Protein AF-A0A359IHB1-F1 (afdb_monomer)

Mean predicted aligned error: 8.37 Å

Secondary structure (DSSP, 8-state):
-EEEEEEEEEES---HHHHHHHHHHHHHHHHHHHHHTT---SEEEEEEETTEEEEEEEEEESBPPPEEEEEEEEEHHHHB-TTSSBPHHHHHHHHHHT--GGGEEEEEETTEEEEEEEEEEPPPBHHHHHHHHHHHHHHH---SS-B--TT----BSS-EEEEEEEETTEEP--EETTEE-BSEE---TTTS-S-EE-SSGGGHHHHHHHTT----HHHHHHHHHHHHHHHHHTTT-B----HHHHHHHHHH-SSEEEEEEE--GGGGGS-HHHHHHIIIIIT--EEEEETTEEEEEEEEEEES-STTHHHHHHHHHHHHHHHHHHHHHHHHHHTTS-HHHHHGGGGGSEEETTTEEHHHHHHHHHHHHHHHHHHTT--HHHHHHHHHHHHHTTGGGGSHHHHH-GGGTTHHHHHHHHHTT--HHHHHHHHHTT--SSTTPPPP-SHHHHH-

Nearest PDB structures (foldseek):
  7lu4-assembly1_B  TM=9.071E-01  e=1.033E-48  Thermanaerothrix daxensis
  7lu4-assembly1_A  TM=9.105E-01  e=2.020E-48  Thermanaerothrix daxensis
  8ie2-assembly1_E  TM=8.700E-01  e=5.583E-49  Lactiplantibacillus plantarum WCFS1
  8h1c-assembly1_B  TM=9.311E-01  e=2.173E-44  Oryza sativa Japonica Group
  8ie2-assembly1_F  TM=9.631E-01  e=5.512E-42  Lactiplantibacillus plantarum WCFS1

Foldseek 3Di:
DFWKKKKKFFFAFFQLVFFVVLQVLLQVLLVVLCVVLQWDFDDWGWFAARTMIMIMTGGTDQWHDKDFDKDWAAFPCQQADPVRHGHPRVVVVCVVLVHDPVQWDWDDDDPTIIIIGTDTGGTDGVLVSCLVSNVVSQQPRDDPAWDDDDPFPRTDSGDTDEIAIDGFQDGRFHDDPHHTHDQWDQEQPPQADGIDGDRGSVCVQVRNVVRQFRRHLVVLLVVQQVQQQVVLVVVVWGFDDDPVLSSSLSRHARHKDKDKAFEDCVLLVDDPCLLVLCQCVVQSWTFTAHPNRTDRMIMHIDRDDCPPSVVVRVVSRVVSHVSSVQLVVLLVVQLVDALLNQLVVQQVAAPDPVQHGVSSVLVVLLVQLLVVCVVVPHDPVVNVLLSLLSSRLQSCVSGPNCVVPVVCFLVVSLVRCVSVPHDNLSSNLSNQLCPPVDPPRDHDPRPSSNSD

Solvent-accessible surface area (backbone atoms only — not comparable to full-atom values): 24316 Å² total; per-residue (Å²): 115,60,38,29,35,27,41,35,47,28,35,48,78,47,62,34,88,50,50,68,59,48,42,56,50,50,51,52,49,48,50,52,54,35,55,76,61,52,45,56,63,73,48,80,48,60,32,44,34,24,40,35,41,34,40,41,33,39,46,28,40,57,49,27,65,66,42,81,43,78,45,82,55,58,41,52,76,56,32,35,42,101,86,73,44,76,17,75,62,35,52,52,50,32,62,74,69,73,50,60,82,86,52,53,49,77,48,71,64,80,97,44,54,25,32,33,34,69,45,76,44,78,40,51,53,34,70,68,51,45,51,60,48,55,62,52,47,62,73,66,61,83,61,101,58,65,40,70,57,91,94,45,85,65,62,36,74,46,63,75,72,45,26,31,26,24,54,29,64,42,69,44,82,39,70,56,92,89,41,58,33,34,51,51,48,65,38,24,91,83,84,30,59,81,64,41,79,52,64,37,35,86,50,44,66,64,53,34,43,78,25,50,25,48,44,44,50,69,62,44,39,53,51,50,52,50,47,49,48,56,57,24,48,75,70,74,28,38,61,85,83,51,67,68,59,50,51,37,55,39,23,66,24,41,28,76,30,66,46,78,35,56,58,67,66,78,61,68,78,48,62,66,62,72,56,47,48,57,32,41,80,74,64,60,28,46,60,26,26,44,99,85,42,80,47,54,35,34,36,40,69,41,68,43,78,74,80,65,50,68,59,53,35,54,51,54,32,53,56,49,50,54,52,50,50,52,43,50,51,27,46,61,61,41,70,77,54,53,52,71,75,31,33,73,60,32,59,77,41,76,65,40,93,92,65,40,19,43,33,53,46,32,55,51,48,23,54,50,38,50,51,53,40,58,78,71,66,55,53,71,69,56,46,52,41,38,39,50,22,36,57,45,49,64,17,40,68,72,29,55,42,26,65,77,37,64,88,42,57,22,56,48,32,20,55,45,30,51,72,71,65,49,55,69,69,30,18,48,24,16,33,28,46,55,40,51,79,51,96,88,48,64,70,41,85,48,73,53,15,60,62,94

pLDDT: mean 92.34, std 6.66, range [67.31, 98.5]

Sequence (452 aa):
MSRTLLFEIGTEELPANYIGQMLVDIKNIAKNKLNGNRLGFKKISTYGTPRRIALIIEGIEEKQADLDEVVKGPSKQMFYNEEGELSKAAIGFLRKNEVDKSCVYIDKVGDVDYIFVKKHANGQNTKEILKKILPNIITSIKTPKTMKWKEYDLRFARPIRWLVALFGEEAIEISIEGVTASKETRGHRTLSDKKIFINNAEEYIETMRKNYVLVDPDERKSIILNQIYELALSKGGNVVIDEELLTEVTFLVEYPTALIGNFEEEFLSLPKEAIITPMKEHQRYFPVENEGELLPYFIAVRNGGTEHLDIVKIGNQKVLRARLKDAQFFYLEDLKETLEGRVCKLTSIVYQEKLGTIYDKTIRVKELASYIAKNINLSEEMILKLKRAAYLCKADMMTNLVNEFNELQGVMGKYYALHDGEDKEVAEALRTYYLPRFSGDSLPTDIIGQIL

Radius of gyration: 32.55 Å; Cα contacts (8 Å, |Δi|>4): 817; chains: 1; bounding box: 63×56×104 Å

Structure (mmCIF, N/CA/C/O backbone):
data_AF-A0A359IHB1-F1
#
_entry.id   AF-A0A359IHB1-F1
#
loop_
_atom_site.group_PDB
_atom_site.id
_atom_site.type_symbol
_atom_site.label_atom_id
_atom_site.label_alt_id
_atom_site.label_comp_id
_atom_site.label_asym_id
_atom_site.label_entity_id
_atom_site.label_seq_id
_atom_site.pdbx_PDB_ins_code
_atom_site.Cartn_x
_atom_site.Cartn_y
_atom_site.Cartn_z
_atom_site.occupancy
_atom_site.B_iso_or_equiv
_atom_site.auth_seq_id
_atom_site.auth_comp_id
_atom_site.auth_asym_id
_atom_site.auth_atom_id
_atom_site.pdbx_PDB_model_num
ATOM 1 N N . MET A 1 1 ? -22.679 -13.212 30.546 1.00 77.06 1 MET A N 1
ATOM 2 C CA . MET A 1 1 ? -23.107 -12.425 29.369 1.00 77.06 1 MET A CA 1
ATOM 3 C C . MET A 1 1 ? -21.864 -12.023 28.590 1.00 77.06 1 MET A C 1
ATOM 5 O O . MET A 1 1 ? -20.787 -11.985 29.184 1.00 77.06 1 MET A O 1
ATOM 9 N N . SER A 1 2 ? -21.985 -11.814 27.279 1.00 88.56 2 SER A N 1
ATOM 10 C CA . SER A 1 2 ? -20.862 -11.429 26.420 1.00 88.56 2 SER A CA 1
ATOM 11 C C . SER A 1 2 ? -21.243 -10.234 25.556 1.00 88.56 2 SER A C 1
ATOM 13 O O . SER A 1 2 ? -22.357 -10.219 25.037 1.00 88.56 2 SER A O 1
ATOM 15 N N . ARG A 1 3 ? -20.328 -9.283 25.364 1.00 94.81 3 ARG A N 1
ATOM 16 C CA . ARG A 1 3 ? -20.565 -8.038 24.612 1.00 94.81 3 ARG A CA 1
ATOM 17 C C . ARG A 1 3 ? -19.471 -7.813 23.571 1.00 94.81 3 ARG A C 1
ATOM 19 O O . ARG A 1 3 ? -18.405 -8.428 23.642 1.00 94.81 3 ARG A O 1
ATOM 26 N N . THR A 1 4 ? -19.727 -6.930 22.614 1.00 97.50 4 THR A N 1
ATOM 27 C CA . THR A 1 4 ? -18.737 -6.538 21.605 1.00 97.50 4 THR A CA 1
ATOM 28 C C . THR A 1 4 ? -17.919 -5.348 22.083 1.00 97.50 4 THR A C 1
ATOM 30 O O . THR A 1 4 ? -18.456 -4.391 22.632 1.00 97.50 4 THR A O 1
ATOM 33 N N . LEU A 1 5 ? -16.610 -5.386 21.867 1.00 97.94 5 LEU A N 1
ATOM 34 C CA . LEU A 1 5 ? -15.731 -4.234 22.029 1.00 97.94 5 LEU A CA 1
ATOM 35 C C . LEU A 1 5 ? -15.507 -3.576 20.672 1.00 97.94 5 LEU A C 1
ATOM 37 O O . LEU A 1 5 ? -15.088 -4.254 19.738 1.00 97.94 5 LEU A O 1
ATOM 41 N N . LEU A 1 6 ? -15.702 -2.264 20.597 1.00 98.50 6 LEU A N 1
ATOM 42 C CA . LEU A 1 6 ? -15.195 -1.419 19.521 1.00 98.50 6 LEU A CA 1
ATOM 43 C C . LEU A 1 6 ? -14.066 -0.558 20.074 1.00 98.50 6 LEU A C 1
ATOM 45 O O . LEU A 1 6 ? -14.252 0.156 21.060 1.00 98.50 6 LEU A O 1
ATOM 49 N N . PHE A 1 7 ? -12.924 -0.583 19.399 1.00 98.38 7 PHE A N 1
ATOM 50 C CA . PHE A 1 7 ? -11.829 0.335 19.652 1.00 98.38 7 PHE A CA 1
ATOM 51 C C . PHE A 1 7 ? -11.328 0.949 18.345 1.00 98.38 7 PHE A C 1
ATOM 53 O O . PHE A 1 7 ? -10.711 0.265 17.534 1.00 98.38 7 PHE A O 1
ATOM 60 N N . GLU A 1 8 ? -11.602 2.234 18.134 1.00 98.19 8 GLU A N 1
ATOM 61 C CA . GLU A 1 8 ? -11.150 3.002 16.973 1.00 98.19 8 GLU A CA 1
ATOM 62 C C . GLU A 1 8 ? -10.044 3.978 17.375 1.00 98.19 8 GLU A C 1
ATOM 64 O O . GLU A 1 8 ? -10.180 4.750 18.327 1.00 98.19 8 GLU A O 1
ATOM 69 N N . ILE A 1 9 ? -8.975 3.977 16.587 1.00 97.31 9 ILE A N 1
ATOM 70 C CA . ILE A 1 9 ? -7.854 4.899 16.673 1.00 97.31 9 ILE A CA 1
ATOM 71 C C . ILE A 1 9 ? -7.914 5.804 15.451 1.00 97.31 9 ILE A C 1
ATOM 73 O O . ILE A 1 9 ? -7.544 5.396 14.351 1.00 97.31 9 ILE A O 1
ATOM 77 N N . GLY A 1 10 ? -8.388 7.030 15.643 1.00 96.25 10 GLY A N 1
ATOM 78 C CA . GLY A 1 10 ? -8.452 8.036 14.596 1.00 96.25 10 GLY A CA 1
ATOM 79 C C . GLY A 1 10 ? -7.182 8.864 14.514 1.00 96.25 10 GLY A C 1
ATOM 80 O O . GLY A 1 10 ? -6.727 9.411 15.521 1.00 96.25 10 GLY A O 1
ATOM 81 N N . THR A 1 11 ? -6.622 9.011 13.320 1.00 94.94 11 THR A N 1
ATOM 82 C CA . THR A 1 11 ? -5.345 9.689 13.081 1.00 94.94 11 THR A CA 1
ATOM 83 C C . THR A 1 11 ? -5.437 10.703 11.941 1.00 94.94 11 THR A C 1
ATOM 85 O O . THR A 1 11 ? -6.441 10.825 11.231 1.00 94.94 11 THR A O 1
ATOM 88 N N . GLU A 1 12 ? -4.356 11.456 11.753 1.00 93.44 12 GLU A N 1
ATOM 89 C CA . GLU A 1 12 ? -4.048 12.007 10.427 1.00 93.44 12 GLU A CA 1
ATOM 90 C C . GLU A 1 12 ? -3.726 10.890 9.418 1.00 93.44 12 GLU A C 1
ATOM 92 O O . GLU A 1 12 ? -3.615 9.723 9.796 1.00 93.44 12 GLU A O 1
ATOM 97 N N . GLU A 1 13 ? -3.563 11.245 8.142 1.00 93.75 13 GLU A N 1
ATOM 98 C CA . GLU A 1 13 ? -3.349 10.281 7.054 1.00 93.75 13 GLU A CA 1
ATOM 99 C C . GLU A 1 13 ? -2.102 9.404 7.259 1.00 93.75 13 GLU A C 1
ATOM 101 O O . GLU A 1 13 ? -0.949 9.856 7.209 1.00 93.75 13 GLU A O 1
ATOM 106 N N . LEU A 1 14 ? -2.359 8.125 7.518 1.00 95.12 14 LEU A N 1
ATOM 107 C CA . LEU A 1 14 ? -1.404 7.040 7.615 1.00 95.12 14 LEU A CA 1
ATOM 108 C C . LEU A 1 14 ? -0.851 6.714 6.224 1.00 95.12 14 LEU A C 1
ATOM 110 O O . LEU A 1 14 ? -1.600 6.716 5.248 1.00 95.12 14 LEU A O 1
ATOM 114 N N . PRO A 1 15 ? 0.449 6.399 6.118 1.00 94.81 15 PRO A N 1
ATOM 115 C CA . PRO A 1 15 ? 1.003 5.842 4.890 1.00 94.81 15 PRO A CA 1
ATOM 116 C C . PRO A 1 15 ? 0.303 4.528 4.520 1.00 94.81 15 PRO A C 1
ATOM 118 O O . PRO A 1 15 ? 0.202 3.632 5.360 1.00 94.81 15 PRO A O 1
ATOM 121 N N . ALA A 1 16 ? -0.152 4.406 3.270 1.00 94.38 16 ALA A N 1
ATOM 122 C CA . ALA A 1 16 ? -0.909 3.250 2.782 1.00 94.38 16 ALA A CA 1
ATOM 123 C C . ALA A 1 16 ? -0.175 1.918 3.020 1.00 94.38 16 ALA A C 1
ATOM 125 O O . ALA A 1 16 ? -0.761 0.955 3.515 1.00 94.38 16 ALA A O 1
ATOM 126 N N . ASN A 1 17 ? 1.139 1.904 2.787 1.00 92.31 17 ASN A N 1
ATOM 127 C CA . ASN A 1 17 ? 2.005 0.741 2.985 1.00 92.31 17 ASN A CA 1
ATOM 128 C C . ASN A 1 17 ? 2.164 0.297 4.453 1.00 92.31 17 ASN A C 1
ATOM 130 O O . ASN A 1 17 ? 2.724 -0.767 4.705 1.00 92.31 17 ASN A O 1
ATOM 134 N N . TYR A 1 18 ? 1.707 1.079 5.439 1.00 93.94 18 TYR A N 1
ATOM 135 C CA . TYR A 1 18 ? 1.767 0.685 6.854 1.00 93.94 18 TYR A CA 1
ATOM 136 C C . TYR A 1 18 ? 0.478 0.001 7.315 1.00 93.94 18 TYR A C 1
ATOM 138 O O . TYR A 1 18 ? 0.519 -0.844 8.208 1.00 93.94 18 TYR A O 1
ATOM 146 N N . ILE A 1 19 ? -0.664 0.362 6.724 1.00 95.88 19 ILE A N 1
ATOM 147 C CA . ILE A 1 19 ? -1.988 0.032 7.263 1.00 95.88 19 ILE A CA 1
ATOM 148 C C . ILE A 1 19 ? -2.212 -1.480 7.281 1.00 95.88 19 ILE A C 1
ATOM 150 O O . ILE A 1 19 ? -2.576 -2.012 8.326 1.00 95.88 19 ILE A O 1
ATOM 154 N N . GLY A 1 20 ? -1.919 -2.183 6.182 1.00 95.19 20 GLY A N 1
ATOM 155 C CA . GLY A 1 20 ? -2.089 -3.639 6.100 1.00 95.19 20 GLY A CA 1
ATOM 156 C C . GLY A 1 20 ? -1.375 -4.388 7.232 1.00 95.19 20 GLY A C 1
ATOM 157 O O . GLY A 1 20 ? -2.006 -5.151 7.966 1.00 95.19 20 GLY A O 1
ATOM 158 N N . GLN A 1 21 ? -0.088 -4.099 7.451 1.00 94.69 21 GLN A N 1
ATOM 159 C CA . GLN A 1 21 ? 0.677 -4.719 8.537 1.00 94.69 21 GLN A CA 1
ATOM 160 C C . GLN A 1 21 ? 0.167 -4.288 9.921 1.00 94.69 21 GLN A C 1
ATOM 162 O O . GLN A 1 21 ? 0.045 -5.123 10.815 1.00 94.69 21 GLN A O 1
ATOM 167 N N . MET A 1 22 ? -0.210 -3.016 10.100 1.00 95.31 22 MET A N 1
ATOM 168 C CA . MET A 1 22 ? -0.782 -2.532 11.363 1.00 95.31 22 MET A CA 1
ATOM 169 C C . MET A 1 22 ? -2.065 -3.284 11.748 1.00 95.31 22 MET A C 1
ATOM 171 O O . MET A 1 22 ? -2.260 -3.580 12.927 1.00 95.31 22 MET A O 1
ATOM 175 N N . LEU A 1 23 ? -2.927 -3.629 10.784 1.00 97.12 23 LEU A N 1
ATOM 176 C CA . LEU A 1 23 ? -4.147 -4.405 11.043 1.00 97.12 23 LEU A CA 1
ATOM 177 C C . LEU A 1 23 ? -3.843 -5.819 11.546 1.00 97.12 23 LEU A C 1
ATOM 179 O O . LEU A 1 23 ? -4.530 -6.308 12.450 1.00 97.12 23 LEU A O 1
ATOM 183 N N . VAL A 1 24 ? -2.815 -6.463 10.990 1.00 96.88 24 VAL A N 1
ATOM 184 C CA . VAL A 1 24 ? -2.343 -7.783 11.433 1.00 96.88 24 VAL A CA 1
ATOM 185 C C . VAL A 1 24 ? -1.739 -7.690 12.834 1.00 96.88 24 VAL A C 1
ATOM 187 O O . VAL A 1 24 ? -2.091 -8.471 13.725 1.00 96.88 24 VAL A O 1
ATOM 190 N N . ASP A 1 25 ? -0.879 -6.700 13.060 1.00 95.69 25 ASP A N 1
ATOM 191 C CA . ASP A 1 25 ? -0.190 -6.507 14.332 1.00 95.69 25 ASP A CA 1
ATOM 192 C C . ASP A 1 25 ? -1.176 -6.213 15.463 1.00 95.69 25 ASP A C 1
ATOM 194 O O . ASP A 1 25 ? -1.119 -6.858 16.510 1.00 95.69 25 ASP A O 1
ATOM 198 N N . ILE A 1 26 ? -2.135 -5.308 15.253 1.00 96.56 26 ILE A N 1
ATOM 199 C CA . ILE A 1 26 ? -3.152 -4.963 16.258 1.00 96.56 26 ILE A CA 1
ATOM 200 C C . ILE A 1 26 ? -4.003 -6.175 16.618 1.00 96.56 26 ILE A C 1
ATOM 202 O O . ILE A 1 26 ? -4.257 -6.406 17.802 1.00 96.56 26 ILE A O 1
ATOM 206 N N . LYS A 1 27 ? -4.400 -6.984 15.630 1.00 97.62 27 LYS A N 1
ATOM 207 C CA . LYS A 1 27 ? -5.143 -8.226 15.869 1.00 97.62 27 LYS A CA 1
ATOM 208 C C . LYS A 1 27 ? -4.354 -9.178 16.771 1.00 97.62 27 LYS A C 1
ATOM 210 O O . LYS A 1 27 ? -4.900 -9.698 17.746 1.00 97.62 27 LYS A O 1
ATOM 215 N N . ASN A 1 28 ? -3.066 -9.369 16.487 1.00 97.62 28 ASN A N 1
ATOM 216 C CA . ASN A 1 28 ? -2.189 -10.248 17.262 1.00 97.62 28 ASN A CA 1
ATOM 217 C C . ASN A 1 28 ? -1.912 -9.705 18.672 1.00 97.62 28 ASN A C 1
ATOM 219 O O . ASN A 1 28 ? -1.991 -10.448 19.652 1.00 97.62 28 ASN A O 1
ATOM 223 N N . ILE A 1 29 ? -1.640 -8.404 18.798 1.00 97.06 29 ILE A N 1
ATOM 224 C CA . ILE A 1 29 ? -1.423 -7.732 20.084 1.00 97.06 29 ILE A CA 1
ATOM 225 C C . ILE A 1 29 ? -2.682 -7.842 20.948 1.00 97.06 29 ILE A C 1
ATOM 227 O O . ILE A 1 29 ? -2.590 -8.265 22.101 1.00 97.06 29 ILE A O 1
ATOM 231 N N . ALA A 1 30 ? -3.857 -7.520 20.399 1.00 97.06 30 ALA A N 1
ATOM 232 C CA . ALA A 1 30 ? -5.130 -7.612 21.109 1.00 97.06 30 ALA A CA 1
ATOM 233 C C . ALA A 1 30 ? -5.400 -9.041 21.594 1.00 97.06 30 ALA A C 1
ATOM 235 O O . ALA A 1 30 ? -5.682 -9.245 22.776 1.00 97.06 30 ALA A O 1
ATOM 236 N N . LYS A 1 31 ? -5.218 -10.035 20.715 1.00 97.31 31 LYS A N 1
ATOM 237 C CA . LYS A 1 31 ? -5.350 -11.459 21.049 1.00 97.31 31 LYS A CA 1
ATOM 238 C C . LYS A 1 31 ? -4.452 -11.854 22.222 1.00 97.31 31 LYS A C 1
ATOM 240 O O . LYS A 1 31 ? -4.922 -12.450 23.189 1.00 97.31 31 LYS A O 1
ATOM 245 N N . ASN A 1 32 ? -3.174 -11.484 22.168 1.00 96.56 32 ASN A N 1
ATOM 246 C CA . ASN A 1 32 ? -2.208 -11.807 23.217 1.00 96.56 32 ASN A CA 1
ATOM 247 C C . ASN A 1 32 ? -2.550 -11.123 24.547 1.00 96.56 32 ASN A C 1
ATOM 249 O O . ASN A 1 32 ? -2.450 -11.747 25.602 1.00 96.56 32 ASN A O 1
ATOM 253 N N . LYS A 1 33 ? -2.988 -9.858 24.515 1.00 94.88 33 LYS A N 1
ATOM 254 C CA . LYS A 1 33 ? -3.375 -9.117 25.723 1.00 94.88 33 LYS A CA 1
ATOM 255 C C . LYS A 1 33 ? -4.646 -9.681 26.359 1.00 94.88 33 LYS A C 1
ATOM 257 O O . LYS A 1 33 ? -4.674 -9.811 27.580 1.00 94.88 33 LYS A O 1
ATOM 262 N N . LEU A 1 34 ? -5.659 -10.046 25.572 1.00 93.56 34 LEU A N 1
ATOM 263 C CA . LEU A 1 34 ? -6.883 -10.671 26.089 1.00 93.56 34 LEU A CA 1
ATOM 264 C C . LEU A 1 34 ? -6.594 -12.036 26.718 1.00 93.56 34 LEU A C 1
ATOM 266 O O . LEU A 1 34 ? -6.963 -12.262 27.869 1.00 93.56 34 LEU A O 1
ATOM 270 N N . ASN A 1 35 ? -5.845 -12.895 26.019 1.00 93.19 35 ASN A N 1
ATOM 271 C CA . ASN A 1 35 ? -5.444 -14.205 26.537 1.00 93.19 35 ASN A CA 1
ATOM 272 C C . ASN A 1 35 ? -4.604 -14.086 27.816 1.00 93.19 35 ASN A C 1
ATOM 274 O O . ASN A 1 35 ? -4.866 -14.780 28.795 1.00 93.19 35 ASN A O 1
ATOM 278 N N . GLY A 1 36 ? -3.633 -13.166 27.847 1.00 89.88 36 GLY A N 1
ATOM 279 C CA . GLY A 1 36 ? -2.809 -12.911 29.033 1.00 89.88 36 GLY A CA 1
ATOM 280 C C . GLY A 1 36 ? -3.609 -12.402 30.237 1.00 89.88 36 GLY A C 1
ATOM 281 O O . GLY A 1 36 ? -3.207 -12.616 31.377 1.00 89.88 36 GLY A O 1
ATOM 282 N N . ASN A 1 37 ? -4.767 -11.780 29.995 1.00 89.31 37 ASN A N 1
ATOM 283 C CA . ASN A 1 37 ? -5.715 -11.372 31.030 1.00 89.31 37 ASN A CA 1
ATOM 284 C C . ASN A 1 37 ? -6.872 -12.369 31.205 1.00 89.31 37 ASN A C 1
ATOM 286 O O . ASN A 1 37 ? -7.834 -12.045 31.893 1.00 89.31 37 ASN A O 1
ATOM 290 N N . ARG A 1 38 ? -6.797 -13.581 30.636 1.00 88.88 38 ARG A N 1
ATOM 291 C CA . ARG A 1 38 ? -7.822 -14.637 30.757 1.00 88.88 38 ARG A CA 1
ATOM 292 C C . ARG A 1 38 ? -9.242 -14.157 30.422 1.00 88.88 38 ARG A C 1
ATOM 294 O O . ARG A 1 38 ? -10.196 -14.532 31.097 1.00 88.88 38 ARG A O 1
ATOM 301 N N . LEU A 1 39 ? -9.368 -13.291 29.420 1.00 90.31 39 LEU A N 1
ATOM 302 C CA . LEU A 1 39 ? -10.663 -12.840 28.919 1.00 90.31 39 LEU A CA 1
ATOM 303 C C . LEU A 1 39 ? -11.071 -13.705 27.730 1.00 90.31 39 LEU A C 1
ATOM 305 O O . LEU A 1 39 ? -10.391 -13.684 26.702 1.00 90.31 39 LEU A O 1
ATOM 309 N N . GLY A 1 40 ? -12.172 -14.450 27.864 1.00 90.75 40 GLY A N 1
ATOM 310 C CA . GLY A 1 40 ? -12.765 -15.181 26.749 1.00 90.75 40 GLY A CA 1
ATOM 311 C C . GLY A 1 40 ? -13.339 -14.225 25.701 1.00 90.75 40 GLY A C 1
ATOM 312 O O . GLY A 1 40 ? -13.934 -13.203 26.043 1.00 90.75 40 GLY A O 1
ATOM 313 N N . PHE A 1 41 ? -13.149 -14.549 24.421 1.00 95.81 41 PHE A N 1
ATOM 314 C CA . PHE A 1 41 ? -13.720 -13.833 23.275 1.00 95.81 41 PHE A CA 1
ATOM 315 C C . PHE A 1 41 ? -13.992 -14.808 22.121 1.00 95.81 41 PHE A C 1
ATOM 317 O O . PHE A 1 41 ? -13.385 -15.877 22.051 1.00 95.81 41 PHE A O 1
ATOM 324 N N . LYS A 1 42 ? -14.884 -14.441 21.193 1.00 96.88 42 LYS A N 1
ATOM 325 C CA . LYS A 1 42 ? -15.244 -15.298 20.048 1.00 96.88 42 LYS A CA 1
ATOM 326 C C . LYS A 1 42 ? -14.435 -14.981 18.797 1.00 96.88 42 LYS A C 1
ATOM 328 O O . LYS A 1 42 ? -13.916 -15.887 18.150 1.00 96.88 42 LYS A O 1
ATOM 333 N N . LYS A 1 43 ? -14.335 -13.701 18.438 1.00 97.31 43 LYS A N 1
ATOM 334 C CA . LYS A 1 43 ? -13.742 -13.271 17.166 1.00 97.31 43 LYS A CA 1
ATOM 335 C C . LYS A 1 43 ? -13.082 -11.908 17.309 1.00 97.31 43 LYS A C 1
ATOM 337 O O . LYS A 1 43 ? -13.606 -11.043 17.998 1.00 97.31 43 LYS A O 1
ATOM 342 N N . ILE A 1 44 ? -11.942 -11.734 16.642 1.00 98.19 44 ILE A N 1
ATOM 343 C CA . ILE A 1 44 ? -11.247 -10.450 16.517 1.00 98.19 44 ILE A CA 1
ATOM 344 C C . ILE A 1 44 ? -11.180 -10.089 15.035 1.00 98.19 44 ILE A C 1
ATOM 346 O O . ILE A 1 44 ? -10.573 -10.824 14.245 1.00 98.19 44 ILE A O 1
ATOM 350 N N . SER A 1 45 ? -11.752 -8.942 14.694 1.00 98.31 45 SER A N 1
ATOM 351 C CA . SER A 1 45 ? -11.681 -8.320 13.376 1.00 98.31 45 SER A CA 1
ATOM 352 C C . SER A 1 45 ? -10.965 -6.979 13.466 1.00 98.31 45 SER A C 1
ATOM 354 O O . SER A 1 45 ? -11.101 -6.252 14.452 1.00 98.31 45 SER A O 1
ATOM 356 N N . THR A 1 46 ? -10.208 -6.647 12.428 1.00 98.31 46 THR A N 1
ATOM 357 C CA . THR A 1 46 ? -9.529 -5.361 12.295 1.00 98.31 46 THR A CA 1
ATOM 358 C C . THR A 1 46 ? -9.909 -4.719 10.971 1.00 98.31 46 THR A C 1
ATOM 360 O O . THR A 1 46 ? -10.051 -5.398 9.961 1.00 98.31 46 THR A O 1
ATOM 363 N N . TYR A 1 47 ? -10.093 -3.406 11.003 1.00 98.31 47 TYR A N 1
ATOM 364 C CA . TYR A 1 47 ? -10.533 -2.588 9.880 1.00 98.31 47 TYR A CA 1
ATOM 365 C C . TYR A 1 47 ? -9.643 -1.352 9.806 1.00 98.31 47 TYR A C 1
ATOM 367 O O . TYR A 1 47 ? -9.152 -0.884 10.836 1.00 98.31 47 TYR A O 1
ATOM 375 N N . GLY A 1 48 ? -9.409 -0.809 8.617 1.00 97.12 48 GLY A N 1
ATOM 376 C CA . GLY A 1 48 ? -8.433 0.265 8.468 1.00 97.12 48 GLY A CA 1
ATOM 377 C C . GLY A 1 48 ? -8.641 1.090 7.223 1.00 97.12 48 GLY A C 1
ATOM 378 O O . GLY A 1 48 ? -8.847 0.553 6.144 1.00 97.12 48 GLY A O 1
ATOM 379 N N . THR A 1 49 ? -8.524 2.401 7.369 1.00 97.38 49 THR A N 1
ATOM 380 C CA . THR A 1 49 ? -8.563 3.375 6.274 1.00 97.38 49 THR A CA 1
ATOM 381 C C . THR A 1 49 ? -7.368 4.326 6.419 1.00 97.38 49 THR A C 1
ATOM 383 O O . THR A 1 49 ? -6.690 4.263 7.450 1.00 97.38 49 THR A O 1
ATOM 386 N N . PRO A 1 50 ? -7.110 5.255 5.474 1.00 96.62 50 PRO A N 1
ATOM 387 C CA . PRO A 1 50 ? -6.020 6.219 5.616 1.00 96.62 50 PRO A CA 1
ATOM 388 C C . PRO A 1 50 ? -6.026 6.970 6.951 1.00 96.62 50 PRO A C 1
ATOM 390 O O . PRO A 1 50 ? -4.994 7.460 7.379 1.00 96.62 50 PRO A O 1
ATOM 393 N N . ARG A 1 51 ? -7.174 7.114 7.621 1.00 96.00 51 ARG A N 1
ATOM 394 C CA . ARG A 1 51 ? -7.311 7.975 8.805 1.00 96.00 51 ARG A CA 1
ATOM 395 C C . ARG A 1 51 ? -7.728 7.247 10.070 1.00 96.00 51 ARG A C 1
ATOM 397 O O . ARG A 1 51 ? -7.965 7.905 11.083 1.00 96.00 51 ARG A O 1
ATOM 404 N N . ARG A 1 52 ? -7.876 5.925 10.029 1.00 96.12 52 ARG A N 1
ATOM 405 C CA . ARG A 1 52 ? -8.307 5.172 11.203 1.00 96.12 52 ARG A CA 1
ATOM 406 C C . ARG A 1 52 ? -7.849 3.733 11.159 1.00 96.12 52 ARG A C 1
ATOM 408 O O . ARG A 1 52 ? -7.758 3.130 10.094 1.00 96.12 52 ARG A O 1
ATOM 415 N N . ILE A 1 53 ? -7.682 3.178 12.346 1.00 97.88 53 ILE A N 1
ATOM 416 C CA . ILE A 1 53 ? -7.637 1.740 12.557 1.00 97.88 53 ILE A CA 1
ATOM 417 C C . ILE A 1 53 ? -8.708 1.391 13.580 1.00 97.88 53 ILE A C 1
ATOM 419 O O . ILE A 1 53 ? -8.768 2.014 14.636 1.00 97.88 53 ILE A O 1
ATOM 423 N N . ALA A 1 54 ? -9.542 0.403 13.284 1.00 98.12 54 ALA A N 1
ATOM 424 C CA . ALA A 1 54 ? -10.562 -0.088 14.191 1.00 98.12 54 ALA A CA 1
ATOM 425 C C . ALA A 1 54 ? -10.345 -1.566 14.511 1.00 98.12 54 ALA A C 1
ATOM 427 O O . ALA A 1 54 ? -9.974 -2.374 13.661 1.00 98.12 54 ALA A O 1
ATOM 428 N N . LEU A 1 55 ? -10.597 -1.905 15.765 1.00 98.31 55 LEU A N 1
ATOM 429 C CA . LEU A 1 55 ? -10.547 -3.240 16.326 1.00 98.31 55 LEU A CA 1
ATOM 430 C C . LEU A 1 55 ? -11.940 -3.555 16.863 1.00 98.31 55 LEU A C 1
ATOM 432 O O . LEU A 1 55 ? -12.429 -2.859 17.753 1.00 98.31 55 LEU A O 1
ATOM 436 N N . ILE A 1 56 ? -12.566 -4.597 16.322 1.00 98.50 56 ILE A N 1
ATOM 437 C CA . ILE A 1 56 ? -13.843 -5.115 16.813 1.00 98.50 56 ILE A CA 1
ATOM 438 C C . ILE A 1 56 ? -13.609 -6.505 17.375 1.00 98.50 56 ILE A C 1
ATOM 440 O O . ILE A 1 56 ? -13.050 -7.373 16.701 1.00 98.50 56 ILE A O 1
ATOM 444 N N . ILE A 1 57 ? -14.027 -6.713 18.619 1.00 98.12 57 ILE A N 1
ATOM 445 C CA . ILE A 1 57 ? -13.889 -7.999 19.293 1.00 98.12 57 ILE A CA 1
ATOM 446 C C . ILE A 1 57 ? -15.257 -8.450 19.769 1.00 98.12 57 ILE A C 1
ATOM 448 O O . ILE A 1 57 ? -15.840 -7.859 20.674 1.00 98.12 57 ILE A O 1
ATOM 452 N N . GLU A 1 58 ? -15.761 -9.502 19.144 1.00 97.62 58 GLU A N 1
ATOM 453 C CA . GLU A 1 58 ? -17.094 -10.031 19.390 1.00 97.62 58 GLU A CA 1
ATOM 454 C C . GLU A 1 58 ? -17.067 -11.044 20.541 1.00 97.62 58 GLU A C 1
ATOM 456 O O . GLU A 1 58 ? -16.166 -11.888 20.646 1.00 97.62 58 GLU A O 1
ATOM 461 N N . GLY A 1 59 ? -18.105 -10.999 21.377 1.00 95.88 59 GLY A N 1
ATOM 462 C CA . GLY A 1 59 ? -18.355 -12.010 22.399 1.00 95.88 59 GLY A CA 1
ATOM 463 C C . GLY A 1 59 ? -17.342 -12.024 23.541 1.00 95.88 59 GLY A C 1
ATOM 464 O O . GLY A 1 59 ? -17.015 -13.107 24.019 1.00 95.88 59 GLY A O 1
ATOM 465 N N . ILE A 1 60 ? -16.858 -10.859 23.978 1.00 95.00 60 ILE A N 1
ATOM 466 C CA . ILE A 1 60 ? -16.020 -10.758 25.175 1.00 95.00 60 ILE A CA 1
ATOM 467 C C . ILE A 1 60 ? -16.879 -10.963 26.425 1.00 95.00 60 ILE A C 1
ATOM 469 O O . ILE A 1 60 ? -17.918 -10.321 26.583 1.00 95.00 60 ILE A O 1
ATOM 473 N N . GLU A 1 61 ? -16.428 -11.825 27.331 1.00 92.38 61 GLU A N 1
ATOM 474 C CA . GLU A 1 61 ? -17.061 -12.055 28.634 1.00 92.38 61 GLU A CA 1
ATOM 475 C C . GLU A 1 61 ? -17.034 -10.793 29.509 1.00 92.38 61 GLU A C 1
ATOM 477 O O . GLU A 1 61 ? -16.035 -10.083 29.560 1.00 92.38 61 GLU A O 1
ATOM 482 N N . GLU A 1 62 ? -18.116 -10.491 30.229 1.00 89.81 62 GLU A N 1
ATOM 483 C CA . GLU A 1 62 ? -18.206 -9.273 31.065 1.00 89.81 62 GLU A CA 1
ATOM 484 C C . GLU A 1 62 ? -17.379 -9.314 32.357 1.00 89.81 62 GLU A C 1
ATOM 486 O O . GLU A 1 62 ? -17.084 -8.275 32.957 1.00 89.81 62 GLU A O 1
ATOM 491 N N . LYS A 1 63 ? -16.995 -10.515 32.782 1.00 87.25 63 LYS A N 1
ATOM 492 C CA . LYS A 1 63 ? -16.156 -10.749 33.949 1.00 87.25 63 LYS A CA 1
ATOM 493 C C . LYS A 1 63 ? -15.109 -11.786 33.574 1.00 87.25 63 LYS A C 1
ATOM 495 O O . LYS A 1 63 ? -15.434 -12.785 32.938 1.00 87.25 63 LYS A O 1
ATOM 500 N N . GLN A 1 64 ? -13.875 -11.551 33.999 1.00 82.69 64 GLN A N 1
ATOM 501 C CA . GLN A 1 64 ? -12.823 -12.558 33.946 1.00 82.69 64 GLN A CA 1
ATOM 502 C C . GLN A 1 64 ? -13.250 -13.799 34.744 1.00 82.69 64 GLN A C 1
ATOM 504 O O . GLN A 1 64 ? -13.915 -13.671 35.773 1.00 82.69 64 GLN A O 1
ATOM 509 N N . ALA A 1 65 ? -12.842 -14.989 34.306 1.00 75.38 65 ALA A N 1
ATOM 510 C CA . ALA A 1 65 ? -13.025 -16.192 35.109 1.00 75.38 65 ALA A CA 1
ATOM 511 C C . ALA A 1 65 ? -12.298 -16.061 36.461 1.00 75.38 65 ALA A C 1
ATOM 513 O O . ALA A 1 65 ? -11.174 -15.544 36.525 1.00 75.38 65 ALA A O 1
ATOM 514 N N . ASP A 1 66 ? -12.940 -16.534 37.530 1.00 79.31 66 ASP A N 1
ATOM 515 C CA . ASP A 1 66 ? -12.304 -16.631 38.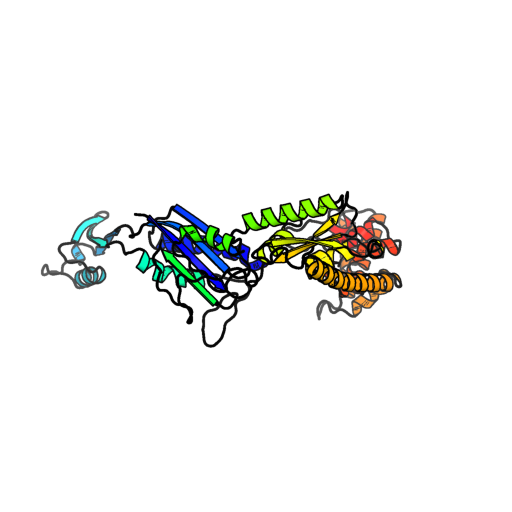841 1.00 79.31 66 ASP A CA 1
ATOM 516 C C . ASP A 1 66 ? -11.123 -17.617 38.754 1.00 79.31 66 ASP A C 1
ATOM 518 O O . ASP A 1 66 ? -11.180 -18.619 38.034 1.00 79.31 66 ASP A O 1
ATOM 522 N N . LEU A 1 67 ? -10.023 -17.312 39.445 1.00 74.00 67 LEU A N 1
ATOM 523 C CA . LEU A 1 67 ? -8.814 -18.135 39.425 1.00 74.00 67 LEU A CA 1
ATOM 524 C C . LEU A 1 67 ? -8.598 -18.770 40.796 1.00 74.00 67 LEU A C 1
ATOM 526 O O . LEU A 1 67 ? -8.357 -18.070 41.775 1.00 74.00 67 LEU A O 1
ATOM 530 N N . ASP A 1 68 ? -8.610 -20.098 40.827 1.00 73.31 68 ASP A N 1
ATOM 531 C CA . ASP A 1 68 ? -8.095 -20.882 41.942 1.00 73.31 68 ASP A CA 1
ATOM 532 C C . ASP A 1 68 ? -6.610 -21.175 41.696 1.00 73.31 68 ASP A C 1
ATOM 534 O O . ASP A 1 68 ? -6.258 -22.055 40.911 1.00 73.31 68 ASP A O 1
ATOM 538 N N . GLU A 1 69 ? -5.724 -20.432 42.354 1.00 75.00 69 GLU A N 1
ATOM 539 C CA . GLU A 1 69 ? -4.278 -20.642 42.268 1.00 75.00 69 GLU A CA 1
ATOM 540 C C . GLU A 1 69 ? -3.782 -21.427 43.485 1.00 75.00 69 GLU A C 1
ATOM 542 O O . GLU A 1 69 ? -4.042 -21.060 44.632 1.00 75.00 69 GLU A O 1
ATOM 547 N N . VAL A 1 70 ? -3.053 -22.518 43.248 1.00 79.62 70 VAL A N 1
ATOM 548 C CA . VAL A 1 70 ? -2.400 -23.291 44.308 1.00 79.62 70 VAL A CA 1
ATOM 549 C C . VAL A 1 70 ? -0.938 -22.872 44.388 1.00 79.62 70 VAL A C 1
ATOM 551 O O . VAL A 1 70 ? -0.145 -23.169 43.496 1.00 79.62 70 VAL A O 1
ATOM 554 N N . VAL A 1 71 ? -0.571 -22.189 45.472 1.00 83.94 71 VAL A N 1
ATOM 555 C CA . VAL A 1 71 ? 0.794 -21.697 45.688 1.00 83.94 71 VAL A CA 1
ATOM 556 C C . VAL A 1 71 ? 1.516 -22.610 46.669 1.00 83.94 71 VAL A C 1
ATOM 558 O O . VAL A 1 71 ? 1.084 -22.776 47.813 1.00 83.94 71 VAL A O 1
ATOM 561 N N . LYS A 1 72 ? 2.647 -23.175 46.232 1.00 84.44 72 LYS A N 1
ATOM 562 C CA . LYS A 1 72 ? 3.547 -23.956 47.086 1.00 84.44 72 LYS A CA 1
ATOM 563 C C . LYS A 1 72 ? 4.343 -23.027 48.004 1.00 84.44 72 LYS A C 1
ATOM 565 O O . LYS A 1 72 ? 5.065 -22.142 47.547 1.00 84.44 72 LYS A O 1
ATOM 570 N N . GLY A 1 73 ? 4.208 -23.252 49.298 1.00 82.19 73 GLY A N 1
ATOM 571 C CA . GLY A 1 73 ? 4.948 -22.604 50.367 1.00 82.19 73 GLY A CA 1
ATOM 572 C C . GLY A 1 73 ? 6.157 -23.415 50.838 1.00 82.19 73 GLY A C 1
ATOM 573 O O . GLY A 1 73 ? 6.564 -24.385 50.191 1.00 82.19 73 GLY A O 1
ATOM 574 N N . PRO A 1 74 ? 6.777 -23.006 51.957 1.00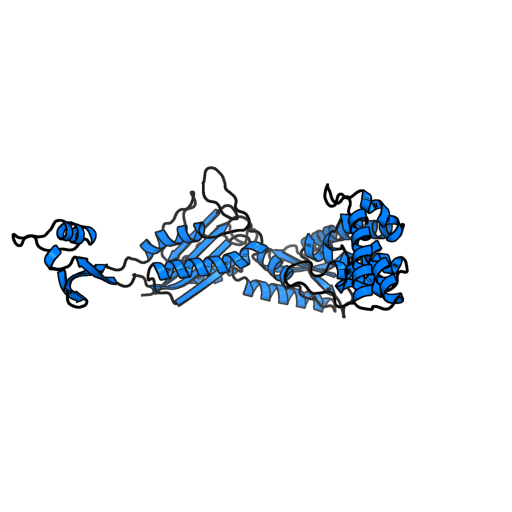 81.56 74 PRO A N 1
ATOM 575 C CA . PRO A 1 74 ? 7.912 -23.719 52.535 1.00 81.56 74 PRO A CA 1
ATOM 576 C C . PRO A 1 74 ? 7.501 -25.106 53.065 1.00 81.56 74 PRO A C 1
ATOM 578 O O . PRO A 1 74 ? 6.315 -25.426 53.182 1.00 81.56 74 PRO A O 1
ATOM 581 N N . SER A 1 75 ? 8.485 -25.960 53.362 1.00 84.69 75 SER A N 1
ATOM 582 C CA . SER A 1 75 ? 8.211 -27.277 53.949 1.00 84.69 75 SER A CA 1
ATOM 583 C C . SER A 1 75 ? 7.537 -27.130 55.314 1.00 84.69 75 SER A C 1
ATOM 585 O O . SER A 1 75 ? 7.736 -26.138 56.018 1.00 84.69 75 SER A O 1
ATOM 587 N N . LYS A 1 76 ? 6.765 -28.138 55.725 1.00 80.50 76 LYS A N 1
ATOM 588 C CA . LYS A 1 76 ? 6.072 -28.165 57.022 1.00 80.50 76 LYS A CA 1
ATOM 589 C C . LYS A 1 76 ? 7.020 -27.912 58.200 1.00 80.50 76 LYS A C 1
ATOM 591 O O . LYS A 1 76 ? 6.656 -27.196 59.126 1.00 80.50 76 LYS A O 1
ATOM 596 N N . GLN A 1 77 ? 8.243 -28.443 58.127 1.00 78.44 77 GLN A N 1
ATOM 597 C CA . GLN A 1 77 ? 9.294 -28.247 59.135 1.00 78.44 77 GLN A CA 1
ATOM 598 C C . GLN A 1 77 ? 9.793 -26.798 59.211 1.00 78.44 77 GLN A C 1
ATOM 600 O O . GLN A 1 77 ? 10.166 -26.342 60.280 1.00 78.44 77 GLN A O 1
ATOM 605 N N . MET A 1 78 ? 9.786 -26.064 58.095 1.00 77.56 78 MET A N 1
ATOM 606 C CA . MET A 1 78 ? 10.190 -24.653 58.048 1.00 77.56 78 MET A CA 1
ATOM 607 C C . MET A 1 78 ? 9.021 -23.689 58.281 1.00 77.56 78 MET A C 1
ATOM 609 O O . MET A 1 78 ? 9.232 -22.478 58.379 1.00 77.56 78 MET A O 1
ATOM 613 N N . PHE A 1 79 ? 7.785 -24.189 58.333 1.00 79.62 79 PHE A N 1
ATOM 614 C CA . PHE A 1 79 ? 6.592 -23.366 58.525 1.00 79.62 79 PHE A CA 1
ATOM 615 C C . PHE A 1 79 ? 6.336 -23.036 60.002 1.00 79.62 79 PHE A C 1
ATOM 617 O O . PHE A 1 79 ? 5.841 -21.952 60.312 1.00 79.62 79 PHE A O 1
ATOM 624 N N . TYR A 1 80 ? 6.726 -23.935 60.906 1.00 79.12 80 TYR A N 1
ATOM 625 C CA . TYR A 1 80 ? 6.632 -23.750 62.354 1.00 79.12 80 TYR A CA 1
ATOM 626 C C . TYR A 1 80 ? 8.029 -23.609 62.970 1.00 79.12 80 TYR A C 1
ATOM 628 O O . TYR A 1 80 ? 8.979 -24.210 62.474 1.00 79.12 80 TYR A O 1
ATOM 636 N N . ASN A 1 81 ? 8.175 -22.788 64.011 1.00 77.94 81 ASN A N 1
ATOM 637 C CA . ASN A 1 81 ? 9.397 -22.733 64.820 1.00 77.94 81 ASN A CA 1
ATOM 638 C C . ASN A 1 81 ? 9.398 -23.849 65.893 1.00 77.94 81 ASN A C 1
ATOM 640 O O . ASN A 1 81 ? 8.426 -24.594 66.026 1.00 77.94 81 ASN A O 1
ATOM 644 N N . GLU A 1 82 ? 10.485 -23.962 66.664 1.00 73.25 82 GLU A N 1
ATOM 645 C CA . GLU A 1 82 ? 10.644 -24.974 67.730 1.00 73.25 82 GLU A CA 1
ATOM 646 C C . GLU A 1 82 ? 9.598 -24.852 68.860 1.00 73.25 82 GLU A C 1
ATOM 648 O O . GLU A 1 82 ? 9.361 -25.812 69.587 1.00 73.25 82 GLU A O 1
ATOM 653 N N . GLU A 1 83 ? 8.916 -23.707 68.959 1.00 70.06 83 GLU A N 1
ATOM 654 C CA . GLU A 1 83 ? 7.872 -23.403 69.949 1.00 70.06 83 GLU A CA 1
ATOM 655 C C . GLU A 1 83 ? 6.446 -23.663 69.414 1.00 70.06 83 GLU A C 1
ATOM 657 O O . GLU A 1 83 ? 5.464 -23.487 70.134 1.00 70.06 83 GLU A O 1
ATOM 662 N N . GLY A 1 84 ? 6.304 -24.113 68.158 1.00 67.31 84 GLY A N 1
ATOM 663 C CA . GLY A 1 84 ? 5.010 -24.398 67.522 1.00 67.31 84 GLY A CA 1
ATOM 664 C C . GLY A 1 84 ? 4.290 -23.173 66.935 1.00 67.31 84 GLY A C 1
ATOM 665 O O . GLY A 1 84 ? 3.161 -23.289 66.445 1.00 67.31 84 GLY A O 1
ATOM 666 N N . GLU A 1 85 ? 4.936 -22.008 66.929 1.00 77.62 85 GLU A N 1
ATOM 667 C CA . GLU A 1 85 ? 4.448 -20.764 66.333 1.00 77.62 85 GLU A CA 1
ATOM 668 C C . GLU A 1 85 ? 4.869 -20.617 64.859 1.00 77.62 85 GLU A C 1
ATOM 670 O O . GLU A 1 85 ? 5.715 -21.349 64.343 1.00 77.62 85 GLU A O 1
ATOM 675 N N . LEU A 1 86 ? 4.252 -19.675 64.136 1.00 81.50 86 LEU A N 1
ATOM 676 C CA . LEU A 1 86 ? 4.568 -19.431 62.724 1.00 81.50 86 LEU A CA 1
ATOM 677 C C . LEU A 1 86 ? 5.994 -18.885 62.571 1.00 81.50 86 LEU A C 1
ATOM 679 O O . LEU A 1 86 ? 6.350 -17.864 63.157 1.00 81.50 86 LEU A O 1
ATOM 683 N N . SER A 1 87 ? 6.797 -19.517 61.714 1.00 83.69 87 SER A N 1
ATOM 684 C CA . SER A 1 87 ? 8.145 -19.031 61.414 1.00 83.69 87 SER A CA 1
ATOM 685 C C . SER A 1 87 ? 8.114 -17.693 60.657 1.00 83.69 87 SER A C 1
ATOM 687 O O . SER A 1 87 ? 7.132 -17.340 59.998 1.00 83.69 87 SER A O 1
ATOM 689 N N . LYS A 1 88 ? 9.231 -16.950 60.653 1.00 82.62 88 LYS A N 1
ATOM 690 C CA . LYS A 1 88 ? 9.357 -15.719 59.842 1.00 82.62 88 LYS A CA 1
ATOM 691 C C . LYS A 1 88 ? 9.091 -15.969 58.350 1.00 82.62 88 LYS A C 1
ATOM 693 O O . LYS A 1 88 ? 8.512 -15.115 57.680 1.00 82.62 88 LYS A O 1
ATOM 698 N N . ALA A 1 89 ? 9.475 -17.143 57.842 1.00 79.12 89 ALA A N 1
ATOM 699 C CA . ALA A 1 89 ? 9.212 -17.550 56.465 1.00 79.12 89 ALA A CA 1
ATOM 700 C C . ALA A 1 89 ? 7.717 -17.816 56.222 1.00 79.12 89 ALA A C 1
ATOM 702 O O . ALA A 1 89 ? 7.191 -17.409 55.188 1.00 79.12 89 ALA A O 1
ATOM 703 N N . ALA A 1 90 ? 7.017 -18.424 57.186 1.00 80.88 90 ALA A N 1
ATOM 704 C CA . ALA A 1 90 ? 5.573 -18.640 57.128 1.00 80.88 90 ALA A CA 1
ATOM 705 C C . ALA A 1 90 ? 4.785 -17.323 57.171 1.00 80.88 90 ALA A C 1
ATOM 707 O O . ALA A 1 90 ? 3.889 -17.121 56.355 1.00 80.88 90 ALA A O 1
ATOM 708 N N . ILE A 1 91 ? 5.162 -16.389 58.050 1.00 82.12 91 ILE A N 1
ATOM 709 C CA . ILE A 1 91 ? 4.529 -15.062 58.140 1.00 82.12 91 ILE A CA 1
ATOM 710 C C . ILE A 1 91 ? 4.743 -14.274 56.841 1.00 82.12 91 ILE A C 1
ATOM 712 O O . ILE A 1 91 ? 3.800 -13.696 56.301 1.00 82.12 91 ILE A O 1
ATOM 716 N N . GLY A 1 92 ? 5.966 -14.282 56.299 1.00 82.38 92 GLY A N 1
ATOM 717 C CA . GLY A 1 92 ? 6.269 -13.652 55.012 1.00 82.38 92 GLY A CA 1
ATOM 718 C C . GLY A 1 92 ? 5.492 -14.275 53.850 1.00 82.38 92 GLY A C 1
ATOM 719 O O . GLY A 1 92 ? 5.000 -13.554 52.983 1.00 82.38 92 GLY A O 1
ATOM 720 N N . PHE A 1 93 ? 5.330 -15.600 53.853 1.00 84.00 93 PHE A N 1
ATOM 721 C CA . PHE A 1 93 ? 4.567 -16.327 52.840 1.00 84.00 93 PHE A CA 1
ATOM 722 C C . PHE A 1 93 ? 3.063 -16.025 52.905 1.00 84.00 93 PHE A C 1
ATOM 724 O O . PHE A 1 93 ? 2.467 -15.720 51.873 1.00 84.00 93 PHE A O 1
ATOM 731 N N . LEU A 1 94 ? 2.455 -16.045 54.095 1.00 82.94 94 LEU A N 1
ATOM 732 C CA . LEU A 1 94 ? 1.039 -15.703 54.283 1.00 82.94 94 LEU A CA 1
ATOM 733 C C . LEU A 1 94 ? 0.762 -14.245 53.896 1.00 82.94 94 LEU A C 1
ATOM 735 O O . LEU A 1 94 ? -0.156 -13.971 53.124 1.00 82.94 94 LEU A O 1
ATOM 739 N N . ARG A 1 95 ? 1.627 -13.316 54.327 1.00 82.25 95 ARG A N 1
ATOM 740 C CA . ARG A 1 95 ? 1.514 -11.890 53.991 1.00 82.25 95 ARG A CA 1
ATOM 741 C C . ARG A 1 95 ? 1.662 -11.624 52.492 1.00 82.25 95 ARG A C 1
ATOM 743 O O . ARG A 1 95 ? 0.910 -10.825 51.952 1.00 82.25 95 ARG A O 1
ATOM 750 N N . LYS A 1 96 ? 2.604 -12.291 51.814 1.00 81.12 96 LYS A N 1
ATOM 751 C CA . LYS A 1 96 ? 2.808 -12.153 50.360 1.00 81.12 96 LYS A CA 1
ATOM 752 C C . LYS A 1 96 ? 1.598 -12.634 49.556 1.00 81.12 96 LYS A C 1
ATOM 754 O O . LYS A 1 96 ? 1.323 -12.089 48.492 1.00 81.12 96 LYS A O 1
ATOM 759 N N . ASN A 1 97 ? 0.914 -13.668 50.038 1.00 77.06 97 ASN A N 1
ATOM 760 C CA . ASN A 1 97 ? -0.221 -14.258 49.336 1.00 77.06 97 ASN A CA 1
ATOM 761 C C . ASN A 1 97 ? -1.574 -13.666 49.758 1.00 77.06 97 ASN A C 1
ATOM 763 O O . ASN A 1 97 ? -2.559 -13.938 49.072 1.00 77.06 97 ASN A O 1
ATOM 767 N N . GLU A 1 98 ? -1.598 -12.814 50.793 1.00 76.56 98 GLU A N 1
ATOM 768 C CA . GLU A 1 98 ? -2.793 -12.158 51.352 1.00 76.56 98 GLU A CA 1
ATOM 769 C C . GLU A 1 98 ? -3.838 -13.164 51.856 1.00 76.56 98 GLU A C 1
ATOM 771 O O . GLU A 1 98 ? -5.034 -13.016 51.623 1.00 76.56 98 GLU A O 1
ATOM 776 N N . VAL A 1 99 ? -3.375 -14.223 52.522 1.00 75.88 99 VAL A N 1
ATOM 777 C CA . VAL A 1 99 ? -4.235 -15.288 53.053 1.00 75.88 99 VAL A CA 1
ATOM 778 C C . VAL A 1 99 ? -3.979 -15.531 54.535 1.00 75.88 99 VAL A C 1
ATOM 780 O O . VAL A 1 99 ? -2.851 -15.401 55.017 1.00 75.88 99 VAL A O 1
ATOM 783 N N . ASP A 1 100 ? -5.023 -15.938 55.250 1.00 76.38 100 ASP A N 1
ATOM 784 C CA . ASP A 1 100 ? -4.924 -16.354 56.645 1.00 76.38 100 ASP A CA 1
ATOM 785 C C . ASP A 1 100 ? -4.414 -17.793 56.789 1.00 76.38 100 ASP A C 1
ATOM 787 O O . ASP A 1 100 ? -4.526 -18.624 55.883 1.00 76.38 100 ASP A O 1
ATOM 791 N N . LYS A 1 101 ? -3.896 -18.117 57.983 1.00 71.50 101 LYS A N 1
ATOM 792 C CA . LYS A 1 101 ? -3.434 -19.473 58.343 1.00 71.50 101 LYS A CA 1
ATOM 793 C C . LYS A 1 101 ? -4.518 -20.542 58.121 1.00 71.50 101 LYS A C 1
ATOM 795 O O . LYS A 1 101 ? -4.186 -21.692 57.860 1.00 71.50 101 LYS A O 1
ATOM 800 N N . SER A 1 102 ? -5.797 -20.178 58.212 1.00 73.56 102 SER A N 1
ATOM 801 C CA . SER A 1 102 ? -6.940 -21.076 57.999 1.00 73.56 102 SER A CA 1
ATOM 802 C C . SER A 1 102 ? -7.091 -21.566 56.553 1.00 73.56 102 SER A C 1
ATOM 804 O O . SER A 1 102 ? -7.722 -22.595 56.336 1.00 73.56 102 SER A O 1
ATOM 806 N N . CYS A 1 103 ? -6.495 -20.879 55.574 1.00 69.00 103 CYS A N 1
ATOM 807 C CA . CYS A 1 103 ? -6.559 -21.237 54.149 1.00 69.00 103 CYS A CA 1
ATOM 808 C C . CYS A 1 103 ? -5.397 -22.142 53.698 1.00 69.00 103 CYS A C 1
ATOM 810 O O . CYS A 1 103 ? -5.195 -22.366 52.500 1.00 69.00 103 CYS A O 1
ATOM 812 N N . VAL A 1 104 ? -4.604 -22.626 54.656 1.00 81.00 104 VAL A N 1
ATOM 813 C CA . VAL A 1 104 ? -3.422 -23.451 54.429 1.00 81.00 104 VAL A CA 1
ATOM 814 C C . VAL A 1 104 ? -3.775 -24.932 54.534 1.00 81.00 104 VAL A C 1
ATOM 816 O O . VAL A 1 104 ? -4.396 -25.357 55.505 1.00 81.00 104 VAL A O 1
ATOM 819 N N . TYR A 1 105 ? -3.303 -25.737 53.584 1.00 83.06 105 TYR A N 1
ATOM 820 C CA . TYR A 1 105 ? -3.335 -27.196 53.668 1.00 83.06 105 TYR A CA 1
ATOM 821 C C . TYR A 1 105 ? -1.941 -27.783 53.431 1.00 83.06 105 TYR A C 1
ATOM 823 O O . TYR A 1 105 ? -1.049 -27.121 52.900 1.00 83.06 105 TYR A O 1
ATOM 831 N N . ILE A 1 106 ? -1.726 -29.015 53.888 1.00 82.75 106 ILE A N 1
ATOM 832 C CA . ILE A 1 106 ? -0.461 -29.732 53.711 1.00 82.75 106 ILE A CA 1
ATOM 833 C C . ILE A 1 106 ? -0.659 -30.748 52.597 1.00 82.75 106 ILE A C 1
ATOM 835 O O . ILE A 1 106 ? -1.632 -31.499 52.630 1.00 82.75 106 ILE A O 1
ATOM 839 N N . ASP A 1 107 ? 0.276 -30.787 51.655 1.00 82.44 107 ASP A N 1
ATOM 840 C CA . ASP A 1 107 ? 0.323 -31.818 50.624 1.00 82.44 107 ASP A CA 1
ATOM 841 C C . ASP A 1 107 ? 1.765 -32.301 50.418 1.00 82.44 107 ASP A C 1
ATOM 843 O O . ASP A 1 107 ? 2.735 -31.581 50.697 1.00 82.44 107 ASP A O 1
ATOM 847 N N . LYS A 1 108 ? 1.921 -33.547 49.975 1.00 83.12 108 LYS A N 1
ATOM 848 C CA . LYS A 1 108 ? 3.232 -34.179 49.800 1.00 83.12 108 LYS A CA 1
ATOM 849 C C . LYS A 1 108 ? 3.790 -33.902 48.415 1.00 83.12 108 LYS A C 1
ATOM 851 O O . LYS A 1 108 ? 3.134 -34.121 47.404 1.00 83.12 108 LYS A O 1
ATOM 856 N N . VAL A 1 109 ? 5.059 -33.500 48.364 1.00 79.56 109 VAL A N 1
ATOM 857 C CA . VAL A 1 109 ? 5.830 -33.452 47.115 1.00 79.56 109 VAL A CA 1
ATOM 858 C C . VAL A 1 109 ? 7.059 -34.336 47.294 1.00 79.56 109 VAL A C 1
ATOM 860 O O . VAL A 1 109 ? 8.044 -33.916 47.901 1.00 79.56 109 VAL A O 1
ATOM 863 N N . GLY A 1 110 ? 6.979 -35.573 46.797 1.00 82.25 110 GLY A N 1
ATOM 864 C CA . GLY A 1 110 ? 7.935 -36.632 47.136 1.00 82.25 110 GLY A CA 1
ATOM 865 C C . GLY A 1 110 ? 7.753 -37.095 48.586 1.00 82.25 110 GLY A C 1
ATOM 866 O O . GLY A 1 110 ? 6.622 -37.266 49.038 1.00 82.25 110 GLY A O 1
ATOM 867 N N . ASP A 1 111 ? 8.854 -37.238 49.329 1.00 81.69 111 ASP A N 1
ATOM 868 C CA . ASP A 1 111 ? 8.844 -37.662 50.741 1.00 81.69 111 ASP A CA 1
ATOM 869 C C . ASP A 1 111 ? 8.705 -36.504 51.747 1.00 81.69 111 ASP A C 1
ATOM 871 O O . ASP A 1 111 ? 8.747 -36.717 52.960 1.00 81.69 111 ASP A O 1
ATOM 875 N N . VAL A 1 112 ? 8.538 -35.265 51.268 1.00 79.75 112 VAL A N 1
ATOM 876 C CA . VAL A 1 112 ? 8.511 -34.064 52.114 1.00 79.75 112 VAL A CA 1
ATOM 877 C C . VAL A 1 112 ? 7.125 -33.417 52.100 1.00 79.75 112 VAL A C 1
ATOM 879 O O . VAL A 1 112 ? 6.579 -33.098 51.041 1.00 79.75 112 VAL A O 1
ATOM 882 N N . ASP A 1 113 ? 6.584 -33.178 53.297 1.00 85.19 113 ASP A N 1
ATOM 883 C CA . ASP A 1 113 ? 5.355 -32.409 53.506 1.00 85.19 113 ASP A CA 1
ATOM 884 C C . ASP A 1 113 ? 5.614 -30.921 53.210 1.00 85.19 113 ASP A C 1
ATOM 886 O O . ASP A 1 113 ? 6.435 -30.273 53.873 1.00 85.19 113 ASP A O 1
ATOM 890 N N . TYR A 1 114 ? 4.883 -30.358 52.249 1.00 85.31 114 TYR A N 1
ATOM 891 C CA . TYR A 1 114 ? 4.900 -28.931 51.940 1.00 85.31 114 TYR A CA 1
ATOM 892 C C . TYR A 1 114 ? 3.578 -28.268 52.296 1.00 85.31 114 TYR A C 1
ATOM 894 O O . TYR A 1 114 ? 2.515 -28.885 52.305 1.00 85.31 114 TYR A O 1
ATOM 902 N N . ILE A 1 115 ? 3.666 -26.977 52.594 1.00 84.75 115 ILE A N 1
ATOM 903 C CA . ILE A 1 115 ? 2.507 -26.134 52.838 1.00 84.75 115 ILE A CA 1
ATOM 904 C C . ILE A 1 115 ? 2.008 -25.584 51.508 1.00 84.75 115 ILE A C 1
ATOM 906 O O . ILE A 1 115 ? 2.796 -25.059 50.728 1.00 84.75 115 ILE A O 1
ATOM 910 N N . PHE A 1 116 ? 0.707 -25.664 51.265 1.00 82.50 116 PHE A N 1
ATOM 911 C CA . PHE A 1 116 ? 0.047 -25.086 50.106 1.00 82.50 116 PHE A CA 1
ATOM 912 C C . PHE A 1 116 ? -1.057 -24.133 50.542 1.00 82.50 116 PHE A C 1
ATOM 914 O O . PHE A 1 116 ? -1.723 -24.326 51.558 1.00 82.50 116 PHE A O 1
ATOM 921 N N . VAL A 1 117 ? -1.254 -23.090 49.746 1.00 81.56 117 VAL A N 1
ATOM 922 C CA . VAL A 1 117 ? -2.375 -22.163 49.887 1.00 81.56 117 VAL A CA 1
ATOM 923 C C . VAL A 1 117 ? -3.187 -22.228 48.612 1.00 81.56 117 VAL A C 1
ATOM 925 O O . VAL A 1 117 ? -2.626 -22.126 47.520 1.00 81.56 117 VAL A O 1
ATOM 928 N N . LYS A 1 118 ? -4.507 -22.360 48.752 1.00 70.50 118 LYS A N 1
ATOM 929 C CA . LYS A 1 118 ? -5.436 -22.158 47.642 1.00 70.50 118 LYS A CA 1
ATOM 930 C C . LYS A 1 118 ? -5.900 -20.702 47.670 1.00 70.50 118 LYS A C 1
ATOM 932 O O . LYS A 1 118 ? -6.678 -20.314 48.538 1.00 70.50 118 LYS A O 1
ATOM 937 N N . LYS A 1 119 ? -5.378 -19.881 46.760 1.00 71.44 119 LYS A N 1
ATOM 938 C CA . LYS A 1 119 ? -5.775 -18.484 46.593 1.00 71.44 119 LYS A CA 1
ATOM 939 C C . LYS A 1 119 ? -6.928 -18.426 45.600 1.00 71.44 119 LYS A C 1
ATOM 941 O O . LYS A 1 119 ? -6.741 -18.732 44.427 1.00 71.44 119 LYS A O 1
ATOM 946 N N . HIS A 1 120 ? -8.100 -18.021 46.074 1.00 68.56 120 HIS A N 1
ATOM 947 C CA . HIS A 1 120 ? -9.213 -17.674 45.201 1.00 68.56 120 HIS A CA 1
ATOM 948 C C . HIS A 1 120 ? -9.097 -16.195 44.827 1.00 68.56 120 HIS A C 1
ATOM 950 O O . HIS A 1 120 ? -9.256 -15.315 45.674 1.00 68.56 120 HIS A O 1
ATOM 956 N N . ALA A 1 121 ? -8.768 -15.910 43.572 1.00 67.31 121 ALA A N 1
ATOM 957 C CA . ALA A 1 121 ? -8.784 -14.560 43.036 1.00 67.31 121 ALA A CA 1
ATOM 958 C C . ALA A 1 121 ? -10.090 -14.347 42.267 1.00 67.31 121 ALA A C 1
ATOM 960 O O . ALA A 1 121 ? -10.289 -14.924 41.196 1.00 67.31 121 ALA A O 1
ATOM 961 N N . ASN A 1 122 ? -10.959 -13.488 42.809 1.00 70.50 122 ASN A N 1
ATOM 962 C CA . ASN A 1 122 ? -12.168 -13.052 42.118 1.00 70.50 122 ASN A CA 1
ATOM 963 C C . ASN A 1 122 ? -11.794 -12.432 40.766 1.00 70.50 122 ASN A C 1
ATOM 965 O O . ASN A 1 122 ? -10.927 -11.556 40.685 1.00 70.50 122 ASN A O 1
ATOM 969 N N . GLY A 1 123 ? -12.477 -12.862 39.712 1.00 73.88 123 GLY A N 1
ATOM 970 C CA . GLY A 1 123 ? -12.346 -12.294 38.386 1.00 73.88 123 GLY A CA 1
ATOM 971 C C . GLY A 1 123 ? -12.680 -10.805 38.387 1.00 73.88 123 GLY A C 1
ATOM 972 O O . GLY A 1 123 ? -13.647 -10.36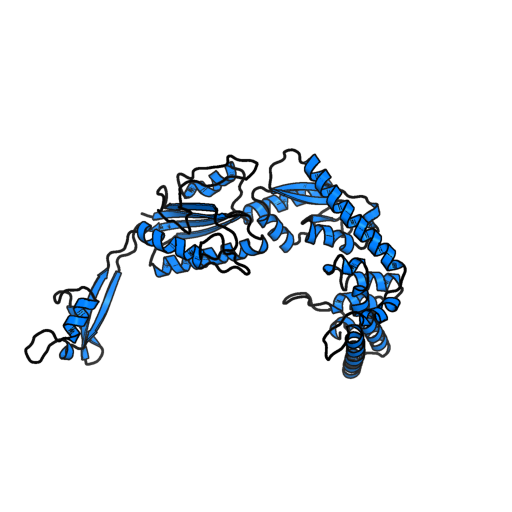2 39.015 1.00 73.88 123 GLY A O 1
ATOM 973 N N . GLN A 1 124 ? -11.872 -10.015 37.688 1.00 82.88 124 GLN A N 1
ATOM 974 C CA . GLN A 1 124 ? -12.108 -8.579 37.566 1.00 82.88 124 GLN A CA 1
ATOM 975 C C . GLN A 1 124 ? -13.192 -8.291 36.521 1.00 82.88 124 GLN A C 1
ATOM 977 O O . GLN A 1 124 ? -13.404 -9.065 35.583 1.00 82.88 124 GLN A O 1
ATOM 982 N N . ASN A 1 125 ? -13.872 -7.152 36.673 1.00 90.75 125 ASN A N 1
ATOM 983 C CA . ASN A 1 125 ? -14.778 -6.652 35.647 1.00 90.75 125 ASN A CA 1
ATOM 984 C C . ASN A 1 125 ? -13.982 -6.349 34.370 1.00 90.75 125 ASN A C 1
ATOM 986 O O . ASN A 1 125 ? -12.958 -5.659 34.410 1.00 90.75 125 ASN A O 1
ATOM 990 N N . THR A 1 126 ? -14.470 -6.838 33.234 1.00 92.19 126 THR A N 1
ATOM 991 C CA . THR A 1 126 ? -13.791 -6.694 31.946 1.00 92.19 126 THR A CA 1
ATOM 992 C C . THR A 1 126 ? -13.548 -5.236 31.578 1.00 92.19 126 THR A C 1
ATOM 994 O O . THR A 1 126 ? -12.486 -4.922 31.049 1.00 92.19 126 THR A O 1
ATOM 997 N N . LYS A 1 127 ? -14.456 -4.315 31.917 1.00 92.12 127 LYS A N 1
ATOM 998 C CA . LYS A 1 127 ? -14.290 -2.879 31.645 1.00 92.12 127 LYS A CA 1
ATOM 999 C C . LYS A 1 127 ? -13.024 -2.315 32.295 1.00 92.12 127 LYS A C 1
ATOM 1001 O O . LYS A 1 127 ? -12.284 -1.576 31.651 1.00 92.12 127 LYS A O 1
ATOM 1006 N N . GLU A 1 128 ? -12.732 -2.714 33.532 1.00 91.81 128 GLU A N 1
ATOM 1007 C CA . GLU A 1 128 ? -11.536 -2.273 34.263 1.00 91.81 128 GLU A CA 1
ATOM 1008 C C . GLU A 1 128 ? -10.247 -2.876 33.693 1.00 91.81 128 GLU A C 1
ATOM 1010 O O . GLU A 1 128 ? -9.203 -2.221 33.659 1.00 91.81 128 GLU A O 1
ATOM 1015 N N . ILE A 1 129 ? -10.319 -4.104 33.175 1.00 92.25 129 ILE A N 1
ATOM 1016 C CA . ILE A 1 129 ? -9.208 -4.718 32.444 1.00 92.25 129 ILE A CA 1
ATOM 1017 C C . ILE A 1 129 ? -8.982 -3.981 31.113 1.00 92.25 129 ILE A C 1
ATOM 1019 O O . ILE A 1 129 ? -7.850 -3.623 30.780 1.00 92.25 129 ILE A O 1
ATOM 1023 N N . LEU A 1 130 ? -10.049 -3.698 30.360 1.00 94.19 130 LEU A N 1
ATOM 1024 C CA . LEU A 1 130 ? -9.981 -3.020 29.065 1.00 94.19 130 LEU A CA 1
ATOM 1025 C C . LEU A 1 130 ? -9.408 -1.603 29.180 1.00 94.19 130 LEU A C 1
ATOM 1027 O O . LEU A 1 130 ? -8.578 -1.233 28.350 1.00 94.19 130 LEU A O 1
ATOM 1031 N N . LYS A 1 131 ? -9.737 -0.852 30.244 1.00 94.81 131 LYS A N 1
ATOM 1032 C CA . LYS A 1 131 ? -9.114 0.455 30.540 1.00 94.81 131 LYS A CA 1
ATOM 1033 C C . LYS A 1 131 ? -7.581 0.392 30.559 1.00 94.81 131 LYS A C 1
ATOM 1035 O O . LYS A 1 131 ? -6.922 1.345 30.154 1.00 94.81 131 LYS A O 1
ATOM 1040 N N . LYS A 1 132 ? -7.007 -0.737 30.990 1.00 92.31 132 LYS A N 1
ATOM 1041 C CA . LYS A 1 132 ? -5.554 -0.974 31.021 1.00 92.31 132 LYS A CA 1
ATOM 1042 C C . LYS A 1 132 ? -5.027 -1.567 29.713 1.00 92.31 132 LYS A C 1
ATOM 1044 O O . LYS A 1 132 ? -3.906 -1.265 29.311 1.00 92.31 132 LYS A O 1
ATOM 1049 N N . ILE A 1 133 ? -5.792 -2.437 29.052 1.00 94.19 133 ILE A N 1
ATOM 1050 C CA . ILE A 1 133 ? -5.356 -3.109 27.818 1.00 94.19 133 ILE A CA 1
ATOM 1051 C C . ILE A 1 133 ? -5.319 -2.139 26.634 1.00 94.19 133 ILE A C 1
ATOM 1053 O O . ILE A 1 133 ? -4.338 -2.147 25.894 1.00 94.19 133 ILE A O 1
ATOM 1057 N N . LEU A 1 134 ? -6.350 -1.312 26.447 1.00 95.50 134 LEU A N 1
ATOM 1058 C CA . LEU A 1 134 ? -6.507 -0.504 25.232 1.00 95.50 134 LEU A CA 1
ATOM 1059 C C . LEU A 1 134 ? -5.354 0.493 24.999 1.00 95.50 134 LEU A C 1
ATOM 1061 O O . LEU A 1 134 ? -4.799 0.488 23.897 1.00 95.50 134 LEU A O 1
ATOM 1065 N N . PRO A 1 135 ? -4.890 1.271 26.002 1.00 93.56 135 PRO A N 1
ATOM 1066 C CA . PRO A 1 135 ? -3.712 2.122 25.822 1.00 93.56 135 PRO A CA 1
ATOM 1067 C C . PRO A 1 135 ? -2.448 1.324 25.499 1.00 93.56 135 PRO A C 1
ATOM 1069 O O . PRO A 1 135 ? -1.645 1.731 24.661 1.00 93.56 135 PRO A O 1
ATOM 1072 N N . ASN A 1 136 ? -2.305 0.144 26.107 1.00 92.38 136 ASN A N 1
ATOM 1073 C CA . ASN A 1 136 ? -1.172 -0.740 25.862 1.00 92.38 136 ASN A CA 1
ATOM 1074 C C . ASN A 1 136 ? -1.178 -1.354 24.459 1.00 92.38 136 ASN A C 1
ATOM 1076 O O . ASN A 1 136 ? -0.111 -1.701 23.957 1.00 92.38 136 ASN A O 1
ATOM 1080 N N . ILE A 1 137 ? -2.343 -1.514 23.822 1.00 94.12 137 ILE A N 1
ATOM 1081 C CA . ILE A 1 137 ? -2.410 -1.926 22.416 1.00 94.12 137 ILE A CA 1
ATOM 1082 C C . ILE A 1 137 ? -1.754 -0.848 21.553 1.00 94.12 137 ILE A C 1
ATOM 1084 O O . ILE A 1 137 ? -0.873 -1.180 20.767 1.00 94.12 137 ILE A O 1
ATOM 1088 N N . ILE A 1 138 ? -2.104 0.429 21.756 1.00 92.56 138 ILE A N 1
ATOM 1089 C CA . ILE A 1 138 ? -1.544 1.546 20.979 1.00 92.56 138 ILE A CA 1
ATOM 1090 C C . ILE A 1 138 ? -0.026 1.624 21.123 1.00 92.56 138 ILE A C 1
ATOM 1092 O O . ILE A 1 138 ? 0.685 1.682 20.122 1.00 92.56 138 ILE A O 1
ATOM 1096 N N . THR A 1 139 ? 0.481 1.585 22.356 1.00 90.94 139 THR A N 1
ATOM 1097 C CA . THR A 1 139 ? 1.923 1.715 22.623 1.00 90.94 139 THR A CA 1
ATOM 1098 C C . THR A 1 139 ? 2.741 0.501 22.174 1.00 90.94 139 THR A C 1
ATOM 1100 O O . THR A 1 139 ? 3.959 0.601 22.055 1.00 90.94 139 THR A O 1
ATOM 1103 N N . SER A 1 140 ? 2.094 -0.640 21.907 1.00 92.38 140 SER A N 1
ATOM 1104 C CA . SER A 1 140 ? 2.761 -1.860 21.430 1.00 92.38 140 SER A CA 1
ATOM 1105 C C . SER A 1 140 ? 2.876 -1.940 19.903 1.00 92.38 140 SER A C 1
ATOM 1107 O O . SER A 1 140 ? 3.575 -2.824 19.405 1.00 92.38 140 SER A O 1
ATOM 1109 N N . ILE A 1 141 ? 2.200 -1.062 19.155 1.00 90.25 141 ILE A N 1
ATOM 1110 C CA . ILE A 1 141 ? 2.261 -1.051 17.689 1.00 90.25 141 ILE A CA 1
ATOM 1111 C C . ILE A 1 141 ? 3.631 -0.535 17.249 1.00 90.25 141 ILE A C 1
ATOM 1113 O O . ILE A 1 141 ? 4.062 0.550 17.638 1.00 90.25 141 ILE A O 1
ATOM 1117 N N . LYS A 1 142 ? 4.305 -1.306 16.397 1.00 87.81 142 LYS A N 1
ATOM 1118 C CA . LYS A 1 142 ? 5.590 -0.927 15.810 1.00 87.81 142 LYS A CA 1
ATOM 1119 C C . LYS A 1 142 ? 5.367 -0.485 14.374 1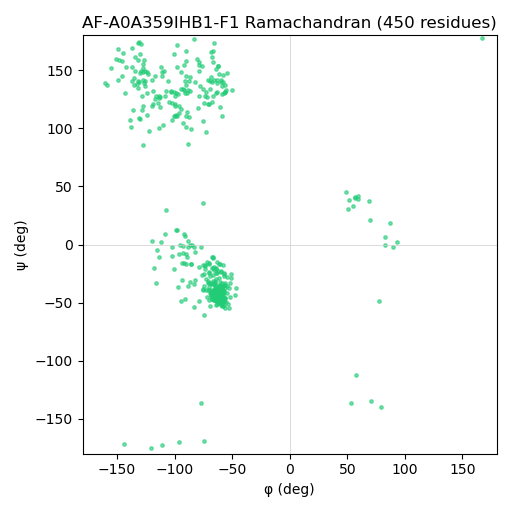.00 87.81 142 LYS A C 1
ATOM 1121 O O . LYS A 1 142 ? 4.724 -1.192 13.610 1.00 87.81 142 LYS A O 1
ATOM 1126 N N . THR A 1 143 ? 5.922 0.661 13.997 1.00 86.56 143 THR A N 1
ATOM 1127 C CA . THR A 1 143 ? 5.877 1.148 12.613 1.00 86.56 143 THR A CA 1
ATOM 1128 C C . THR A 1 143 ? 7.282 1.485 12.118 1.00 86.56 143 THR A C 1
ATOM 1130 O O . THR A 1 143 ? 8.128 1.861 12.934 1.00 86.56 143 THR A O 1
ATOM 1133 N N . PRO A 1 144 ? 7.560 1.385 10.800 1.00 85.19 144 PRO A N 1
ATOM 1134 C CA . PRO A 1 144 ? 8.904 1.617 10.255 1.00 85.19 144 PRO A CA 1
ATOM 1135 C C . PRO A 1 144 ? 9.453 3.006 10.589 1.00 85.19 144 PRO A C 1
ATOM 1137 O O . PRO A 1 144 ? 10.646 3.189 10.820 1.00 85.19 144 PRO A O 1
ATOM 1140 N N . LYS A 1 145 ? 8.556 3.997 10.631 1.00 88.38 145 LYS A N 1
ATOM 1141 C CA . LYS A 1 145 ? 8.838 5.355 11.092 1.00 88.38 145 LYS A CA 1
ATOM 1142 C C . LYS A 1 145 ? 7.762 5.785 12.080 1.00 88.38 145 LYS A C 1
ATOM 1144 O O . LYS A 1 145 ? 6.578 5.510 11.878 1.00 88.38 145 LYS A O 1
ATOM 1149 N N . THR A 1 146 ? 8.184 6.481 13.129 1.00 89.06 146 THR A N 1
ATOM 1150 C CA . THR A 1 146 ? 7.309 7.045 14.164 1.00 89.06 146 THR A CA 1
ATOM 1151 C C . THR A 1 146 ? 7.567 8.536 14.313 1.00 89.06 146 THR A C 1
ATOM 1153 O O . THR A 1 146 ? 8.707 8.978 14.168 1.00 89.06 146 THR A O 1
ATOM 1156 N N . MET A 1 147 ? 6.540 9.287 14.688 1.00 87.25 147 MET A N 1
ATOM 1157 C CA . MET A 1 147 ? 6.621 10.706 15.019 1.00 87.25 147 MET A CA 1
ATOM 1158 C C . MET A 1 147 ? 6.382 10.910 16.518 1.00 87.25 147 MET A C 1
ATOM 1160 O O . MET A 1 147 ? 5.611 10.170 17.125 1.00 87.25 147 MET A O 1
ATOM 1164 N N . LYS A 1 148 ? 7.019 11.937 17.084 1.00 86.94 148 LYS A N 1
ATOM 1165 C CA . LYS A 1 148 ? 6.666 12.550 18.373 1.00 86.94 148 LYS A CA 1
ATOM 1166 C C . LYS A 1 148 ? 6.005 13.894 18.059 1.00 86.94 148 LYS A C 1
ATOM 1168 O O . LYS A 1 148 ? 6.437 14.560 17.116 1.00 86.94 148 LYS A O 1
ATOM 1173 N N . TRP A 1 149 ? 4.963 14.292 18.784 1.00 84.44 149 TRP A N 1
ATOM 1174 C CA . TRP A 1 149 ? 4.273 15.559 18.521 1.00 84.44 149 TRP A CA 1
ATOM 1175 C C . TRP A 1 149 ? 3.988 16.337 19.803 1.00 84.44 149 TRP A C 1
ATOM 1177 O O . TRP A 1 149 ? 3.624 15.764 20.825 1.00 84.44 149 TRP A O 1
ATOM 1187 N N . LYS A 1 150 ? 4.099 17.669 19.707 1.00 81.81 150 LYS A N 1
ATOM 1188 C CA . LYS A 1 150 ? 3.994 18.593 20.846 1.00 81.81 150 LYS A CA 1
ATOM 1189 C C . LYS A 1 150 ? 4.967 18.199 21.973 1.00 81.81 150 LYS A C 1
ATOM 1191 O O . LYS A 1 150 ? 6.122 17.881 21.704 1.00 81.81 150 LYS A O 1
ATOM 1196 N N . GLU A 1 151 ? 4.489 18.243 23.210 1.00 79.38 151 GLU A N 1
ATOM 1197 C CA . GLU A 1 151 ? 5.216 17.936 24.442 1.00 79.38 151 GLU A CA 1
ATOM 1198 C C . GLU A 1 151 ? 5.056 16.461 24.861 1.00 79.38 151 GLU A C 1
ATOM 1200 O O . GLU A 1 151 ? 5.643 16.038 25.849 1.00 79.38 151 GLU A O 1
ATOM 1205 N N . TYR A 1 152 ? 4.287 15.669 24.103 1.00 80.75 152 TYR A N 1
ATOM 1206 C CA . TYR A 1 152 ? 3.930 14.285 24.430 1.00 80.75 152 TYR A CA 1
ATOM 1207 C C . TYR A 1 152 ? 5.019 13.295 24.037 1.00 80.75 152 TYR A C 1
ATOM 1209 O O . TYR A 1 152 ? 5.581 13.419 22.951 1.00 80.75 152 TYR A O 1
ATOM 1217 N N . ASP A 1 153 ? 5.282 12.287 24.870 1.00 81.62 153 ASP A N 1
ATOM 1218 C CA . ASP A 1 153 ? 6.356 11.306 24.659 1.00 81.62 153 ASP A CA 1
ATOM 1219 C C . ASP A 1 153 ? 5.960 10.122 23.770 1.00 81.62 153 ASP A C 1
ATOM 1221 O O . ASP A 1 153 ? 6.841 9.439 23.232 1.00 81.62 153 ASP A O 1
ATOM 1225 N N . LEU A 1 154 ? 4.658 9.894 23.565 1.00 84.94 154 LEU A N 1
ATOM 1226 C CA . LEU A 1 154 ? 4.166 8.839 22.687 1.00 84.94 154 LEU A CA 1
ATOM 1227 C C . LEU A 1 154 ? 4.730 8.957 21.266 1.00 84.94 154 LEU A C 1
ATOM 1229 O O . LEU A 1 154 ? 4.653 9.992 20.601 1.00 84.94 154 LEU A O 1
ATOM 1233 N N . ARG A 1 155 ? 5.232 7.824 20.774 1.00 87.00 155 ARG A N 1
ATOM 1234 C CA . ARG A 1 155 ? 5.652 7.637 19.389 1.00 87.00 155 ARG A CA 1
ATOM 1235 C C . ARG A 1 155 ? 4.612 6.809 18.653 1.00 87.00 155 ARG A C 1
ATOM 1237 O O . ARG A 1 155 ? 4.324 5.685 19.049 1.00 87.00 155 ARG A O 1
ATOM 1244 N N . PHE A 1 156 ? 4.077 7.353 17.566 1.00 90.56 156 PHE A N 1
ATOM 1245 C CA . PHE A 1 156 ? 3.116 6.661 16.704 1.00 90.56 156 PHE A CA 1
ATOM 1246 C C . PHE A 1 156 ? 3.328 7.059 15.240 1.00 90.56 156 PHE A C 1
ATOM 1248 O O . PHE A 1 156 ? 4.017 8.042 14.965 1.00 90.56 156 PHE A O 1
ATOM 1255 N N . ALA A 1 157 ? 2.766 6.312 14.285 1.00 91.44 157 ALA A N 1
ATOM 1256 C CA . ALA A 1 157 ? 2.954 6.601 12.858 1.00 91.44 157 ALA A CA 1
ATOM 1257 C C . ALA A 1 157 ? 2.496 8.015 12.470 1.00 91.44 157 ALA A C 1
ATOM 1259 O O . ALA A 1 157 ? 3.159 8.690 11.684 1.00 91.44 157 ALA A O 1
ATOM 1260 N N . ARG A 1 158 ? 1.376 8.467 13.043 1.00 93.00 158 ARG A N 1
ATOM 1261 C CA . ARG A 1 158 ? 0.782 9.793 12.840 1.00 93.00 158 ARG A CA 1
ATOM 1262 C C . ARG A 1 158 ? 0.111 10.287 14.125 1.00 93.00 158 ARG A C 1
ATOM 1264 O O . ARG A 1 158 ? -0.260 9.460 14.952 1.00 93.00 158 ARG A O 1
ATOM 1271 N N . PRO A 1 159 ? -0.093 11.604 14.300 1.00 92.38 159 PRO A N 1
ATOM 1272 C CA . PRO A 1 159 ? -0.810 12.123 15.460 1.00 92.38 159 PRO A CA 1
ATOM 1273 C C . PRO A 1 159 ? -2.216 11.522 15.587 1.00 92.38 159 PRO A C 1
ATOM 1275 O O . PRO A 1 159 ? -2.991 11.533 14.626 1.00 92.38 159 PRO A O 1
ATOM 1278 N N . ILE A 1 160 ? -2.545 11.039 16.786 1.00 94.00 160 ILE A N 1
ATOM 1279 C CA . ILE A 1 160 ? -3.893 10.578 17.141 1.00 94.00 160 ILE A CA 1
ATOM 1280 C C . ILE A 1 160 ? -4.787 11.807 17.348 1.00 94.00 160 ILE A C 1
ATOM 1282 O O . ILE A 1 160 ? -4.388 12.786 17.983 1.00 94.00 160 ILE A O 1
ATOM 1286 N N . ARG A 1 161 ? -5.989 11.781 16.771 1.00 93.38 161 ARG A N 1
ATOM 1287 C CA . ARG A 1 161 ? -6.940 12.903 16.746 1.00 93.38 161 ARG A CA 1
ATOM 1288 C C . ARG A 1 161 ? -8.238 12.617 17.484 1.00 93.38 161 ARG A C 1
ATOM 1290 O O . ARG A 1 161 ? -8.813 13.545 18.046 1.00 93.38 161 ARG A O 1
ATOM 1297 N N . TRP A 1 162 ? -8.701 11.373 17.475 1.00 95.81 162 TRP A N 1
ATOM 1298 C CA . TRP A 1 162 ? -9.849 10.934 18.262 1.00 95.81 162 TRP A CA 1
ATOM 1299 C C . TRP A 1 162 ? -9.709 9.453 18.608 1.00 95.81 162 TRP A C 1
ATOM 1301 O O . TRP A 1 162 ? -8.954 8.723 17.964 1.00 95.81 162 TRP A O 1
ATOM 1311 N N . LEU A 1 163 ? -10.437 9.031 19.637 1.00 97.50 163 LEU A N 1
ATOM 1312 C CA . LEU A 1 163 ? -10.534 7.643 20.060 1.00 97.50 163 LEU A CA 1
ATOM 1313 C C . LEU A 1 163 ? -12.009 7.300 20.278 1.00 97.50 163 LEU A C 1
ATOM 1315 O O . LEU A 1 163 ? -12.743 8.083 20.891 1.00 97.50 163 LEU A O 1
ATOM 1319 N N . VAL A 1 164 ? -12.418 6.118 19.829 1.00 97.81 164 VAL A N 1
ATOM 1320 C CA . VAL A 1 164 ? -13.700 5.516 20.218 1.00 97.81 164 VAL A CA 1
ATOM 1321 C C . VAL A 1 164 ? -13.406 4.238 20.969 1.00 97.81 164 VAL A C 1
ATOM 1323 O O . VAL A 1 164 ? -12.649 3.405 20.485 1.00 97.81 164 VAL A O 1
ATOM 1326 N N . ALA A 1 165 ? -13.983 4.086 22.156 1.00 97.88 165 ALA A N 1
ATOM 1327 C CA . ALA A 1 165 ? -13.849 2.876 22.955 1.00 97.88 165 ALA A CA 1
ATOM 1328 C C . ALA A 1 165 ? -15.205 2.535 23.574 1.00 97.88 165 ALA A C 1
ATOM 1330 O O . ALA A 1 165 ? -15.655 3.219 24.495 1.00 97.88 165 ALA A O 1
ATOM 1331 N N . LEU A 1 166 ? -15.854 1.495 23.053 1.00 97.69 166 LEU A N 1
ATOM 1332 C CA . LEU A 1 166 ? -17.174 1.040 23.485 1.00 97.69 166 LEU A CA 1
ATOM 1333 C C . LEU A 1 166 ? -17.140 -0.435 23.866 1.00 97.69 166 LEU A C 1
ATOM 1335 O O . LEU A 1 166 ? -16.591 -1.246 23.128 1.00 97.69 166 LEU A O 1
ATOM 1339 N N . PHE A 1 167 ? -17.784 -0.789 24.971 1.00 96.38 167 PHE A N 1
ATOM 1340 C CA . PHE A 1 167 ? -18.104 -2.163 25.337 1.00 96.38 167 PHE A CA 1
ATOM 1341 C C . PHE A 1 167 ? -19.625 -2.331 25.304 1.00 96.38 167 PHE A C 1
ATOM 1343 O O . PHE A 1 167 ? -20.326 -1.872 26.205 1.00 96.38 167 PHE A O 1
ATOM 1350 N N . GLY A 1 168 ? -20.142 -2.910 24.220 1.00 95.19 168 GLY A N 1
ATOM 1351 C CA . GLY A 1 168 ? -21.539 -2.800 23.811 1.00 95.19 168 GLY A CA 1
ATOM 1352 C C . GLY A 1 168 ? -21.911 -1.332 23.617 1.00 95.19 168 GLY A C 1
ATOM 1353 O O . GLY A 1 168 ? -21.371 -0.650 22.750 1.00 95.19 168 GLY A O 1
ATOM 1354 N N . GLU A 1 169 ? -22.784 -0.829 24.484 1.00 94.94 169 GLU A N 1
ATOM 1355 C CA . GLU A 1 169 ? -23.242 0.563 24.491 1.00 94.94 169 GLU A CA 1
ATOM 1356 C C . GLU A 1 169 ? -22.468 1.456 25.471 1.00 94.94 169 GLU A C 1
ATOM 1358 O O . GLU A 1 169 ? -22.665 2.671 25.511 1.00 94.94 169 GLU A O 1
ATOM 1363 N N . GLU A 1 170 ? -21.603 0.893 26.311 1.00 93.75 170 GLU A N 1
ATOM 1364 C CA . GLU A 1 170 ? -20.912 1.664 27.340 1.00 93.75 170 GLU A CA 1
ATOM 1365 C C . GLU A 1 170 ? -19.582 2.210 26.843 1.00 93.75 170 GLU A C 1
ATOM 1367 O O . GLU A 1 170 ? -18.733 1.460 26.370 1.00 93.75 170 GLU A O 1
ATOM 1372 N N . ALA A 1 171 ? -19.350 3.508 27.041 1.00 94.94 171 ALA A N 1
ATOM 1373 C CA . ALA A 1 171 ? -18.036 4.085 26.805 1.00 94.94 171 ALA A CA 1
ATOM 1374 C C . ALA A 1 171 ? -17.020 3.588 27.847 1.00 94.94 171 ALA A C 1
ATOM 1376 O O . ALA A 1 171 ? -17.325 3.458 29.040 1.00 94.94 171 ALA A O 1
ATOM 1377 N N . ILE A 1 172 ? -15.799 3.324 27.385 1.00 95.25 172 ILE A N 1
ATOM 1378 C CA . ILE A 1 172 ? -14.656 2.992 28.232 1.00 95.25 172 ILE A CA 1
ATOM 1379 C C . ILE A 1 172 ? -13.817 4.255 28.400 1.00 95.25 172 ILE A C 1
ATOM 1381 O O . ILE A 1 172 ? -13.290 4.805 27.435 1.00 95.25 172 ILE A O 1
ATOM 1385 N N . GLU A 1 173 ? -13.680 4.703 29.643 1.00 93.44 173 GLU A N 1
ATOM 1386 C CA . GLU A 1 173 ? -12.899 5.889 29.989 1.00 93.44 173 GLU A CA 1
ATOM 1387 C C . GLU A 1 173 ? -11.403 5.597 29.862 1.00 93.44 173 GLU A C 1
ATOM 1389 O O . GLU A 1 173 ? -10.776 5.037 30.762 1.00 93.44 173 GLU A O 1
ATOM 1394 N N . ILE A 1 174 ? -10.836 5.972 28.720 1.00 94.31 174 ILE A N 1
ATOM 1395 C CA . ILE A 1 174 ? -9.397 5.952 28.463 1.00 94.31 174 ILE A CA 1
ATOM 1396 C C . ILE A 1 174 ? -8.970 7.306 27.906 1.00 94.31 174 ILE A C 1
ATOM 1398 O O . ILE A 1 174 ? -9.720 7.959 27.179 1.00 94.31 174 ILE A O 1
ATOM 1402 N N . SER A 1 175 ? -7.751 7.719 28.227 1.00 92.19 175 SER A N 1
ATOM 1403 C CA . SER A 1 175 ? -7.128 8.900 27.642 1.00 92.19 175 SER A CA 1
ATOM 1404 C C . SER A 1 175 ? -5.679 8.594 27.311 1.00 92.19 175 SER A C 1
ATOM 1406 O O . SER A 1 175 ? -5.007 7.875 28.051 1.00 92.19 175 SER A O 1
ATOM 1408 N N . ILE A 1 176 ? -5.214 9.106 26.178 1.00 89.06 176 ILE A N 1
ATOM 1409 C CA . ILE A 1 176 ? -3.842 8.940 25.706 1.00 89.06 176 ILE A CA 1
ATOM 1410 C C . ILE A 1 176 ? -3.378 10.293 25.200 1.00 89.06 176 ILE A C 1
ATOM 1412 O O . ILE A 1 176 ? -3.942 10.816 24.241 1.00 89.06 176 ILE A O 1
ATOM 1416 N N . GLU A 1 177 ? -2.363 10.854 25.860 1.00 80.88 177 GLU A N 1
ATOM 1417 C CA . GLU A 1 177 ? -1.701 12.100 25.447 1.00 80.88 177 GLU A CA 1
ATOM 1418 C C . GLU A 1 177 ? -2.700 13.233 25.137 1.00 80.88 177 GLU A C 1
ATOM 1420 O O . GLU A 1 177 ? -2.637 13.905 24.107 1.00 80.88 177 GLU A O 1
ATOM 1425 N N . GLY A 1 178 ? -3.691 13.404 26.022 1.00 84.75 178 GLY A N 1
ATOM 1426 C CA . GLY A 1 178 ? -4.724 14.439 25.916 1.00 84.75 178 GLY A CA 1
ATOM 1427 C C . GLY A 1 178 ? -5.909 14.107 25.000 1.00 84.75 178 GLY A C 1
ATOM 1428 O O . GLY A 1 178 ? -6.822 14.924 24.889 1.00 84.75 178 GLY A O 1
ATOM 1429 N N . VAL A 1 179 ? -5.938 12.931 24.364 1.00 92.31 179 VAL A N 1
ATOM 1430 C CA . VAL A 1 179 ? -7.091 12.450 23.586 1.00 92.31 179 VAL A CA 1
ATOM 1431 C C . VAL A 1 179 ? -7.892 11.461 24.424 1.00 92.31 179 VAL A C 1
ATOM 1433 O O . VAL A 1 179 ? -7.443 10.347 24.681 1.00 92.31 179 VAL A O 1
ATOM 1436 N N . THR A 1 180 ? -9.093 11.862 24.834 1.00 95.44 180 THR A N 1
ATOM 1437 C CA . THR A 1 180 ? -10.015 11.017 25.606 1.00 95.44 180 THR A CA 1
ATOM 1438 C C . THR A 1 180 ? -10.956 10.263 24.674 1.00 95.44 180 THR A C 1
ATOM 1440 O O . THR A 1 180 ? -11.526 10.852 23.753 1.00 95.44 180 THR A O 1
ATOM 1443 N N . ALA A 1 181 ? -11.120 8.960 24.906 1.00 96.12 181 ALA A N 1
ATOM 1444 C CA . ALA A 1 181 ? -12.064 8.156 24.148 1.00 96.12 181 ALA A CA 1
ATOM 1445 C C . ALA A 1 181 ? -13.508 8.547 24.450 1.00 96.12 181 ALA A C 1
ATOM 1447 O O . ALA A 1 181 ? -13.868 8.895 25.574 1.00 96.12 181 ALA A O 1
ATOM 1448 N N . SER A 1 182 ? -14.342 8.480 23.420 1.00 94.69 182 SER A N 1
ATOM 1449 C CA . SER A 1 182 ? -15.756 8.824 23.509 1.00 94.69 182 SER A CA 1
ATOM 1450 C C . SER A 1 182 ? -16.591 7.908 22.614 1.00 94.69 182 SER A C 1
ATOM 1452 O O . SER A 1 182 ? -16.083 6.935 22.062 1.00 94.69 182 SER A O 1
ATOM 1454 N N . LYS A 1 183 ? -17.878 8.226 22.460 1.00 96.31 183 LYS A N 1
ATOM 1455 C CA . LYS A 1 183 ? -18.756 7.616 21.452 1.00 96.31 183 LYS A CA 1
ATOM 1456 C C . LYS A 1 183 ? -18.635 8.279 20.071 1.00 96.31 183 LYS A C 1
ATOM 1458 O O . LYS A 1 183 ? -19.335 7.896 19.141 1.00 96.31 183 LYS A O 1
ATOM 1463 N N . GLU A 1 184 ? -17.817 9.323 19.952 1.00 95.94 184 GLU A N 1
ATOM 1464 C CA . GLU A 1 184 ? -17.780 10.215 18.796 1.00 95.94 184 GLU A CA 1
ATOM 1465 C C . GLU A 1 184 ? -16.674 9.805 17.807 1.00 95.94 184 GLU A C 1
ATOM 1467 O O . GLU A 1 184 ? -15.487 9.849 18.128 1.00 95.94 184 GLU A O 1
ATOM 1472 N N . THR A 1 185 ? -17.064 9.471 16.578 1.00 96.44 185 THR A N 1
ATOM 1473 C CA . THR A 1 185 ? -16.181 9.221 15.430 1.00 96.44 185 THR A CA 1
ATOM 1474 C C . THR A 1 185 ? -16.320 10.321 14.364 1.00 96.44 185 THR A C 1
ATOM 1476 O O . THR A 1 185 ? -16.930 11.375 14.586 1.00 96.44 185 THR A O 1
ATOM 1479 N N . ARG A 1 186 ? -15.682 10.131 13.208 1.00 95.94 186 ARG A N 1
ATOM 1480 C CA . ARG A 1 186 ? -15.600 11.066 12.080 1.00 95.94 186 ARG A CA 1
ATOM 1481 C C . ARG A 1 186 ? -15.997 10.361 10.791 1.00 95.94 186 ARG A C 1
ATOM 1483 O O . ARG A 1 186 ? -15.388 9.344 10.473 1.00 95.94 186 ARG A O 1
ATOM 1490 N N . GLY A 1 187 ? -16.937 10.920 10.034 1.00 95.38 187 GLY A N 1
ATOM 1491 C CA . GLY A 1 187 ? -17.272 10.425 8.697 1.00 95.38 187 GLY A CA 1
ATOM 1492 C C . GLY A 1 187 ? -16.223 10.796 7.658 1.00 95.38 187 GLY A C 1
ATOM 1493 O O . GLY A 1 187 ? -15.140 11.297 7.993 1.00 95.38 187 GLY A O 1
ATOM 1494 N N . HIS A 1 188 ? -16.564 10.586 6.388 1.00 95.31 188 HIS A N 1
ATOM 1495 C CA . HIS A 1 188 ? -15.730 11.036 5.281 1.00 95.31 188 HIS A CA 1
ATOM 1496 C C . HIS A 1 188 ? -15.475 12.541 5.370 1.00 95.31 188 HIS A C 1
ATOM 1498 O O . HIS A 1 188 ? -16.393 13.321 5.618 1.00 95.31 188 HIS A O 1
ATOM 1504 N N . ARG A 1 189 ? -14.232 12.971 5.122 1.00 90.81 189 ARG A N 1
ATOM 1505 C CA . ARG A 1 189 ? -13.798 14.361 5.364 1.00 90.81 189 ARG A CA 1
ATOM 1506 C C . ARG A 1 189 ? -14.642 15.413 4.630 1.00 90.81 189 ARG A C 1
ATOM 1508 O O . ARG A 1 189 ? -14.781 16.522 5.137 1.00 90.81 189 ARG A O 1
ATOM 1515 N N . THR A 1 190 ? -15.146 15.077 3.445 1.00 89.75 190 THR A N 1
ATOM 1516 C CA . THR A 1 190 ? -15.861 16.001 2.547 1.00 89.75 190 THR A CA 1
ATOM 1517 C C . THR A 1 190 ? -17.310 15.616 2.257 1.00 89.75 190 THR A C 1
ATOM 1519 O O . THR A 1 190 ? -18.067 16.484 1.844 1.00 89.75 190 THR A O 1
ATOM 1522 N N . LEU A 1 191 ? -17.697 14.350 2.451 1.00 91.56 191 LEU A N 1
ATOM 1523 C CA . LEU A 1 191 ? -19.025 13.843 2.062 1.00 91.56 191 LEU A CA 1
ATOM 1524 C C . LEU A 1 191 ? -19.987 13.709 3.244 1.00 91.56 191 LEU A C 1
ATOM 1526 O O . LEU A 1 191 ? -21.164 13.426 3.058 1.00 91.56 191 LEU A O 1
ATOM 1530 N N . SER A 1 192 ? -19.481 13.850 4.465 1.00 90.56 192 SER A N 1
ATOM 1531 C CA . SER A 1 192 ? -20.223 13.561 5.683 1.00 90.56 192 SER A CA 1
ATOM 1532 C C . SER A 1 192 ? -20.034 14.665 6.710 1.00 90.56 192 SER A C 1
ATOM 1534 O O . SER A 1 192 ? -19.051 15.413 6.686 1.00 90.56 192 SER A O 1
ATOM 1536 N N . ASP A 1 193 ? -20.952 14.698 7.674 1.00 73.81 193 ASP A N 1
ATOM 1537 C CA . ASP A 1 193 ? -20.814 15.506 8.873 1.00 73.81 193 ASP A CA 1
ATOM 1538 C C . ASP A 1 193 ? -19.507 15.220 9.611 1.00 73.81 193 ASP A C 1
ATOM 1540 O O . ASP A 1 193 ? -18.987 14.099 9.665 1.00 73.81 193 ASP A O 1
ATOM 1544 N N . LYS A 1 194 ? -18.987 16.275 10.244 1.00 77.31 194 LYS A N 1
ATOM 1545 C CA . LYS A 1 194 ? -17.702 16.226 10.941 1.00 77.31 194 LYS A CA 1
ATOM 1546 C C . LYS A 1 194 ? -17.710 15.306 12.153 1.00 77.31 194 LYS A C 1
ATOM 1548 O O . LYS A 1 194 ? -16.626 14.981 12.611 1.00 77.31 194 LYS A O 1
ATOM 1553 N N . LYS A 1 195 ? -18.860 14.939 12.721 1.00 91.00 195 LYS A N 1
ATOM 1554 C CA . LYS A 1 195 ? -18.954 14.162 13.964 1.00 91.00 195 LYS A CA 1
ATOM 1555 C C . LYS A 1 195 ? -20.120 13.189 13.880 1.00 91.00 195 LYS A C 1
ATOM 1557 O O . LYS A 1 195 ? -21.223 13.599 13.548 1.00 91.00 195 LYS A O 1
ATOM 1562 N N . ILE A 1 196 ? -19.865 11.930 14.213 1.00 94.94 196 ILE A N 1
ATOM 1563 C CA . ILE A 1 196 ? -20.862 10.856 14.209 1.00 94.94 196 ILE A CA 1
ATOM 1564 C C . ILE A 1 196 ? -20.820 10.179 15.569 1.00 94.94 196 ILE A C 1
ATOM 1566 O O . ILE A 1 196 ? -19.738 9.990 16.118 1.00 94.94 196 ILE A O 1
ATOM 1570 N N . PHE A 1 197 ? -21.973 9.800 16.105 1.00 95.19 197 PHE A N 1
ATOM 1571 C CA . PHE A 1 197 ? -22.055 9.044 17.348 1.00 95.19 197 PHE A CA 1
ATOM 1572 C C . PHE A 1 197 ? -22.294 7.567 17.058 1.00 95.19 197 PHE A C 1
ATOM 1574 O O . PHE A 1 197 ? -23.185 7.224 16.288 1.00 95.19 197 PHE A O 1
ATOM 1581 N N . ILE A 1 198 ? -21.497 6.717 17.700 1.00 96.75 198 ILE A N 1
ATOM 1582 C CA . ILE A 1 198 ? -21.689 5.272 17.743 1.00 96.75 198 ILE A CA 1
ATOM 1583 C C . ILE A 1 198 ? -22.293 4.949 19.109 1.00 96.75 198 ILE A C 1
ATOM 1585 O O . ILE A 1 198 ? -21.634 5.062 20.144 1.00 96.75 198 ILE A O 1
ATOM 1589 N N . ASN A 1 199 ? -23.573 4.613 19.127 1.00 94.06 199 ASN A N 1
ATOM 1590 C CA . ASN A 1 199 ? -24.306 4.244 20.328 1.00 94.06 199 ASN A CA 1
ATOM 1591 C C . ASN A 1 199 ? -23.947 2.836 20.787 1.00 94.06 199 ASN A C 1
ATOM 1593 O O . ASN A 1 199 ? -23.813 2.638 21.995 1.00 94.06 199 ASN A O 1
ATOM 1597 N N . ASN A 1 200 ? -23.747 1.914 19.841 1.00 95.50 200 ASN A N 1
ATOM 1598 C CA . ASN A 1 200 ? -23.389 0.524 20.097 1.00 95.50 200 ASN A CA 1
ATOM 1599 C C . ASN A 1 200 ? -22.207 0.068 19.213 1.00 95.50 200 ASN A C 1
ATOM 1601 O O . ASN A 1 200 ? -22.193 0.293 18.010 1.00 95.50 200 ASN A O 1
ATOM 1605 N N . ALA A 1 201 ? -21.224 -0.625 19.792 1.00 95.94 201 ALA A N 1
ATOM 1606 C CA . ALA A 1 201 ? -20.120 -1.260 19.072 1.00 95.94 201 ALA A CA 1
ATOM 1607 C C . ALA A 1 201 ? -20.532 -2.075 17.822 1.00 95.94 201 ALA A C 1
ATOM 1609 O O . ALA A 1 201 ? -19.810 -2.042 16.824 1.00 95.94 201 ALA A O 1
ATOM 1610 N N . GLU A 1 202 ? -21.669 -2.780 17.844 1.00 95.88 202 GLU A N 1
ATOM 1611 C CA . GLU A 1 202 ? -22.120 -3.620 16.721 1.00 95.88 202 GLU A CA 1
ATOM 1612 C C . GLU A 1 202 ? -22.566 -2.823 15.481 1.00 95.88 202 GLU A C 1
ATOM 1614 O O . GLU A 1 202 ? -22.515 -3.339 14.366 1.00 95.88 202 GLU A O 1
ATOM 1619 N N . GLU A 1 203 ? -22.964 -1.557 15.635 1.00 96.31 203 GLU A N 1
ATOM 1620 C CA . GLU A 1 203 ? -23.478 -0.741 14.524 1.00 96.31 203 GLU A CA 1
ATOM 1621 C C . GLU A 1 203 ? -22.377 0.015 13.763 1.00 96.31 203 GLU A C 1
ATOM 1623 O O . GLU A 1 203 ? -22.668 0.724 12.795 1.00 96.31 203 GLU A O 1
ATOM 1628 N N . TYR A 1 204 ? -21.118 -0.112 14.203 1.00 97.75 204 TYR A N 1
ATOM 1629 C CA . TYR A 1 204 ? -19.991 0.676 13.705 1.00 97.75 204 TYR A CA 1
ATOM 1630 C C . TYR A 1 204 ? -19.869 0.619 12.183 1.00 97.75 204 TYR A C 1
ATOM 1632 O O . TYR A 1 204 ? -19.888 1.660 11.535 1.00 97.75 204 TYR A O 1
ATOM 1640 N N . ILE A 1 205 ? -19.794 -0.582 11.604 1.00 97.44 205 ILE A N 1
ATOM 1641 C CA . ILE A 1 205 ? -19.546 -0.762 10.165 1.00 97.44 205 ILE A CA 1
ATOM 1642 C C . ILE A 1 205 ? -20.659 -0.112 9.336 1.00 97.44 205 ILE A C 1
ATOM 1644 O O . ILE A 1 205 ? -20.376 0.696 8.453 1.00 97.44 205 ILE A O 1
ATOM 1648 N N . GLU A 1 206 ? -21.923 -0.396 9.662 1.00 97.00 206 GLU A N 1
ATOM 1649 C CA . GLU A 1 206 ? -23.075 0.185 8.960 1.00 97.00 206 GLU A CA 1
ATOM 1650 C C . GLU A 1 206 ? -23.146 1.704 9.122 1.00 97.00 206 GLU A C 1
ATOM 1652 O O . GLU A 1 206 ? -23.464 2.429 8.177 1.00 97.00 206 GLU A O 1
ATOM 1657 N N . THR A 1 207 ? -22.828 2.212 10.312 1.00 96.81 207 THR A N 1
ATOM 1658 C CA . THR A 1 207 ? -22.842 3.652 10.583 1.00 96.81 207 THR A CA 1
ATOM 1659 C C . THR A 1 207 ? -21.737 4.367 9.823 1.00 96.81 207 THR A C 1
ATOM 1661 O O . THR A 1 207 ? -21.985 5.419 9.233 1.00 96.81 207 THR A O 1
ATOM 1664 N N . MET A 1 208 ? -20.540 3.786 9.761 1.00 97.38 208 MET A N 1
ATOM 1665 C CA . MET A 1 208 ? -19.450 4.318 8.950 1.00 97.38 208 MET A CA 1
ATOM 1666 C C . MET A 1 208 ? -19.799 4.284 7.459 1.00 97.38 208 MET A C 1
ATOM 1668 O O . MET A 1 208 ? -19.620 5.296 6.778 1.00 97.38 208 MET A O 1
ATOM 1672 N N . ARG A 1 209 ? -20.400 3.190 6.967 1.00 96.69 209 ARG A N 1
ATOM 1673 C CA . ARG A 1 209 ? -20.844 3.068 5.570 1.00 96.69 209 ARG A CA 1
ATOM 1674 C C . ARG A 1 209 ? -21.858 4.152 5.192 1.00 96.69 209 ARG A C 1
ATOM 1676 O O . ARG A 1 209 ? -21.680 4.809 4.170 1.00 96.69 209 ARG A O 1
ATOM 1683 N N . LYS A 1 210 ? -22.868 4.404 6.036 1.00 95.81 210 LYS A N 1
ATOM 1684 C CA . LYS A 1 210 ? -23.863 5.487 5.843 1.00 95.81 210 LYS A CA 1
ATOM 1685 C C . LYS A 1 210 ? -23.242 6.884 5.784 1.00 95.81 210 LYS A C 1
ATOM 1687 O O . LYS A 1 210 ? -23.838 7.793 5.222 1.00 95.81 210 LYS A O 1
ATOM 1692 N N . ASN A 1 211 ? -22.055 7.043 6.357 1.00 96.62 211 ASN A N 1
ATOM 1693 C CA . ASN A 1 211 ? -21.302 8.291 6.395 1.00 96.62 211 ASN A CA 1
ATOM 1694 C C . ASN A 1 211 ? -20.085 8.267 5.452 1.00 96.62 211 ASN A C 1
ATOM 1696 O O . ASN A 1 211 ? -19.074 8.936 5.700 1.00 96.62 211 ASN A O 1
ATOM 1700 N N . TYR A 1 212 ? -20.197 7.499 4.363 1.00 96.88 212 TYR A N 1
ATOM 1701 C CA . TYR A 1 212 ? -19.222 7.411 3.278 1.00 96.88 212 TYR A CA 1
ATOM 1702 C C . TYR A 1 212 ? -17.830 6.958 3.736 1.00 96.88 212 TYR A C 1
ATOM 1704 O O . TYR A 1 212 ? -16.813 7.461 3.271 1.00 96.88 212 TYR A O 1
ATOM 1712 N N . VAL A 1 213 ? -17.752 6.013 4.672 1.00 97.25 213 VAL A N 1
ATOM 1713 C CA . VAL A 1 213 ? -16.485 5.387 5.069 1.00 97.25 213 VAL A CA 1
ATOM 1714 C C . VAL A 1 213 ? -16.650 3.878 5.041 1.00 97.25 213 VAL A C 1
ATOM 1716 O O . VAL A 1 213 ? -17.281 3.286 5.915 1.00 97.25 213 VAL A O 1
ATOM 1719 N N . LEU A 1 214 ? -16.036 3.246 4.049 1.00 98.06 214 LEU A N 1
ATOM 1720 C CA . LEU A 1 214 ? -15.930 1.797 3.979 1.00 98.06 214 LEU A CA 1
ATOM 1721 C C . LEU A 1 214 ? -14.701 1.374 4.785 1.00 98.06 214 LEU A C 1
ATOM 1723 O O . LEU A 1 214 ? -13.563 1.513 4.344 1.00 98.06 214 LEU A O 1
ATOM 1727 N N . VAL A 1 215 ? -14.920 0.929 6.019 1.00 97.75 215 VAL A N 1
ATOM 1728 C CA . VAL A 1 215 ? -13.823 0.594 6.945 1.00 97.75 215 VAL A CA 1
ATOM 1729 C C . VAL A 1 215 ? -13.134 -0.724 6.595 1.00 97.75 215 VAL A C 1
ATOM 1731 O O . VAL A 1 215 ? -11.960 -0.911 6.925 1.00 97.75 215 VAL A O 1
ATOM 1734 N N . ASP A 1 216 ? -13.850 -1.619 5.918 1.00 98.19 216 ASP A N 1
ATOM 1735 C CA . ASP A 1 216 ? -13.345 -2.919 5.502 1.00 98.19 216 ASP A CA 1
ATOM 1736 C C . ASP A 1 216 ? -12.471 -2.787 4.236 1.00 98.19 216 ASP A C 1
ATOM 1738 O O . ASP A 1 216 ? -12.942 -2.302 3.199 1.00 98.19 216 ASP A O 1
ATOM 1742 N N . PRO A 1 217 ? -11.169 -3.135 4.307 1.00 97.62 217 PRO A N 1
ATOM 1743 C CA . PRO A 1 217 ? -10.297 -3.113 3.139 1.00 97.62 217 PRO A CA 1
ATOM 1744 C C . PRO A 1 217 ? -10.707 -4.120 2.062 1.00 97.62 217 PRO A C 1
ATOM 1746 O O . PRO A 1 217 ? -10.569 -3.790 0.888 1.00 97.62 217 PRO A O 1
ATOM 1749 N N . ASP A 1 218 ? -11.250 -5.284 2.418 1.00 97.56 218 ASP A N 1
ATOM 1750 C CA . ASP A 1 218 ? -11.622 -6.315 1.443 1.00 97.56 218 ASP A CA 1
ATOM 1751 C C . ASP A 1 218 ? -12.879 -5.896 0.661 1.00 97.56 218 ASP A C 1
ATOM 1753 O O . ASP A 1 218 ? -12.945 -6.048 -0.565 1.00 97.56 218 ASP A O 1
ATOM 1757 N N . GLU A 1 219 ? -13.844 -5.271 1.349 1.00 97.94 219 GLU A N 1
ATOM 1758 C CA . GLU A 1 219 ? -15.021 -4.650 0.721 1.00 97.94 219 GLU A CA 1
ATOM 1759 C C . GLU A 1 219 ? -14.593 -3.540 -0.252 1.00 97.94 219 GLU A C 1
ATOM 1761 O O . GLU A 1 219 ? -14.991 -3.544 -1.420 1.00 97.94 219 GLU A O 1
ATOM 1766 N N . ARG A 1 220 ? -13.728 -2.614 0.194 1.00 97.94 220 ARG A N 1
ATOM 1767 C CA . ARG A 1 220 ? -13.219 -1.530 -0.667 1.00 97.94 220 ARG A CA 1
ATOM 1768 C C . ARG A 1 220 ? -12.455 -2.055 -1.869 1.00 97.94 220 ARG A C 1
ATOM 1770 O O . ARG A 1 220 ? -12.699 -1.575 -2.972 1.00 97.94 220 ARG A O 1
ATOM 1777 N N . LYS A 1 221 ? -11.556 -3.022 -1.669 1.00 98.19 221 LYS A N 1
ATOM 1778 C CA . LYS A 1 221 ? -10.765 -3.626 -2.745 1.00 98.19 221 LYS A CA 1
ATOM 1779 C C . LYS A 1 221 ? -11.679 -4.207 -3.820 1.00 98.19 221 LYS A C 1
ATOM 1781 O O . LYS A 1 221 ? -11.483 -3.927 -4.998 1.00 98.19 221 LYS A O 1
ATOM 1786 N N . SER A 1 222 ? -12.711 -4.943 -3.410 1.00 98.19 222 SER A N 1
ATOM 1787 C CA . SER A 1 222 ? -13.692 -5.545 -4.322 1.00 98.19 222 SER A CA 1
ATOM 1788 C C . SER A 1 222 ? -14.469 -4.489 -5.115 1.00 98.19 222 SER A C 1
ATOM 1790 O O . SER A 1 222 ? -14.642 -4.623 -6.324 1.00 98.19 222 SER A O 1
ATOM 1792 N N . ILE A 1 223 ? -14.897 -3.405 -4.460 1.00 98.31 223 ILE A N 1
ATOM 1793 C CA . ILE A 1 223 ? -15.597 -2.293 -5.122 1.00 98.31 223 ILE A CA 1
ATOM 1794 C C . ILE A 1 223 ? -14.687 -1.593 -6.137 1.00 98.31 223 ILE A C 1
ATOM 1796 O O . ILE A 1 223 ? -15.110 -1.358 -7.266 1.00 98.31 223 ILE A O 1
ATOM 1800 N N . ILE A 1 224 ? -13.443 -1.287 -5.756 1.00 98.44 224 ILE A N 1
ATOM 1801 C CA . ILE A 1 224 ? -12.456 -0.658 -6.645 1.00 98.44 224 ILE A CA 1
ATOM 1802 C C . ILE A 1 224 ? -12.224 -1.533 -7.876 1.00 98.44 224 ILE A C 1
ATOM 1804 O O . ILE A 1 224 ? -12.302 -1.043 -8.999 1.00 98.44 224 ILE A O 1
ATOM 1808 N N . LEU A 1 225 ? -11.987 -2.828 -7.663 1.00 98.12 225 LEU A N 1
ATOM 1809 C CA . LEU A 1 225 ? -11.734 -3.798 -8.721 1.00 98.12 225 LEU A CA 1
ATOM 1810 C C . LEU A 1 225 ? -12.890 -3.846 -9.733 1.00 98.12 225 LEU A C 1
ATOM 1812 O O . LEU A 1 225 ? -12.663 -3.734 -10.936 1.00 98.12 225 LEU A O 1
ATOM 1816 N N . ASN A 1 226 ? -14.129 -3.947 -9.245 1.00 98.12 226 ASN A N 1
ATOM 1817 C CA . ASN A 1 226 ? -15.312 -3.986 -10.103 1.00 98.12 226 ASN A CA 1
ATOM 1818 C C . ASN A 1 226 ? -15.452 -2.702 -10.931 1.00 98.12 226 ASN A C 1
ATOM 1820 O O . ASN A 1 226 ? -15.625 -2.777 -12.144 1.00 98.12 226 ASN A O 1
ATOM 1824 N N . GLN A 1 227 ? -15.303 -1.530 -10.304 1.00 98.25 227 GLN A N 1
ATOM 1825 C CA . GLN A 1 227 ? -15.386 -0.251 -11.015 1.00 98.25 227 GLN A CA 1
ATOM 1826 C C . GLN A 1 227 ? -14.278 -0.103 -12.072 1.00 98.25 227 GLN A C 1
ATOM 1828 O O . GLN A 1 227 ? -14.529 0.420 -13.157 1.00 98.25 227 GLN A O 1
ATOM 1833 N N . ILE A 1 228 ? -13.055 -0.566 -11.780 1.00 98.00 228 ILE A N 1
ATOM 1834 C CA . ILE A 1 228 ? -11.941 -0.559 -12.738 1.00 98.00 228 ILE A CA 1
ATOM 1835 C C . ILE A 1 228 ? -12.282 -1.422 -13.956 1.00 98.00 228 ILE A C 1
ATOM 1837 O O . ILE A 1 228 ? -12.160 -0.952 -15.088 1.00 98.00 228 ILE A O 1
ATOM 1841 N N . TYR A 1 229 ? -12.741 -2.658 -13.744 1.00 97.62 229 TYR A N 1
ATOM 1842 C CA . TYR A 1 229 ? -13.078 -3.550 -14.852 1.00 97.62 229 TYR A CA 1
ATOM 1843 C C . TYR A 1 229 ? -14.238 -3.024 -15.695 1.00 97.62 229 TYR A C 1
ATOM 1845 O O . TYR A 1 229 ? -14.141 -3.017 -16.920 1.00 97.62 229 TYR A O 1
ATOM 1853 N N . GLU A 1 230 ? -15.303 -2.522 -15.068 1.00 97.88 230 GLU A N 1
ATOM 1854 C CA . GLU A 1 230 ? -16.438 -1.931 -15.785 1.00 97.88 230 GLU A CA 1
ATOM 1855 C C . GLU A 1 230 ? -16.002 -0.752 -16.670 1.00 97.88 230 GLU A C 1
ATOM 1857 O O . GLU A 1 230 ? -16.375 -0.671 -17.845 1.00 97.88 230 GLU A O 1
ATOM 1862 N N . LEU A 1 231 ? -15.164 0.145 -16.139 1.00 97.75 231 LEU A N 1
ATOM 1863 C CA . LEU A 1 231 ? -14.654 1.294 -16.887 1.00 97.75 231 LEU A CA 1
ATOM 1864 C C . LEU A 1 231 ? -13.728 0.879 -18.035 1.00 97.75 231 LEU A C 1
ATOM 1866 O O . LEU A 1 231 ? -13.833 1.448 -19.123 1.00 97.75 231 LEU A O 1
ATOM 1870 N N . ALA A 1 232 ? -12.856 -0.106 -17.825 1.00 97.00 232 ALA A N 1
ATOM 1871 C CA . ALA A 1 232 ? -11.952 -0.605 -18.859 1.00 97.00 232 ALA A CA 1
ATOM 1872 C C . ALA A 1 232 ? -12.723 -1.264 -20.013 1.00 97.00 232 ALA A C 1
ATOM 1874 O O . ALA A 1 232 ? -12.530 -0.904 -21.179 1.00 97.00 232 ALA A O 1
ATOM 1875 N N . LEU A 1 233 ? -13.683 -2.134 -19.678 1.00 96.75 233 LEU A N 1
ATOM 1876 C CA . LEU A 1 233 ? -14.550 -2.805 -20.648 1.00 96.75 233 LEU A CA 1
ATOM 1877 C C . LEU A 1 233 ? -15.366 -1.802 -21.469 1.00 96.75 233 LEU A C 1
ATOM 1879 O O . LEU A 1 233 ? -15.536 -1.988 -22.673 1.00 96.75 233 LEU A O 1
ATOM 1883 N N . SER A 1 234 ? -15.802 -0.689 -20.865 1.00 96.56 234 SER A N 1
ATOM 1884 C CA . SER A 1 234 ? -16.511 0.384 -21.582 1.00 96.56 234 SER A CA 1
ATOM 1885 C C . SER A 1 234 ? -15.693 1.037 -22.710 1.00 96.56 234 SER A C 1
ATOM 1887 O O . SER A 1 234 ? -16.258 1.721 -23.568 1.00 96.56 234 SER A O 1
ATOM 1889 N N . LYS A 1 235 ? -14.366 0.840 -22.721 1.00 95.75 235 LYS A N 1
ATOM 1890 C CA . LYS A 1 235 ? -13.437 1.299 -23.766 1.00 95.75 235 LYS A CA 1
ATOM 1891 C C . LYS A 1 235 ? -12.890 0.175 -24.641 1.00 95.75 235 LYS A C 1
ATOM 1893 O O . LYS A 1 235 ? -12.009 0.437 -25.450 1.00 95.75 235 LYS A O 1
ATOM 1898 N N . GLY A 1 236 ? -13.422 -1.040 -24.508 1.00 94.12 236 GLY A N 1
ATOM 1899 C CA . GLY A 1 236 ? -12.945 -2.206 -25.251 1.00 94.12 236 GLY A CA 1
ATOM 1900 C C . GLY A 1 236 ? -11.559 -2.680 -24.811 1.00 94.12 236 GLY A C 1
ATOM 1901 O O . GLY A 1 236 ? -10.883 -3.345 -25.585 1.00 94.12 236 GLY A O 1
ATOM 1902 N N . GLY A 1 237 ? -11.129 -2.315 -23.601 1.00 94.69 237 GLY A N 1
ATOM 1903 C CA . GLY A 1 237 ? -9.871 -2.762 -23.016 1.00 94.69 237 GLY A CA 1
ATOM 1904 C C . GLY A 1 237 ? -10.080 -3.507 -21.702 1.00 94.69 237 GLY A C 1
ATOM 1905 O O . GLY A 1 237 ? -11.201 -3.736 -21.245 1.00 94.69 237 GLY A O 1
ATOM 1906 N N . ASN A 1 238 ? -8.969 -3.856 -21.074 1.00 95.94 238 ASN A N 1
ATOM 1907 C CA . ASN A 1 238 ? -8.884 -4.472 -19.763 1.00 95.94 238 ASN A CA 1
ATOM 1908 C C . ASN A 1 238 ? -7.757 -3.807 -18.952 1.00 95.94 238 ASN A C 1
ATOM 1910 O O . ASN A 1 238 ? -6.959 -3.042 -19.487 1.00 95.94 238 ASN A O 1
ATOM 1914 N N . VAL A 1 239 ? -7.683 -4.094 -17.657 1.00 94.00 239 VAL A N 1
ATOM 1915 C CA . VAL A 1 239 ? -6.574 -3.676 -16.795 1.00 94.00 239 VAL A CA 1
ATOM 1916 C C . VAL A 1 239 ? -5.868 -4.916 -16.281 1.00 94.00 239 VAL A C 1
ATOM 1918 O O . VAL A 1 239 ? -6.485 -5.776 -15.652 1.00 94.00 239 VAL A O 1
ATOM 1921 N N . VAL A 1 240 ? -4.556 -4.985 -16.498 1.00 90.31 240 VAL A N 1
ATOM 1922 C CA . VAL A 1 240 ? -3.711 -5.956 -15.803 1.00 90.31 240 VAL A CA 1
ATOM 1923 C C . VAL A 1 240 ? -3.520 -5.463 -14.373 1.00 90.31 240 VAL A C 1
ATOM 1925 O O . VAL A 1 240 ? -2.827 -4.472 -14.130 1.00 90.31 240 VAL A O 1
ATOM 1928 N N . ILE A 1 241 ? -4.187 -6.127 -13.430 1.00 92.38 241 ILE A N 1
ATOM 1929 C CA . ILE A 1 241 ? -4.168 -5.721 -12.027 1.00 92.38 241 ILE A CA 1
ATOM 1930 C C . ILE A 1 241 ? -2.796 -5.986 -11.424 1.00 92.38 241 ILE A C 1
ATOM 1932 O O . ILE A 1 241 ? -2.310 -7.113 -11.353 1.00 92.38 241 ILE A O 1
ATOM 1936 N N . ASP A 1 242 ? -2.208 -4.898 -10.957 1.00 93.25 242 ASP A N 1
ATOM 1937 C CA . ASP A 1 242 ? -1.052 -4.891 -10.088 1.00 93.25 242 ASP A CA 1
ATOM 1938 C C . ASP A 1 242 ? -1.549 -4.917 -8.638 1.00 93.25 242 ASP A C 1
ATOM 1940 O O . ASP A 1 242 ? -2.195 -3.974 -8.171 1.00 93.25 242 ASP A O 1
ATOM 1944 N N . GLU A 1 243 ? -1.326 -6.037 -7.949 1.00 93.88 243 GLU A N 1
ATOM 1945 C CA . GLU A 1 243 ? -1.852 -6.264 -6.599 1.00 93.88 243 GLU A CA 1
ATOM 1946 C C . GLU A 1 243 ? -1.266 -5.295 -5.565 1.00 93.88 243 GLU A C 1
ATOM 1948 O O . GLU A 1 243 ? -1.964 -4.925 -4.614 1.00 93.88 243 GLU A O 1
ATOM 1953 N N . GLU A 1 244 ? -0.020 -4.851 -5.748 1.00 93.00 244 GLU A N 1
ATOM 1954 C CA . GLU A 1 244 ? 0.613 -3.881 -4.853 1.00 93.00 244 GLU A CA 1
ATOM 1955 C C . GLU A 1 244 ? -0.034 -2.509 -5.024 1.00 93.00 244 GLU A C 1
ATOM 1957 O O . GLU A 1 244 ? -0.486 -1.919 -4.037 1.00 93.00 244 GLU A O 1
ATOM 1962 N N . LEU A 1 245 ? -0.200 -2.058 -6.271 1.00 95.81 245 LEU A N 1
ATOM 1963 C CA . LEU A 1 245 ? -0.890 -0.806 -6.577 1.00 95.81 245 LEU A CA 1
ATOM 1964 C C . LEU A 1 245 ? -2.351 -0.826 -6.106 1.00 95.81 245 LEU A C 1
ATOM 1966 O O . LEU A 1 245 ? -2.825 0.133 -5.494 1.00 95.81 245 LEU A O 1
ATOM 1970 N N . LEU A 1 246 ? -3.083 -1.917 -6.354 1.00 97.25 246 LEU A N 1
ATOM 1971 C CA . LEU A 1 246 ? -4.470 -2.056 -5.904 1.00 97.25 246 LEU A CA 1
ATOM 1972 C C . LEU A 1 246 ? -4.570 -1.987 -4.377 1.00 97.25 246 LEU A C 1
ATOM 1974 O O . LEU A 1 246 ? -5.476 -1.346 -3.834 1.00 97.25 246 LEU A O 1
ATOM 1978 N N . THR A 1 247 ? -3.627 -2.618 -3.679 1.00 96.44 247 THR A N 1
ATOM 1979 C CA . THR A 1 247 ? -3.546 -2.567 -2.218 1.00 96.44 247 THR A CA 1
ATOM 1980 C C . THR A 1 247 ? -3.224 -1.153 -1.731 1.00 96.44 247 THR A C 1
ATOM 1982 O O . THR A 1 247 ? -3.896 -0.662 -0.821 1.00 96.44 247 THR A O 1
ATOM 1985 N N . GLU A 1 248 ? -2.267 -0.459 -2.355 1.00 96.81 248 GLU A N 1
ATOM 1986 C CA . GLU A 1 248 ? -1.940 0.936 -2.034 1.00 96.81 248 GLU A CA 1
ATOM 1987 C C . GLU A 1 248 ? -3.170 1.835 -2.206 1.00 96.81 248 GLU A C 1
ATOM 1989 O O . GLU A 1 248 ? -3.579 2.502 -1.255 1.00 96.81 248 GLU A O 1
ATOM 1994 N N . VAL A 1 249 ? -3.821 1.794 -3.374 1.00 97.69 249 VAL A N 1
ATOM 1995 C CA . VAL A 1 249 ? -5.023 2.586 -3.682 1.00 97.69 249 VAL A CA 1
ATOM 1996 C C . VAL A 1 249 ? -6.153 2.297 -2.696 1.00 97.69 249 VAL A C 1
ATOM 1998 O O . VAL A 1 249 ? -6.787 3.230 -2.197 1.00 97.69 249 VAL A O 1
ATOM 2001 N N . THR A 1 250 ? -6.367 1.028 -2.341 1.00 98.00 250 THR A N 1
ATOM 2002 C CA . THR A 1 250 ? -7.356 0.634 -1.326 1.00 98.00 250 THR A CA 1
ATOM 2003 C C . THR A 1 250 ? -7.086 1.327 0.009 1.00 98.00 250 THR A C 1
ATOM 2005 O O . THR A 1 250 ? -8.014 1.794 0.668 1.00 98.00 250 THR A O 1
ATOM 2008 N N . PHE A 1 251 ? -5.823 1.467 0.410 1.00 97.88 251 PHE A N 1
ATOM 2009 C CA . PHE A 1 251 ? -5.436 2.146 1.647 1.00 97.88 251 PHE A CA 1
ATOM 2010 C C . PHE A 1 251 ? -5.252 3.665 1.520 1.00 97.88 251 PHE A C 1
ATOM 2012 O O . PHE A 1 251 ? -5.001 4.301 2.543 1.00 97.88 251 PHE A O 1
ATOM 2019 N N . LEU A 1 252 ? -5.436 4.253 0.331 1.00 96.94 252 LEU A N 1
ATOM 2020 C CA . LEU A 1 252 ? -5.440 5.706 0.092 1.00 96.94 252 LEU A CA 1
ATOM 2021 C C . LEU A 1 252 ? -6.839 6.342 0.170 1.00 96.94 252 LEU A C 1
ATOM 2023 O O . LEU A 1 252 ? -6.950 7.559 0.331 1.00 96.94 252 LEU A O 1
ATOM 2027 N N . VAL A 1 253 ? -7.911 5.546 0.110 1.00 97.25 253 VAL A N 1
ATOM 2028 C CA . VAL A 1 253 ? -9.290 6.057 0.011 1.00 97.25 253 VAL A CA 1
ATOM 2029 C C . VAL A 1 253 ? -10.210 5.480 1.087 1.00 97.25 253 VAL A C 1
ATOM 2031 O O . VAL A 1 253 ? -10.158 4.300 1.381 1.00 97.25 253 VAL A O 1
ATOM 2034 N N . GLU A 1 254 ? -11.087 6.280 1.688 1.00 96.88 254 GLU A N 1
ATOM 2035 C CA . GLU A 1 254 ? -12.173 5.825 2.575 1.00 96.88 254 GLU A CA 1
ATOM 2036 C C . GLU A 1 254 ? -13.446 5.460 1.792 1.00 96.88 254 GLU A C 1
ATOM 2038 O O . GLU A 1 254 ? -14.173 4.554 2.200 1.00 96.88 254 GLU A O 1
ATOM 2043 N N . TYR A 1 255 ? -13.701 6.143 0.670 1.00 97.56 255 TYR A N 1
ATOM 2044 C CA . TYR A 1 255 ? -14.841 5.900 -0.214 1.00 97.56 255 TYR A CA 1
ATOM 2045 C C . TYR A 1 255 ? -14.394 5.959 -1.683 1.00 97.56 255 TYR A C 1
ATOM 2047 O O . TYR A 1 255 ? -14.166 7.054 -2.205 1.00 97.56 255 TYR A O 1
ATOM 2055 N N . PRO A 1 256 ? -14.193 4.805 -2.341 1.00 97.56 256 PRO A N 1
ATOM 2056 C CA . PRO A 1 256 ? -13.641 4.756 -3.684 1.00 97.56 256 PRO A CA 1
ATOM 2057 C C . PRO A 1 256 ? -14.684 5.083 -4.754 1.00 97.56 256 PRO A C 1
ATOM 2059 O O . PRO A 1 256 ? -15.719 4.422 -4.848 1.00 97.56 256 PRO A O 1
ATOM 2062 N N . THR A 1 257 ? -14.340 6.030 -5.624 1.00 97.88 257 THR A N 1
ATOM 2063 C CA . THR A 1 257 ? -14.997 6.195 -6.926 1.00 97.88 257 THR A CA 1
ATOM 2064 C C . THR A 1 257 ? -13.945 6.242 -8.025 1.00 97.88 257 THR A C 1
ATOM 2066 O O . THR A 1 257 ? -13.112 7.153 -8.070 1.00 97.88 257 THR A O 1
ATOM 2069 N N . ALA A 1 258 ? -13.970 5.252 -8.909 1.00 97.94 258 ALA A N 1
ATOM 2070 C CA . ALA A 1 258 ? -13.108 5.180 -10.070 1.00 97.94 258 ALA A CA 1
ATOM 2071 C C . ALA A 1 258 ? -13.619 6.092 -11.190 1.00 97.94 258 ALA A C 1
ATOM 2073 O O . ALA A 1 258 ? -14.817 6.336 -11.344 1.00 97.94 258 ALA A O 1
ATOM 2074 N N . LEU A 1 259 ? -12.688 6.606 -11.983 1.00 97.44 259 LEU A N 1
ATOM 2075 C CA . LEU A 1 259 ? -12.969 7.446 -13.135 1.00 97.44 259 LEU A CA 1
ATOM 2076 C C . LEU A 1 259 ? -11.958 7.178 -14.239 1.00 97.44 259 LEU A C 1
ATOM 2078 O O . LEU A 1 259 ? -10.782 6.935 -13.974 1.00 97.44 259 LEU A O 1
ATOM 2082 N N . ILE A 1 260 ? -12.422 7.263 -15.482 1.00 97.31 260 ILE A N 1
ATOM 2083 C CA . ILE A 1 260 ? -11.584 7.017 -16.650 1.00 97.31 260 ILE A CA 1
ATOM 2084 C C . ILE A 1 260 ? -11.112 8.328 -17.282 1.00 97.31 260 ILE A C 1
ATOM 2086 O O . ILE A 1 260 ? -11.905 9.186 -17.689 1.00 97.31 260 ILE A O 1
ATOM 2090 N N . GLY A 1 261 ? -9.795 8.475 -17.349 1.00 97.00 261 GLY A N 1
ATOM 2091 C CA . GLY A 1 261 ? -9.086 9.522 -18.066 1.00 97.00 261 GLY A CA 1
ATOM 2092 C C . GLY A 1 261 ? -8.550 9.017 -19.402 1.00 97.00 261 GLY A C 1
ATOM 2093 O O . GLY A 1 261 ? -8.464 7.817 -19.650 1.00 97.00 261 GLY A O 1
ATOM 2094 N N . ASN A 1 262 ? -8.193 9.955 -20.271 1.00 97.19 262 ASN A N 1
ATOM 2095 C CA . ASN A 1 262 ? -7.478 9.680 -21.515 1.00 97.19 262 ASN A CA 1
ATOM 2096 C C . ASN A 1 262 ? -6.289 10.629 -21.685 1.00 97.19 262 ASN A C 1
ATOM 2098 O O . ASN A 1 262 ? -6.283 11.712 -21.095 1.00 97.19 262 ASN A O 1
ATOM 2102 N N . PHE A 1 263 ? -5.326 10.236 -22.504 1.00 96.50 263 PHE A N 1
ATOM 2103 C CA . PHE A 1 263 ? -4.191 11.060 -22.922 1.00 96.50 263 PHE A CA 1
ATOM 2104 C C . PHE A 1 263 ? -4.064 11.033 -24.449 1.00 96.50 263 PHE A C 1
ATOM 2106 O O . PHE A 1 263 ? -4.828 10.348 -25.127 1.00 96.50 263 PHE A O 1
ATOM 2113 N N . GLU A 1 264 ? -3.175 11.849 -25.000 1.00 96.62 264 GLU A N 1
ATOM 2114 C CA . GLU A 1 264 ? -2.961 11.949 -26.439 1.00 96.62 264 GLU A CA 1
ATOM 2115 C C . GLU A 1 264 ? -2.300 10.678 -27.003 1.00 96.62 264 GLU A C 1
ATOM 2117 O O . GLU A 1 264 ? -1.303 10.198 -26.467 1.00 96.62 264 GLU A O 1
ATOM 2122 N N . GLU A 1 265 ? -2.824 10.153 -28.116 1.00 95.25 265 GLU A N 1
ATOM 2123 C CA . GLU A 1 265 ? -2.305 8.940 -28.779 1.00 95.25 265 GLU A CA 1
ATOM 2124 C C . GLU A 1 265 ? -0.843 9.071 -29.225 1.00 95.25 265 GLU A C 1
ATOM 2126 O O . GLU A 1 265 ? -0.141 8.071 -29.325 1.00 95.25 265 GLU A O 1
ATOM 2131 N N . GLU A 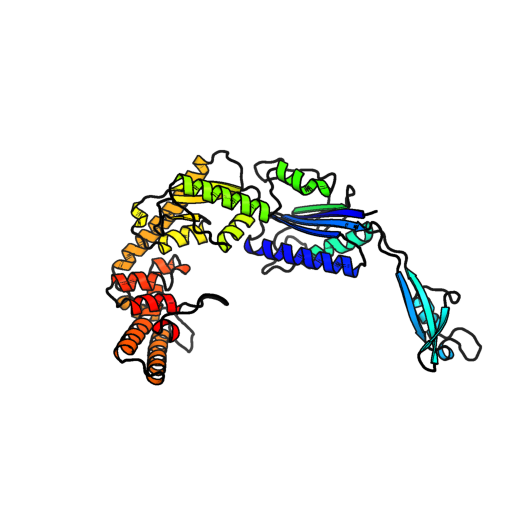1 266 ? -0.354 10.298 -29.427 1.00 94.88 266 GLU A N 1
ATOM 2132 C CA . GLU A 1 266 ? 1.049 10.569 -29.760 1.00 94.88 266 GLU A CA 1
ATOM 2133 C C . GLU A 1 266 ? 2.028 10.006 -28.720 1.00 94.88 266 GLU A C 1
ATOM 2135 O O . GLU A 1 266 ? 3.155 9.661 -29.064 1.00 94.88 266 GLU A O 1
ATOM 2140 N N . PHE A 1 267 ? 1.607 9.860 -27.459 1.00 95.81 267 PHE A N 1
ATOM 2141 C CA . PHE A 1 267 ? 2.450 9.271 -26.421 1.00 95.81 267 PHE A CA 1
ATOM 2142 C C . PHE A 1 267 ? 2.612 7.759 -26.561 1.00 95.81 267 PHE A C 1
ATOM 2144 O O . PHE A 1 267 ? 3.570 7.223 -26.016 1.00 95.81 267 PHE A O 1
ATOM 2151 N N . LEU A 1 268 ? 1.747 7.070 -27.315 1.00 94.56 268 LEU A N 1
ATOM 2152 C CA . LEU A 1 268 ? 1.860 5.626 -27.553 1.00 94.56 268 LEU A CA 1
ATOM 2153 C C . LEU A 1 268 ? 3.086 5.256 -28.403 1.00 94.56 268 LEU A C 1
ATOM 2155 O O . LEU A 1 268 ? 3.435 4.084 -28.484 1.00 94.56 268 LEU A O 1
ATOM 2159 N N . SER A 1 269 ? 3.769 6.236 -29.008 1.00 91.25 269 SER A N 1
ATOM 2160 C CA . SER A 1 269 ? 5.063 6.005 -29.657 1.00 91.25 269 SER A CA 1
ATOM 2161 C C . SER A 1 269 ? 6.202 5.765 -28.659 1.00 91.25 269 SER A C 1
ATOM 2163 O O . SER A 1 269 ? 7.290 5.361 -29.066 1.00 91.25 269 SER A O 1
ATOM 2165 N N . LEU A 1 270 ? 6.001 6.082 -27.376 1.00 94.25 270 LEU A N 1
ATOM 2166 C CA . LEU A 1 270 ? 6.985 5.828 -26.331 1.00 94.25 270 LEU A CA 1
ATOM 2167 C C . LEU A 1 270 ? 7.013 4.346 -25.951 1.00 94.25 270 LEU A C 1
ATOM 2169 O O . LEU A 1 270 ? 5.992 3.662 -26.043 1.00 94.25 270 LEU A O 1
ATOM 2173 N N . PRO A 1 271 ? 8.152 3.848 -25.440 1.00 94.12 271 PRO A N 1
ATOM 2174 C CA . PRO A 1 271 ? 8.186 2.562 -24.761 1.00 94.12 271 PRO A CA 1
ATOM 2175 C C . PRO A 1 271 ? 7.090 2.478 -23.694 1.00 94.12 271 PRO A C 1
ATOM 2177 O O . PRO A 1 271 ? 6.928 3.400 -22.891 1.00 94.12 271 PRO A O 1
ATOM 2180 N N . LYS A 1 272 ? 6.342 1.370 -23.671 1.00 93.38 272 LYS A N 1
ATOM 2181 C CA . LYS A 1 272 ? 5.168 1.219 -22.797 1.00 93.38 272 LYS A CA 1
ATOM 2182 C C . LYS A 1 272 ? 5.506 1.446 -21.322 1.00 93.38 272 LYS A C 1
ATOM 2184 O O . LYS A 1 272 ? 4.734 2.076 -20.608 1.00 93.38 272 LYS A O 1
ATOM 2189 N N . GLU A 1 273 ? 6.678 1.009 -20.864 1.00 93.44 273 GLU A N 1
ATOM 2190 C CA . GLU A 1 273 ? 7.126 1.184 -19.484 1.00 93.44 273 GLU A CA 1
ATOM 2191 C C . GLU A 1 273 ? 7.363 2.662 -19.152 1.00 93.44 273 GLU A C 1
ATOM 2193 O O . GLU A 1 273 ? 7.029 3.092 -18.052 1.00 93.44 273 GLU A O 1
ATOM 2198 N N . ALA A 1 274 ? 7.822 3.474 -20.110 1.00 94.38 274 ALA A N 1
ATOM 2199 C CA . ALA A 1 274 ? 7.976 4.919 -19.925 1.00 94.38 274 ALA A CA 1
ATOM 2200 C C . ALA A 1 274 ? 6.631 5.651 -19.756 1.00 94.38 274 ALA A C 1
ATOM 2202 O O . ALA A 1 274 ? 6.595 6.754 -19.214 1.00 94.38 274 ALA A O 1
ATOM 2203 N N . ILE A 1 275 ? 5.524 5.035 -20.185 1.00 95.19 275 ILE A N 1
ATOM 2204 C CA . ILE A 1 275 ? 4.159 5.542 -19.991 1.00 95.19 275 ILE A CA 1
ATOM 2205 C C . ILE A 1 275 ? 3.567 4.995 -18.683 1.00 95.19 275 ILE A C 1
ATOM 2207 O O . ILE A 1 275 ? 3.011 5.747 -17.879 1.00 95.19 275 ILE A O 1
ATOM 2211 N N . ILE A 1 276 ? 3.706 3.686 -18.455 1.00 94.19 276 ILE A N 1
ATOM 2212 C CA . ILE A 1 276 ? 3.118 2.970 -17.316 1.00 94.19 276 ILE A CA 1
ATOM 2213 C C . ILE A 1 276 ? 3.767 3.383 -15.991 1.00 94.19 276 ILE A C 1
ATOM 2215 O O . ILE A 1 276 ? 3.053 3.549 -15.003 1.00 94.19 276 ILE A O 1
ATOM 2219 N N . THR A 1 277 ? 5.085 3.586 -15.943 1.00 92.31 2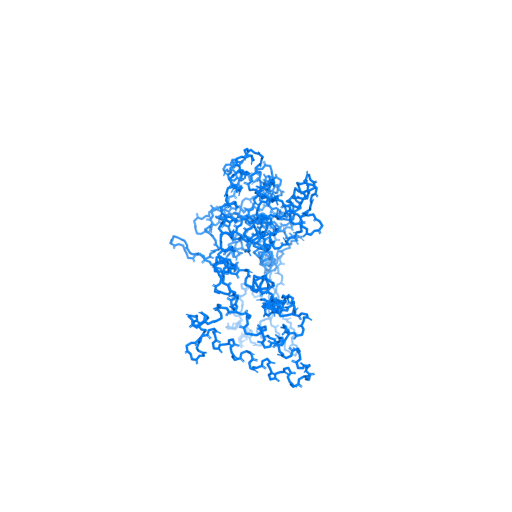77 THR A N 1
ATOM 2220 C CA . THR A 1 277 ? 5.795 3.933 -14.700 1.00 92.31 277 THR A CA 1
ATOM 2221 C C . THR A 1 277 ? 5.275 5.242 -14.084 1.00 92.31 277 THR A C 1
ATOM 2223 O O . THR A 1 277 ? 4.830 5.213 -12.935 1.00 92.31 277 THR A O 1
ATOM 2226 N N . PRO A 1 278 ? 5.193 6.375 -14.817 1.00 91.56 278 PRO A N 1
ATOM 2227 C CA . PRO A 1 278 ? 4.564 7.590 -14.296 1.00 91.56 278 PRO A CA 1
ATOM 2228 C C . PRO A 1 278 ? 3.102 7.404 -13.867 1.00 91.56 278 PRO A C 1
ATOM 2230 O O . PRO A 1 278 ? 2.665 8.026 -12.895 1.00 91.56 278 PRO A O 1
ATOM 2233 N N . MET A 1 279 ? 2.335 6.569 -14.579 1.00 93.81 279 MET A N 1
ATOM 2234 C CA . MET A 1 279 ? 0.946 6.271 -14.219 1.00 93.81 279 MET A CA 1
ATOM 2235 C C . MET A 1 279 ? 0.863 5.548 -12.874 1.00 93.81 279 MET A C 1
ATOM 2237 O O . MET A 1 279 ? 0.143 6.010 -11.991 1.00 93.81 279 MET A O 1
ATOM 2241 N N . LYS A 1 280 ? 1.608 4.453 -12.700 1.00 93.44 280 LYS A N 1
ATOM 2242 C CA . LYS A 1 280 ? 1.547 3.608 -11.503 1.00 93.44 280 LYS A CA 1
ATOM 2243 C C . LYS A 1 280 ? 2.226 4.263 -10.301 1.00 93.44 280 LYS A C 1
ATOM 2245 O O . LYS A 1 280 ? 1.553 4.581 -9.324 1.00 93.44 280 LYS A O 1
ATOM 2250 N N . GLU A 1 281 ? 3.520 4.547 -10.403 1.00 89.00 281 GLU A N 1
ATOM 2251 C CA . GLU A 1 281 ? 4.363 4.934 -9.262 1.00 89.00 281 GLU A CA 1
ATOM 2252 C C . GLU A 1 281 ? 4.039 6.340 -8.744 1.00 89.00 281 GLU A C 1
ATOM 2254 O O . GLU A 1 281 ? 4.024 6.617 -7.540 1.00 89.00 281 GLU A O 1
ATOM 2259 N N . HIS A 1 282 ? 3.760 7.272 -9.658 1.00 87.94 282 HIS A N 1
ATOM 2260 C CA . HIS A 1 282 ? 3.596 8.677 -9.287 1.00 87.94 282 HIS A CA 1
ATOM 2261 C C . HIS A 1 282 ? 2.130 9.057 -9.099 1.00 87.94 282 HIS A C 1
ATOM 2263 O O . HIS A 1 282 ? 1.815 9.853 -8.210 1.00 87.94 282 HIS A O 1
ATOM 2269 N N . GLN A 1 283 ? 1.235 8.501 -9.918 1.00 92.88 283 GLN A N 1
ATOM 2270 C CA . GLN A 1 283 ? -0.169 8.910 -9.956 1.00 92.88 283 GLN A CA 1
ATOM 2271 C C . GLN A 1 283 ? -1.165 7.852 -9.470 1.00 92.88 283 GLN A C 1
ATOM 2273 O O . GLN A 1 283 ? -2.320 8.194 -9.219 1.00 92.88 283 GLN A O 1
ATOM 2278 N N . ARG A 1 284 ? -0.726 6.604 -9.261 1.00 96.00 284 ARG A N 1
ATOM 2279 C CA . ARG A 1 284 ? -1.568 5.476 -8.837 1.00 96.00 284 ARG A CA 1
ATOM 2280 C C . ARG A 1 284 ? -2.735 5.226 -9.792 1.00 96.00 284 ARG A C 1
ATOM 2282 O O . ARG A 1 284 ? -3.868 4.973 -9.381 1.00 96.00 284 ARG A O 1
ATOM 2289 N N . TYR A 1 285 ? -2.456 5.354 -11.082 1.00 97.12 285 TYR A N 1
ATOM 2290 C CA . TYR A 1 285 ? -3.400 5.068 -12.147 1.00 97.12 285 TYR A CA 1
ATOM 2291 C C . TYR A 1 285 ? -3.219 3.647 -12.662 1.00 97.12 285 TYR A C 1
ATOM 2293 O O . TYR A 1 285 ? -2.110 3.119 -12.729 1.00 97.12 285 TYR A O 1
ATOM 2301 N N . PHE A 1 286 ? -4.329 3.068 -13.097 1.00 97.69 286 PHE A N 1
ATOM 2302 C CA . PHE A 1 286 ? -4.369 1.774 -13.748 1.00 97.69 286 PHE A CA 1
ATOM 2303 C C . PHE A 1 286 ? -4.363 1.978 -15.269 1.00 97.69 286 PHE A C 1
ATOM 2305 O O . PHE A 1 286 ? -5.326 2.551 -15.792 1.00 97.69 286 PHE A O 1
ATOM 2312 N N . PRO A 1 287 ? -3.297 1.573 -15.984 1.00 96.88 287 PRO A N 1
ATOM 2313 C CA . PRO A 1 287 ? -3.264 1.640 -17.442 1.00 96.88 287 PRO A CA 1
ATOM 2314 C C . PRO A 1 287 ? -4.297 0.681 -18.040 1.00 96.88 287 PRO A C 1
ATOM 2316 O O . PRO A 1 287 ? -4.501 -0.418 -17.522 1.00 96.88 287 PRO A O 1
ATOM 2319 N N . VAL A 1 288 ? -4.950 1.101 -19.123 1.00 97.12 288 VAL A N 1
ATOM 2320 C CA . VAL A 1 288 ? -5.887 0.253 -19.866 1.00 97.12 288 VAL A CA 1
ATOM 2321 C C . VAL A 1 288 ? -5.174 -0.320 -21.084 1.00 97.12 288 VAL A C 1
ATOM 2323 O O . VAL A 1 288 ? -4.569 0.416 -21.858 1.00 97.12 288 VAL A O 1
ATOM 2326 N N . GLU A 1 289 ? -5.279 -1.627 -21.273 1.00 95.50 289 GLU A N 1
ATOM 2327 C CA . GLU A 1 289 ? -4.625 -2.371 -22.346 1.00 95.50 289 GLU A CA 1
ATOM 2328 C C . GLU A 1 289 ? -5.648 -3.212 -23.117 1.00 95.50 289 GLU A C 1
ATOM 2330 O O . GLU A 1 289 ? -6.684 -3.601 -22.579 1.00 95.50 289 GLU A O 1
ATOM 2335 N N . ASN A 1 290 ? -5.358 -3.529 -24.373 1.00 94.69 290 ASN A N 1
ATOM 2336 C CA . ASN A 1 290 ? -6.096 -4.508 -25.158 1.00 94.69 290 ASN A CA 1
ATOM 2337 C C . ASN A 1 290 ? -5.106 -5.519 -25.741 1.00 94.69 290 ASN A C 1
ATOM 2339 O O . ASN A 1 290 ? -4.193 -5.134 -26.458 1.00 94.69 290 ASN A O 1
ATOM 2343 N N . GLU A 1 291 ? -5.251 -6.798 -25.388 1.00 88.75 291 GLU A N 1
ATOM 2344 C CA . GLU A 1 291 ? -4.368 -7.887 -25.852 1.00 88.75 291 GLU A CA 1
ATOM 2345 C C . GLU A 1 291 ? -2.852 -7.615 -25.672 1.00 88.75 291 GLU A C 1
ATOM 2347 O O . GLU A 1 291 ? -2.016 -8.121 -26.416 1.00 88.75 291 GLU A O 1
ATOM 2352 N N . GLY A 1 292 ? -2.484 -6.842 -24.642 1.00 86.56 292 GLY A N 1
ATOM 2353 C CA . GLY A 1 292 ? -1.098 -6.468 -24.330 1.00 86.56 292 GLY A CA 1
ATOM 2354 C C . GLY A 1 292 ? -0.607 -5.180 -25.002 1.00 86.56 292 GLY A C 1
ATOM 2355 O O . GLY A 1 292 ? 0.522 -4.757 -24.741 1.00 86.56 292 GLY A O 1
ATOM 2356 N N . GLU A 1 293 ? -1.438 -4.538 -25.826 1.00 91.94 293 GLU A N 1
ATOM 2357 C CA . GLU A 1 293 ? -1.191 -3.201 -26.368 1.00 91.94 293 GLU A CA 1
ATOM 2358 C C . GLU A 1 293 ? -1.822 -2.127 -25.477 1.00 91.94 293 GLU A C 1
ATOM 2360 O O . GLU A 1 293 ? -2.977 -2.231 -25.063 1.00 91.94 293 GLU A O 1
ATOM 2365 N N . LEU A 1 294 ? -1.064 -1.072 -25.178 1.00 95.19 294 LEU A N 1
ATOM 2366 C CA . LEU A 1 294 ? -1.536 0.019 -24.334 1.00 95.19 294 LEU A CA 1
ATOM 2367 C C . LEU A 1 294 ? -2.535 0.898 -25.097 1.00 95.19 294 LEU A C 1
ATOM 2369 O O . LEU A 1 294 ? -2.236 1.398 -26.179 1.00 95.19 294 LEU A O 1
ATOM 2373 N N . LEU A 1 295 ? -3.705 1.134 -24.504 1.00 96.50 295 LEU A N 1
ATOM 2374 C CA . LEU A 1 295 ? -4.682 2.094 -25.009 1.00 96.50 295 LEU A CA 1
ATOM 2375 C C . LEU A 1 295 ? -4.424 3.488 -24.406 1.00 96.50 295 LEU A C 1
ATOM 2377 O O . LEU A 1 295 ? -3.861 3.594 -23.314 1.00 96.50 295 LEU A O 1
ATOM 2381 N N . PRO A 1 296 ? -4.886 4.584 -25.043 1.00 96.69 296 PRO A N 1
ATOM 2382 C CA . PRO A 1 296 ? -4.687 5.952 -24.554 1.00 96.69 296 PRO A CA 1
ATOM 2383 C C . PRO A 1 296 ? -5.602 6.307 -23.362 1.00 96.69 296 PRO A C 1
ATOM 2385 O O . PRO A 1 296 ? -6.097 7.432 -23.243 1.00 96.69 296 PRO A O 1
ATOM 2388 N N . TYR A 1 297 ? -5.860 5.341 -22.475 1.00 97.56 297 TYR A N 1
ATOM 2389 C CA . TYR A 1 297 ? -6.755 5.451 -21.331 1.00 97.56 297 TYR A CA 1
ATOM 2390 C C . TYR A 1 297 ? -6.077 4.994 -20.044 1.00 97.56 297 TYR A C 1
ATOM 2392 O O . TYR A 1 297 ? -5.243 4.092 -20.023 1.00 97.56 297 TYR A O 1
ATOM 2400 N N . PHE A 1 298 ? -6.493 5.614 -18.948 1.00 97.31 298 PHE A N 1
ATOM 2401 C CA . PHE A 1 298 ? -6.091 5.231 -17.605 1.00 97.31 298 PHE A CA 1
ATOM 2402 C C . PHE A 1 298 ? -7.275 5.383 -16.657 1.00 97.31 298 PHE A C 1
ATOM 2404 O O . PHE A 1 298 ? -8.161 6.216 -16.872 1.00 97.31 298 PHE A O 1
ATOM 2411 N N . ILE A 1 299 ? -7.280 4.603 -15.585 1.00 98.19 299 ILE A N 1
ATOM 2412 C CA . ILE A 1 299 ? -8.305 4.673 -14.549 1.00 98.19 299 ILE A CA 1
ATOM 2413 C C . ILE A 1 299 ? -7.665 5.192 -13.267 1.00 98.19 299 ILE A C 1
ATOM 2415 O O . ILE A 1 299 ? -6.662 4.662 -12.800 1.00 98.19 299 ILE A O 1
ATOM 2419 N N . ALA A 1 300 ? -8.250 6.242 -12.703 1.00 97.75 300 ALA A N 1
ATOM 2420 C CA . ALA A 1 300 ? -7.867 6.799 -11.414 1.00 97.75 300 ALA A CA 1
ATOM 2421 C C . ALA A 1 300 ? -8.962 6.503 -10.388 1.00 97.75 300 ALA A C 1
ATOM 2423 O O . ALA A 1 300 ? -10.142 6.455 -10.734 1.00 97.75 300 ALA A O 1
ATOM 2424 N N . VAL A 1 301 ? -8.589 6.354 -9.120 1.00 97.69 301 VAL A N 1
ATOM 2425 C CA . VAL A 1 301 ? -9.543 6.155 -8.022 1.00 97.69 301 VAL A CA 1
ATOM 2426 C C . VAL A 1 301 ? -9.475 7.354 -7.097 1.00 97.69 301 VAL A C 1
ATOM 2428 O O . VAL A 1 301 ? -8.420 7.681 -6.556 1.00 97.69 301 VAL A O 1
ATOM 2431 N N . ARG A 1 302 ? -10.609 8.026 -6.907 1.00 95.62 302 ARG A N 1
ATOM 2432 C CA . ARG A 1 302 ? -10.709 9.158 -5.988 1.00 95.62 302 ARG A CA 1
ATOM 2433 C C . ARG A 1 302 ? -11.273 8.716 -4.645 1.00 95.62 302 ARG A C 1
ATOM 2435 O O . ARG A 1 302 ? -12.091 7.802 -4.576 1.00 95.62 302 ARG A O 1
ATOM 2442 N N . ASN A 1 303 ? -10.900 9.448 -3.600 1.00 95.88 303 ASN A N 1
ATOM 2443 C CA . ASN A 1 303 ? -11.531 9.354 -2.290 1.00 95.88 303 ASN A CA 1
ATOM 2444 C C . ASN A 1 303 ? -12.736 10.310 -2.210 1.00 95.88 303 ASN A C 1
ATOM 2446 O O . ASN A 1 303 ? -12.584 11.476 -1.837 1.00 95.88 303 ASN A O 1
ATOM 2450 N N . GLY A 1 304 ? -13.911 9.867 -2.653 1.00 94.62 304 GLY A N 1
ATOM 2451 C CA . GLY A 1 304 ? -15.099 10.716 -2.749 1.00 94.62 304 GLY A CA 1
ATOM 2452 C C . GLY A 1 304 ? -16.237 10.096 -3.568 1.00 94.62 304 GLY A C 1
ATOM 2453 O O . GLY A 1 304 ? -16.067 9.017 -4.123 1.00 94.62 304 GLY A O 1
ATOM 2454 N N . GLY A 1 305 ? -17.378 10.795 -3.666 1.00 92.75 305 GLY A N 1
ATOM 2455 C CA . GLY A 1 305 ? -18.608 10.345 -4.342 1.00 92.75 305 GLY A CA 1
ATOM 2456 C C . GLY A 1 305 ? -18.523 10.459 -5.862 1.00 92.75 305 GLY A C 1
ATOM 2457 O O . GLY A 1 305 ? -17.465 10.207 -6.425 1.00 92.75 305 GLY A O 1
ATOM 2458 N N . THR A 1 306 ? -19.561 10.951 -6.539 1.00 92.50 306 THR A N 1
ATOM 2459 C CA . THR A 1 306 ? -19.558 11.191 -8.004 1.00 92.50 306 THR A CA 1
ATOM 2460 C C . THR A 1 306 ? -19.611 12.674 -8.396 1.00 92.50 306 THR A C 1
ATOM 2462 O O . THR A 1 306 ? -19.590 13.026 -9.576 1.00 92.50 306 THR A O 1
ATOM 2465 N N . GLU A 1 307 ? -19.614 13.581 -7.419 1.00 90.69 307 GLU A N 1
ATOM 2466 C CA . GLU A 1 307 ? -19.709 15.024 -7.639 1.00 90.69 307 GLU A CA 1
ATOM 2467 C C . GLU A 1 307 ? -18.484 15.551 -8.401 1.00 90.69 307 GLU A C 1
ATOM 2469 O O . GLU A 1 307 ? -17.346 15.285 -8.010 1.00 90.69 307 GLU A O 1
ATOM 2474 N N . HIS A 1 308 ? -18.694 16.325 -9.468 1.00 91.81 308 HIS A N 1
ATOM 2475 C CA . HIS A 1 308 ? -17.629 16.971 -10.251 1.00 91.81 308 HIS A CA 1
ATOM 2476 C C . HIS A 1 308 ? -16.542 16.019 -10.794 1.00 91.81 308 HIS A C 1
ATOM 2478 O O . HIS A 1 308 ? -15.377 16.411 -10.919 1.00 91.81 308 HIS A O 1
ATOM 2484 N N . LEU A 1 309 ? -16.899 14.773 -11.131 1.00 93.75 309 LEU A N 1
ATOM 2485 C CA . LEU A 1 309 ? -15.957 13.806 -11.712 1.00 93.75 309 LEU A CA 1
ATOM 2486 C C . LEU A 1 309 ? -15.250 14.331 -12.967 1.00 93.75 309 LEU A C 1
ATOM 2488 O O . LEU A 1 309 ? -14.058 14.081 -13.119 1.00 93.75 309 LEU A O 1
ATOM 2492 N N . ASP A 1 310 ? -15.922 15.122 -13.803 1.00 94.56 310 ASP A N 1
ATOM 2493 C CA . ASP A 1 310 ? -15.318 15.710 -15.006 1.00 94.56 310 ASP A CA 1
ATOM 2494 C C . ASP A 1 310 ? -14.153 16.657 -14.682 1.00 94.56 310 ASP A C 1
ATOM 2496 O O . ASP A 1 310 ? -13.125 16.646 -15.358 1.00 94.56 310 ASP A O 1
ATOM 2500 N N . ILE A 1 311 ? -14.267 17.440 -13.603 1.00 95.38 311 ILE A N 1
ATOM 2501 C CA . ILE A 1 311 ? -13.198 18.346 -13.156 1.00 95.38 311 ILE A CA 1
ATOM 2502 C C . ILE A 1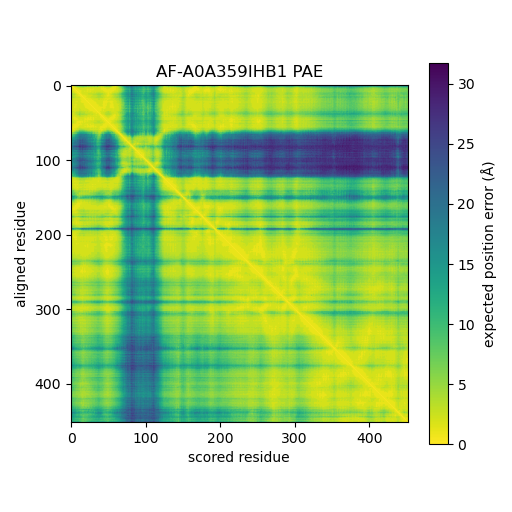 311 ? -12.009 17.529 -12.648 1.00 95.38 311 ILE A C 1
ATOM 2504 O O . ILE A 1 311 ? -10.862 17.813 -12.999 1.00 95.38 311 ILE A O 1
ATOM 2508 N N . VAL A 1 312 ? -12.283 16.490 -11.853 1.00 95.00 312 VAL A N 1
ATOM 2509 C CA . VAL A 1 312 ? -11.254 15.574 -11.342 1.00 95.00 312 VAL A CA 1
ATOM 2510 C C . VAL A 1 312 ? -10.555 14.864 -12.501 1.00 95.00 312 VAL A C 1
ATOM 2512 O O . VAL A 1 312 ? -9.327 14.800 -12.524 1.00 95.00 312 VAL A O 1
ATOM 2515 N N . LYS A 1 313 ? -11.307 14.393 -13.499 1.00 96.56 313 LYS A N 1
ATOM 2516 C CA . LYS A 1 313 ? -10.774 13.789 -14.722 1.00 96.56 313 LYS A CA 1
ATOM 2517 C C . LYS A 1 313 ? -9.812 14.741 -15.429 1.00 96.56 313 LYS A C 1
ATOM 2519 O O . LYS A 1 313 ? -8.655 14.380 -15.619 1.00 96.56 313 LYS A O 1
ATOM 2524 N N . ILE A 1 314 ? -10.243 15.966 -15.737 1.00 97.12 314 ILE A N 1
ATOM 2525 C CA . ILE A 1 314 ? -9.403 16.976 -16.407 1.00 97.12 314 ILE A CA 1
ATOM 2526 C C . ILE A 1 314 ? -8.131 17.265 -15.598 1.00 97.12 314 ILE A C 1
ATOM 2528 O O . ILE A 1 314 ? -7.053 17.412 -16.174 1.00 97.12 314 ILE A O 1
ATOM 2532 N N . GLY A 1 315 ? -8.239 17.341 -14.268 1.00 96.94 315 GLY A N 1
ATOM 2533 C CA . GLY A 1 315 ? -7.091 17.519 -13.379 1.00 96.94 315 GLY A CA 1
ATOM 2534 C C . GLY A 1 315 ? -6.059 16.400 -13.531 1.00 96.94 315 GLY A C 1
ATOM 2535 O O . GLY A 1 315 ? -4.898 16.679 -13.822 1.00 96.94 315 GLY A O 1
ATOM 2536 N N . ASN A 1 316 ? -6.495 15.144 -13.414 1.00 96.81 316 ASN A N 1
ATOM 2537 C CA . ASN A 1 316 ? -5.626 13.972 -13.567 1.00 96.81 316 ASN A CA 1
ATOM 2538 C C . ASN A 1 316 ? -5.001 13.896 -14.973 1.00 96.81 316 ASN A C 1
ATOM 2540 O O . ASN A 1 316 ? -3.811 13.627 -15.111 1.00 96.81 316 ASN A O 1
ATOM 2544 N N . GLN A 1 317 ? -5.768 14.220 -16.021 1.00 97.38 317 GLN A N 1
ATOM 2545 C CA . GLN A 1 317 ? -5.261 14.265 -17.398 1.00 97.38 317 GLN A CA 1
ATOM 2546 C C . GLN A 1 317 ? -4.146 15.295 -17.575 1.00 97.38 317 GLN A C 1
ATOM 2548 O O . GLN A 1 317 ? -3.128 14.994 -18.189 1.00 97.38 317 GLN A O 1
ATOM 2553 N N . LYS A 1 318 ? -4.305 16.503 -17.018 1.00 96.56 318 LYS A N 1
ATOM 2554 C CA . LYS A 1 318 ? -3.273 17.549 -17.090 1.00 96.56 318 LYS A CA 1
ATOM 2555 C C . LYS A 1 318 ? -1.982 17.124 -16.397 1.00 96.56 318 LYS A C 1
ATOM 2557 O O . LYS A 1 318 ? -0.905 17.375 -16.931 1.00 96.56 318 LYS A O 1
ATOM 2562 N N . VAL A 1 319 ? -2.096 16.491 -15.228 1.00 95.75 319 VAL A N 1
ATOM 2563 C CA . VAL A 1 319 ? -0.934 16.009 -14.468 1.00 95.75 319 VAL A CA 1
ATOM 2564 C C . VAL A 1 319 ? -0.202 14.918 -15.245 1.00 95.75 319 VAL A C 1
ATOM 2566 O O . VAL A 1 319 ? 1.012 15.016 -15.420 1.00 95.75 319 VAL A O 1
ATOM 2569 N N . LEU A 1 320 ? -0.927 13.926 -15.770 1.00 95.94 320 LEU A N 1
ATOM 2570 C CA . LEU A 1 320 ? -0.321 12.863 -16.568 1.00 95.94 320 LEU A CA 1
ATOM 2571 C C . LEU A 1 320 ? 0.318 13.405 -17.847 1.00 95.94 320 LEU A C 1
ATOM 2573 O O . LEU A 1 320 ? 1.463 13.081 -18.139 1.00 95.94 320 LEU A O 1
ATOM 2577 N N . ARG A 1 321 ? -0.388 14.271 -18.580 1.00 95.94 321 ARG A N 1
ATOM 2578 C CA . ARG A 1 321 ? 0.111 14.856 -19.828 1.00 95.94 321 ARG A CA 1
ATOM 2579 C C . ARG A 1 321 ? 1.428 15.600 -19.628 1.00 95.94 321 ARG A C 1
ATOM 2581 O O . ARG A 1 321 ? 2.319 15.468 -20.458 1.00 95.94 321 ARG A O 1
ATOM 2588 N N . ALA A 1 322 ? 1.563 16.367 -18.544 1.00 94.62 322 ALA A N 1
ATOM 2589 C CA . ALA A 1 322 ? 2.819 17.045 -18.230 1.00 94.62 322 ALA A CA 1
ATOM 2590 C C . ALA A 1 322 ? 3.969 16.036 -18.071 1.00 94.62 322 ALA A C 1
ATOM 2592 O O . ALA A 1 322 ? 5.003 16.185 -18.712 1.00 94.62 322 ALA A O 1
ATOM 2593 N N . ARG A 1 323 ? 3.742 14.953 -17.316 1.00 94.00 323 ARG A N 1
ATOM 2594 C CA . ARG A 1 323 ? 4.739 13.892 -17.105 1.00 94.00 323 ARG A CA 1
ATOM 2595 C C . ARG A 1 323 ? 5.096 13.133 -18.380 1.00 94.00 323 ARG A C 1
ATOM 2597 O O . ARG A 1 323 ? 6.270 12.869 -18.608 1.00 94.00 323 ARG A O 1
ATOM 2604 N N . LEU A 1 324 ? 4.110 12.804 -19.213 1.00 95.31 324 LEU A N 1
ATOM 2605 C CA . LEU A 1 324 ? 4.353 12.111 -20.481 1.00 95.31 324 LEU A CA 1
ATOM 2606 C C . LEU A 1 324 ? 5.087 12.998 -21.486 1.00 95.31 324 LEU A C 1
ATOM 2608 O O . LEU A 1 324 ? 5.919 12.504 -22.240 1.00 95.31 324 LEU A O 1
ATOM 2612 N N . LYS A 1 325 ? 4.836 14.310 -21.468 1.00 95.25 325 LYS A N 1
ATOM 2613 C CA . LYS A 1 325 ? 5.578 15.265 -22.293 1.00 95.25 325 LYS A CA 1
ATOM 2614 C C . LYS A 1 325 ? 7.047 15.348 -21.883 1.00 95.25 325 LYS A C 1
ATOM 2616 O O . LYS A 1 325 ? 7.908 15.351 -22.758 1.00 95.25 325 LYS A O 1
ATOM 2621 N N . ASP A 1 326 ? 7.325 15.374 -20.581 1.00 93.12 326 ASP A N 1
ATOM 2622 C CA . ASP A 1 326 ? 8.696 15.342 -20.066 1.00 93.12 326 ASP A CA 1
ATOM 2623 C C . ASP A 1 326 ? 9.384 14.023 -20.452 1.00 93.12 326 ASP A C 1
ATOM 2625 O O . ASP A 1 326 ? 10.471 14.039 -21.026 1.00 93.12 326 ASP A O 1
ATOM 2629 N N . ALA A 1 327 ? 8.710 12.884 -20.249 1.00 94.75 327 ALA A N 1
ATOM 2630 C CA . ALA A 1 327 ? 9.216 11.571 -20.651 1.00 94.75 327 ALA A CA 1
ATOM 2631 C C . ALA A 1 327 ? 9.502 11.493 -22.161 1.00 94.75 327 ALA A C 1
ATOM 2633 O O . ALA A 1 327 ? 10.557 11.010 -22.568 1.00 94.75 327 ALA A O 1
ATOM 2634 N N . GLN A 1 328 ? 8.600 12.013 -22.998 1.00 95.56 328 GLN A N 1
ATOM 2635 C CA . GLN A 1 328 ? 8.793 12.063 -24.445 1.00 95.56 328 GLN A CA 1
ATOM 2636 C C . GLN A 1 328 ? 9.991 12.924 -24.828 1.00 95.56 328 GLN A C 1
ATOM 2638 O O . GLN A 1 328 ? 10.801 12.508 -25.654 1.00 95.56 328 GLN A O 1
ATOM 2643 N N . PHE A 1 329 ? 10.118 14.106 -24.226 1.00 95.62 329 PHE A N 1
ATOM 2644 C CA . PHE A 1 329 ? 11.254 14.984 -24.467 1.00 95.62 329 PHE A CA 1
ATOM 2645 C C . PHE A 1 329 ? 12.570 14.289 -24.103 1.00 95.62 329 PHE A C 1
ATOM 2647 O O . PHE A 1 329 ? 13.469 14.223 -24.938 1.00 95.62 329 PHE A O 1
ATOM 2654 N N . PHE A 1 330 ? 12.665 13.707 -22.904 1.00 96.38 330 PHE A N 1
ATOM 2655 C CA . PHE A 1 330 ? 13.869 13.003 -22.467 1.00 96.38 330 PHE A CA 1
ATOM 2656 C C . PHE A 1 330 ? 14.205 11.814 -23.359 1.00 96.38 330 PHE A C 1
ATOM 2658 O O . PHE A 1 330 ? 15.354 11.680 -23.765 1.00 96.38 330 PHE A O 1
ATOM 2665 N N . TYR A 1 331 ? 13.208 11.006 -23.725 1.00 96.69 331 TYR A N 1
ATOM 2666 C CA . TYR A 1 331 ? 13.405 9.877 -24.626 1.00 96.69 331 TYR A CA 1
ATOM 2667 C C . TYR A 1 331 ? 13.959 10.330 -25.981 1.00 96.69 331 TYR A C 1
ATOM 2669 O O . TYR A 1 331 ? 14.967 9.802 -26.439 1.00 96.69 331 TYR A O 1
ATOM 2677 N N . LEU A 1 332 ? 13.362 11.353 -26.600 1.00 95.62 332 LEU A N 1
ATOM 2678 C CA . LEU A 1 332 ? 13.817 11.874 -27.893 1.00 95.62 332 LEU A CA 1
ATOM 2679 C C . LEU A 1 332 ? 15.216 12.500 -27.829 1.00 95.62 332 LEU A C 1
ATOM 2681 O O . LEU A 1 332 ? 15.988 12.354 -28.776 1.00 95.62 332 LEU A O 1
ATOM 2685 N N . GLU A 1 333 ? 15.559 13.190 -26.739 1.00 96.75 333 GLU A N 1
ATOM 2686 C CA . GLU A 1 333 ? 16.927 13.673 -26.518 1.00 96.75 333 GLU A CA 1
ATOM 2687 C C . GLU A 1 333 ? 17.908 12.509 -26.334 1.00 96.75 333 GLU A C 1
ATOM 2689 O O . GLU A 1 333 ? 19.016 12.542 -26.870 1.00 96.75 333 GLU A O 1
ATOM 2694 N N . ASP A 1 334 ? 17.495 11.454 -25.630 1.00 96.94 334 ASP A N 1
ATOM 2695 C CA . ASP A 1 334 ? 18.326 10.281 -25.389 1.00 96.94 334 ASP A CA 1
ATOM 2696 C C . ASP A 1 334 ? 18.630 9.502 -26.678 1.00 96.94 334 ASP A C 1
ATOM 2698 O O . ASP A 1 334 ? 19.747 9.013 -26.835 1.00 96.94 334 ASP A O 1
ATOM 2702 N N . LEU A 1 335 ? 17.719 9.465 -27.652 1.00 95.88 335 LEU A N 1
ATOM 2703 C CA . LEU A 1 335 ? 17.959 8.801 -28.943 1.00 95.88 335 LEU A CA 1
ATOM 2704 C C . LEU A 1 335 ? 19.040 9.472 -29.818 1.00 95.88 335 LEU A C 1
ATOM 2706 O O . LEU A 1 335 ? 19.466 8.892 -30.815 1.00 95.88 335 LEU A O 1
ATOM 2710 N N . LYS A 1 336 ? 19.499 10.689 -29.484 1.00 96.44 336 LYS A N 1
ATOM 2711 C CA . LYS A 1 336 ? 20.497 11.431 -30.286 1.00 96.44 336 LYS A CA 1
ATOM 2712 C C . LYS A 1 336 ? 21.939 10.969 -30.086 1.00 96.44 336 LYS A C 1
ATOM 2714 O O . LYS A 1 336 ? 22.804 11.283 -30.901 1.00 96.44 336 LYS A O 1
ATOM 2719 N N . GLU A 1 337 ? 22.217 10.280 -28.990 1.00 96.06 337 GLU A N 1
ATOM 2720 C CA . GLU A 1 337 ? 23.527 9.714 -28.672 1.00 96.06 337 GLU A CA 1
ATOM 2721 C C . GLU A 1 337 ? 23.333 8.215 -28.448 1.00 96.06 337 GLU A C 1
ATOM 2723 O O . GLU A 1 337 ? 22.281 7.801 -27.968 1.00 96.06 337 GLU A O 1
ATOM 2728 N N . THR A 1 338 ? 24.325 7.390 -28.771 1.00 97.31 338 THR A N 1
ATOM 2729 C CA . THR A 1 338 ? 24.219 5.942 -28.556 1.00 97.31 338 THR A CA 1
ATOM 2730 C C . THR A 1 338 ? 24.466 5.573 -27.096 1.00 97.31 338 THR A C 1
ATOM 2732 O O . THR A 1 338 ? 25.124 6.292 -26.333 1.00 97.31 338 THR A O 1
ATOM 2735 N N . LEU A 1 339 ? 23.959 4.419 -26.685 1.00 95.44 339 LEU A N 1
ATOM 2736 C CA . LEU A 1 339 ? 24.191 3.840 -25.374 1.00 95.44 339 LEU A CA 1
ATOM 2737 C C . LEU A 1 339 ? 25.694 3.626 -25.132 1.00 95.44 339 LEU A C 1
ATOM 2739 O O . LEU A 1 339 ? 26.202 3.964 -24.066 1.00 95.44 339 LEU A O 1
ATOM 2743 N N . GLU A 1 340 ? 26.434 3.169 -26.146 1.00 96.56 340 GLU A N 1
ATOM 2744 C CA . GLU A 1 340 ? 27.895 3.042 -26.077 1.00 96.56 340 GLU A CA 1
ATOM 2745 C C . GLU A 1 340 ? 28.596 4.386 -25.829 1.00 96.56 340 GLU A C 1
ATOM 2747 O O . GLU A 1 340 ? 29.482 4.465 -24.973 1.00 96.56 340 GLU A O 1
ATOM 2752 N N . GLY A 1 341 ? 28.168 5.459 -26.506 1.00 96.12 341 GLY A N 1
ATOM 2753 C CA . GLY A 1 341 ? 28.731 6.805 -26.328 1.00 96.12 341 GLY A CA 1
ATOM 2754 C C . GLY A 1 341 ? 28.655 7.310 -24.883 1.00 96.12 341 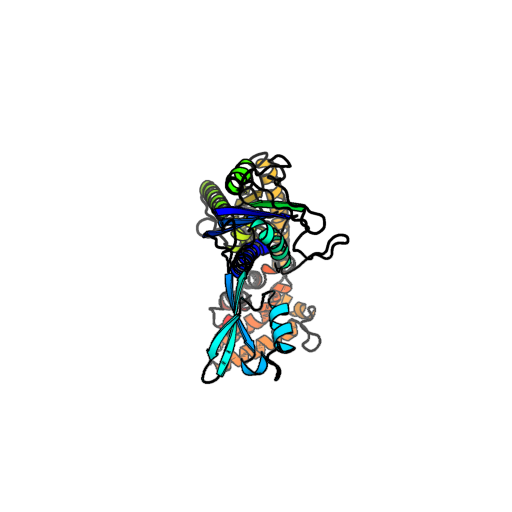GLY A C 1
ATOM 2755 O O . GLY A 1 341 ? 29.502 8.089 -24.435 1.00 96.12 341 GLY A O 1
ATOM 2756 N N . ARG A 1 342 ? 27.702 6.785 -24.107 1.00 96.06 342 ARG A N 1
ATOM 2757 C CA . ARG A 1 342 ? 27.490 7.143 -22.702 1.00 96.06 342 ARG A CA 1
ATOM 2758 C C . ARG A 1 342 ? 28.340 6.370 -21.707 1.00 96.06 342 ARG A C 1
ATOM 2760 O O . ARG A 1 342 ? 28.474 6.828 -20.573 1.00 96.06 342 ARG A O 1
ATOM 2767 N N . VAL A 1 343 ? 28.944 5.245 -22.087 1.00 96.38 343 VAL A N 1
ATOM 2768 C CA . VAL A 1 343 ? 29.682 4.389 -21.141 1.00 96.38 343 VAL A CA 1
ATOM 2769 C C . VAL A 1 343 ? 30.818 5.161 -20.465 1.00 96.38 343 VAL A C 1
ATOM 2771 O O . VAL A 1 343 ? 30.986 5.085 -19.249 1.00 96.38 343 VAL A O 1
ATOM 2774 N N . CYS A 1 344 ? 31.552 5.987 -21.214 1.00 93.75 344 CYS A N 1
ATOM 2775 C CA . CYS A 1 344 ? 32.633 6.810 -20.664 1.00 93.75 344 CYS A CA 1
ATOM 2776 C C . CYS A 1 344 ? 32.146 7.814 -19.609 1.00 93.75 344 CYS A C 1
ATOM 2778 O O . CYS A 1 344 ? 32.890 8.142 -18.682 1.00 93.75 344 CYS A O 1
ATOM 2780 N N . LYS A 1 345 ? 30.893 8.278 -19.697 1.00 95.75 345 LYS A N 1
ATOM 2781 C CA . LYS A 1 345 ? 30.318 9.226 -18.732 1.00 95.75 345 LYS A CA 1
ATOM 2782 C C . LYS A 1 345 ? 30.076 8.593 -17.357 1.00 95.75 345 LYS A C 1
ATOM 2784 O O . LYS A 1 345 ? 30.009 9.322 -16.369 1.00 95.75 345 LYS A O 1
ATOM 2789 N N . LEU A 1 346 ? 30.061 7.259 -17.250 1.00 95.12 346 LEU A N 1
ATOM 2790 C CA . LEU A 1 346 ? 29.980 6.535 -15.971 1.00 95.12 346 LEU A CA 1
ATOM 2791 C C . LEU A 1 346 ? 31.188 6.781 -15.052 1.00 95.12 346 LEU A C 1
ATOM 2793 O O . LEU A 1 346 ? 31.117 6.489 -13.859 1.00 95.12 346 LEU A O 1
ATOM 2797 N N . THR A 1 347 ? 32.284 7.339 -15.577 1.00 96.19 347 THR A N 1
ATOM 2798 C CA . THR A 1 347 ? 33.429 7.806 -14.775 1.00 96.19 347 THR A CA 1
ATOM 2799 C C . THR A 1 347 ? 33.062 8.964 -13.842 1.00 96.19 347 THR A C 1
ATOM 2801 O O . THR A 1 347 ? 33.725 9.179 -12.833 1.00 96.19 347 THR A O 1
ATOM 2804 N N . SER A 1 348 ? 31.982 9.694 -14.131 1.00 94.44 348 SER A N 1
ATOM 2805 C CA . SER A 1 348 ? 31.496 10.776 -13.267 1.00 94.44 348 SER A CA 1
ATOM 2806 C C . SER A 1 348 ? 30.780 10.278 -12.005 1.00 94.44 348 SER A C 1
ATOM 2808 O O . SER A 1 348 ? 30.648 11.029 -11.039 1.00 94.44 348 SER A O 1
ATOM 2810 N N . ILE A 1 349 ? 30.353 9.009 -11.975 1.00 94.12 349 ILE A N 1
ATOM 2811 C CA . ILE A 1 349 ? 29.596 8.433 -10.862 1.00 94.12 349 ILE A CA 1
ATOM 2812 C C . ILE A 1 349 ? 30.541 7.616 -9.985 1.00 94.12 349 ILE A C 1
ATOM 2814 O O . ILE A 1 349 ? 31.000 6.538 -10.370 1.00 94.12 349 ILE A O 1
ATOM 2818 N N . VAL A 1 350 ? 30.811 8.111 -8.778 1.00 95.38 350 VAL A N 1
ATOM 2819 C CA . VAL A 1 350 ? 31.587 7.375 -7.773 1.00 95.38 350 VAL A CA 1
ATOM 2820 C C . VAL A 1 350 ? 30.784 6.158 -7.314 1.00 95.38 350 VAL A C 1
ATOM 2822 O O . VAL A 1 350 ? 29.671 6.297 -6.814 1.00 95.38 350 VAL A O 1
ATOM 2825 N N . TYR A 1 351 ? 31.356 4.962 -7.460 1.00 93.75 351 TYR A N 1
ATOM 2826 C CA . TYR A 1 351 ? 30.769 3.734 -6.926 1.00 93.75 351 TYR A CA 1
ATOM 2827 C C . TYR A 1 351 ? 31.138 3.561 -5.451 1.00 93.75 351 TYR A C 1
ATOM 2829 O O . TYR A 1 351 ? 30.272 3.397 -4.596 1.00 93.75 351 TYR A O 1
ATOM 2837 N N . GLN A 1 352 ? 32.438 3.603 -5.154 1.00 95.50 352 GLN A N 1
ATOM 2838 C CA . GLN A 1 352 ? 32.979 3.554 -3.799 1.00 95.50 352 GLN A CA 1
ATOM 2839 C C . GLN A 1 352 ? 34.406 4.111 -3.829 1.00 95.50 352 GLN A C 1
ATOM 2841 O O . GLN A 1 352 ? 35.166 3.790 -4.734 1.00 95.50 352 GLN A O 1
ATOM 2846 N N . GLU A 1 353 ? 34.789 4.907 -2.830 1.00 90.00 353 GLU A N 1
ATOM 2847 C CA . GLU A 1 353 ? 36.051 5.670 -2.799 1.00 90.00 353 GLU A CA 1
ATOM 2848 C C . GLU A 1 353 ? 37.315 4.872 -3.185 1.00 90.00 353 GLU A C 1
ATOM 2850 O O . GLU A 1 353 ? 38.138 5.347 -3.959 1.00 90.00 353 GLU A O 1
ATOM 2855 N N . LYS A 1 354 ? 37.462 3.637 -2.696 1.00 94.19 354 LYS A N 1
ATOM 2856 C CA . LYS A 1 354 ? 38.611 2.754 -2.970 1.00 94.19 354 LYS A CA 1
ATOM 2857 C C . LYS A 1 354 ? 38.425 1.862 -4.197 1.00 94.19 354 LYS A C 1
ATOM 2859 O O . LYS A 1 354 ? 39.395 1.287 -4.679 1.00 94.19 354 LYS A O 1
ATOM 2864 N N . LEU A 1 355 ? 37.193 1.704 -4.678 1.00 93.44 355 LEU A N 1
ATOM 2865 C CA . LEU A 1 355 ? 36.862 0.892 -5.850 1.00 93.44 355 LEU A CA 1
ATOM 2866 C C . LEU A 1 355 ? 36.614 1.746 -7.103 1.00 93.44 355 LEU A C 1
ATOM 2868 O O . LEU A 1 355 ? 36.386 1.180 -8.172 1.00 93.44 355 LEU A O 1
ATOM 2872 N N . GLY A 1 356 ? 36.682 3.071 -6.997 1.00 96.19 356 GLY A N 1
ATOM 2873 C CA . GLY A 1 356 ? 36.540 4.002 -8.109 1.00 96.19 356 GLY A CA 1
ATOM 2874 C C . GLY A 1 356 ? 35.087 4.237 -8.520 1.00 96.19 356 GLY A C 1
ATOM 2875 O O . GLY A 1 356 ? 34.182 4.382 -7.692 1.00 96.19 356 GLY A O 1
ATOM 2876 N N . THR A 1 357 ? 34.881 4.310 -9.825 1.00 97.62 357 THR A N 1
ATOM 2877 C CA . THR A 1 357 ? 33.652 4.770 -10.474 1.00 97.62 357 THR A CA 1
ATOM 2878 C C . THR A 1 357 ? 32.758 3.609 -10.911 1.00 97.62 357 THR A C 1
ATOM 2880 O O . THR A 1 357 ? 33.147 2.435 -10.863 1.00 97.62 357 THR A O 1
ATOM 2883 N N . ILE A 1 358 ? 31.540 3.919 -11.362 1.00 96.44 358 ILE A N 1
ATOM 2884 C CA . ILE A 1 358 ? 30.671 2.925 -12.002 1.00 96.44 358 ILE A CA 1
ATOM 2885 C C . ILE A 1 358 ? 31.326 2.389 -13.276 1.00 96.44 358 ILE A C 1
ATOM 2887 O O . ILE A 1 358 ? 31.259 1.186 -13.501 1.00 96.44 358 ILE A O 1
ATOM 2891 N N . TYR A 1 359 ? 32.051 3.218 -14.036 1.00 97.12 359 TYR A N 1
ATOM 2892 C CA . TYR A 1 359 ? 32.842 2.745 -15.177 1.00 97.12 359 TYR A CA 1
ATOM 2893 C C . TYR A 1 359 ? 33.865 1.674 -14.764 1.00 97.12 359 TYR A C 1
ATOM 2895 O O . TYR A 1 359 ? 33.908 0.594 -15.354 1.00 97.12 359 TYR A O 1
ATOM 2903 N N . ASP A 1 360 ? 34.635 1.917 -13.698 1.00 96.94 360 ASP A N 1
ATOM 2904 C CA . ASP A 1 360 ? 35.627 0.948 -13.206 1.00 96.94 360 ASP A CA 1
ATOM 2905 C C . ASP A 1 360 ? 34.966 -0.365 -12.773 1.00 96.94 360 ASP A C 1
ATOM 2907 O O . ASP A 1 360 ? 35.496 -1.457 -12.997 1.00 96.94 360 ASP A O 1
ATOM 2911 N N . LYS A 1 361 ? 33.774 -0.281 -12.167 1.00 96.12 361 LYS A N 1
ATOM 2912 C CA . LYS A 1 361 ? 32.960 -1.459 -11.852 1.00 96.12 361 LYS A CA 1
ATOM 2913 C C . LYS A 1 361 ? 32.530 -2.193 -13.122 1.00 96.12 361 LYS A C 1
ATOM 2915 O O . LYS A 1 361 ? 32.716 -3.404 -13.168 1.00 96.12 361 LYS A O 1
ATOM 2920 N N . THR A 1 362 ? 32.017 -1.495 -14.130 1.00 95.88 362 THR A N 1
ATOM 2921 C CA . THR A 1 362 ? 31.597 -2.068 -15.418 1.00 95.88 362 THR A CA 1
ATOM 2922 C C . THR A 1 362 ? 32.740 -2.834 -16.088 1.00 95.88 362 THR A C 1
ATOM 2924 O O . THR A 1 362 ? 32.564 -3.985 -16.487 1.00 95.88 362 THR A O 1
ATOM 2927 N N . ILE A 1 363 ? 33.951 -2.265 -16.131 1.00 96.56 363 ILE A N 1
ATOM 2928 C CA . ILE A 1 363 ? 35.124 -2.952 -16.694 1.00 96.56 363 ILE A CA 1
ATOM 2929 C C . ILE A 1 363 ? 35.480 -4.208 -15.890 1.00 96.56 363 ILE A C 1
ATOM 2931 O O . ILE A 1 363 ? 35.711 -5.262 -16.481 1.00 96.56 363 ILE A O 1
ATOM 2935 N N . ARG A 1 364 ? 35.463 -4.143 -14.551 1.00 96.44 364 ARG A N 1
ATOM 2936 C CA . ARG A 1 364 ? 35.696 -5.330 -13.708 1.00 96.44 364 ARG A CA 1
ATOM 2937 C C . ARG A 1 364 ? 34.650 -6.420 -13.934 1.00 96.44 364 ARG A C 1
ATOM 2939 O O . ARG A 1 364 ? 35.021 -7.584 -14.044 1.00 96.44 364 ARG A O 1
ATOM 2946 N N . VAL A 1 365 ? 33.370 -6.053 -14.021 1.00 95.81 365 VAL A N 1
ATOM 2947 C CA . VAL A 1 365 ? 32.272 -6.994 -14.300 1.00 95.81 365 VAL A CA 1
ATOM 2948 C C . VAL A 1 365 ? 32.490 -7.668 -15.651 1.00 95.81 365 VAL A C 1
ATOM 2950 O O . VAL A 1 365 ? 32.421 -8.889 -15.722 1.00 95.81 365 VAL A O 1
ATOM 2953 N N . LYS A 1 366 ? 32.862 -6.919 -16.695 1.00 96.44 366 LYS A N 1
ATOM 2954 C CA . LYS A 1 366 ? 33.179 -7.480 -18.018 1.00 96.44 366 LYS A CA 1
ATOM 2955 C C . LYS A 1 366 ? 34.279 -8.547 -17.960 1.00 96.44 366 LYS A C 1
ATOM 2957 O O . LYS A 1 366 ? 34.135 -9.611 -18.567 1.00 96.44 366 LYS A O 1
ATOM 2962 N N . GLU A 1 367 ? 35.370 -8.286 -17.240 1.00 96.81 367 GLU A N 1
ATOM 2963 C CA . GLU A 1 367 ? 36.481 -9.241 -17.117 1.00 96.81 367 GLU A CA 1
ATOM 2964 C C . GLU A 1 367 ? 36.096 -10.475 -16.285 1.00 96.81 367 GLU A C 1
ATOM 2966 O O . GLU A 1 367 ? 36.390 -11.603 -16.685 1.00 96.81 367 GLU A O 1
ATOM 2971 N N . LEU A 1 368 ? 35.376 -10.286 -15.174 1.00 96.44 368 LEU A N 1
ATOM 2972 C CA . LEU A 1 368 ? 34.886 -11.387 -14.337 1.00 96.44 368 LEU A CA 1
ATOM 2973 C C . LEU A 1 368 ? 33.879 -12.266 -15.083 1.00 96.44 368 LEU A C 1
ATOM 2975 O O . LEU A 1 368 ? 34.027 -13.486 -15.090 1.00 96.44 368 LEU A O 1
ATOM 2979 N N . ALA A 1 369 ? 32.913 -11.659 -15.770 1.00 95.94 369 ALA A N 1
ATOM 2980 C CA . ALA A 1 369 ? 31.931 -12.364 -16.584 1.00 95.94 369 ALA A CA 1
ATOM 2981 C C . ALA A 1 369 ? 32.617 -13.194 -17.680 1.00 95.94 369 ALA A C 1
ATOM 2983 O O . ALA A 1 369 ? 32.306 -14.367 -17.878 1.00 95.94 369 ALA A O 1
ATOM 2984 N N . SER A 1 370 ? 33.637 -12.624 -18.329 1.00 94.44 370 SER A N 1
ATOM 2985 C CA . SER A 1 370 ? 34.449 -13.333 -19.325 1.00 94.44 370 SER A CA 1
ATOM 2986 C C . SER A 1 370 ? 35.205 -14.524 -18.739 1.00 94.44 370 SER A C 1
ATOM 2988 O O . SER A 1 370 ? 35.331 -15.558 -19.395 1.00 94.44 370 SER A O 1
ATOM 2990 N N . TYR A 1 371 ? 35.740 -14.383 -17.524 1.00 96.12 371 TYR A N 1
ATOM 2991 C CA . TYR A 1 371 ? 36.403 -15.475 -16.820 1.00 96.12 371 TYR A CA 1
ATOM 2992 C C . TYR A 1 371 ? 35.410 -16.588 -16.472 1.00 96.12 371 TYR A C 1
ATOM 2994 O O . TYR A 1 371 ? 35.680 -17.749 -16.775 1.00 96.12 371 TYR A O 1
ATOM 3002 N N . ILE A 1 372 ? 34.250 -16.246 -15.904 1.00 96.06 372 ILE A N 1
ATOM 3003 C CA . ILE A 1 372 ? 33.196 -17.212 -15.570 1.00 96.06 372 ILE A CA 1
ATOM 3004 C C . ILE A 1 372 ? 32.776 -17.971 -16.830 1.00 96.06 372 ILE A C 1
ATOM 3006 O O . ILE A 1 372 ? 32.871 -19.195 -16.848 1.00 96.06 372 ILE A O 1
ATOM 3010 N N . ALA A 1 373 ? 32.433 -17.261 -17.908 1.00 95.31 373 ALA A N 1
ATOM 3011 C CA . ALA A 1 373 ? 31.949 -17.860 -19.150 1.00 95.31 373 ALA A CA 1
ATOM 3012 C C . ALA A 1 373 ? 32.936 -18.852 -19.787 1.00 95.31 373 ALA A C 1
ATOM 3014 O O . ALA A 1 373 ? 32.520 -19.888 -20.303 1.00 95.31 373 ALA A O 1
ATOM 3015 N N . LYS A 1 374 ? 34.247 -18.585 -19.700 1.00 94.56 374 LYS A N 1
ATOM 3016 C CA . LYS A 1 374 ? 35.282 -19.532 -20.145 1.00 94.56 374 LYS A CA 1
ATOM 3017 C C . LYS A 1 374 ? 35.315 -20.802 -19.296 1.00 94.56 374 LYS A C 1
ATOM 3019 O O . LYS A 1 374 ? 35.470 -21.885 -19.844 1.00 94.56 374 LYS A O 1
ATOM 3024 N N . ASN A 1 375 ? 35.158 -20.684 -17.978 1.00 95.44 375 ASN A N 1
ATOM 3025 C CA . ASN A 1 375 ? 35.189 -21.840 -17.074 1.00 95.44 375 ASN A CA 1
ATOM 3026 C C . ASN A 1 375 ? 33.960 -22.748 -17.219 1.00 95.44 375 ASN A C 1
ATOM 3028 O O . ASN A 1 375 ? 34.049 -23.938 -16.929 1.00 95.44 375 ASN A O 1
ATOM 3032 N N . ILE A 1 376 ? 32.836 -22.209 -17.693 1.00 95.19 376 ILE A N 1
ATOM 3033 C CA . ILE A 1 376 ? 31.629 -22.988 -18.005 1.00 95.19 376 ILE A CA 1
ATOM 3034 C C . ILE A 1 376 ? 31.503 -23.336 -19.499 1.00 95.19 376 ILE A C 1
ATOM 3036 O O . ILE A 1 376 ? 30.462 -23.822 -19.928 1.00 95.19 376 ILE A O 1
ATOM 3040 N N . ASN A 1 377 ? 32.575 -23.145 -20.280 1.00 94.50 377 ASN A N 1
ATOM 3041 C CA . ASN A 1 377 ? 32.682 -23.521 -21.695 1.00 94.50 377 ASN A CA 1
ATOM 3042 C C . ASN A 1 377 ? 31.593 -22.920 -22.609 1.00 94.50 377 ASN A C 1
ATOM 3044 O O . ASN A 1 377 ? 31.094 -23.606 -23.504 1.00 94.50 377 ASN A O 1
ATOM 3048 N N . LEU A 1 378 ? 31.223 -21.644 -22.417 1.00 94.31 378 LEU A N 1
ATOM 3049 C CA . LEU A 1 378 ? 30.385 -20.942 -23.402 1.00 94.31 378 LEU A CA 1
ATOM 3050 C C . LEU A 1 378 ? 31.121 -20.791 -24.742 1.00 94.31 378 LEU A C 1
ATOM 3052 O O . LEU A 1 378 ? 32.346 -20.668 -24.787 1.00 94.31 378 LEU A O 1
ATOM 3056 N N . SER A 1 379 ? 30.355 -20.750 -25.836 1.00 95.44 379 SER A N 1
ATOM 3057 C CA . SER A 1 379 ? 30.894 -20.486 -27.172 1.00 95.44 379 SER A CA 1
ATOM 3058 C C . SER A 1 379 ? 31.534 -19.095 -27.258 1.00 95.44 379 SER A C 1
ATOM 3060 O O . SER A 1 379 ? 31.155 -18.167 -26.539 1.00 95.44 379 SER A O 1
ATOM 3062 N N . GLU A 1 380 ? 32.492 -18.925 -28.172 1.00 94.69 380 GLU A N 1
ATOM 3063 C CA . GLU A 1 380 ? 33.161 -17.633 -28.375 1.00 94.69 380 GLU A CA 1
ATOM 3064 C C . GLU A 1 380 ? 32.175 -16.517 -28.746 1.00 94.69 380 GLU A C 1
ATOM 3066 O O . GLU A 1 380 ? 32.298 -15.402 -28.241 1.00 94.69 380 GLU A O 1
ATOM 3071 N N . GLU A 1 381 ? 31.157 -16.832 -29.552 1.00 95.25 381 GLU A N 1
ATOM 3072 C CA . GLU A 1 381 ? 30.075 -15.905 -29.900 1.00 95.25 381 GLU A CA 1
ATOM 3073 C C . GLU A 1 381 ? 29.342 -15.398 -28.649 1.00 95.25 381 GLU A C 1
ATOM 3075 O O . GLU A 1 381 ? 29.182 -14.191 -28.462 1.00 95.25 381 GLU A O 1
ATOM 3080 N N . MET A 1 382 ? 28.961 -16.301 -27.742 1.00 94.50 382 MET A N 1
ATOM 3081 C CA . MET A 1 382 ? 28.261 -15.917 -26.517 1.00 94.50 382 MET A CA 1
ATOM 3082 C C . MET A 1 382 ? 29.155 -15.133 -25.557 1.00 94.50 382 MET A C 1
ATOM 3084 O O . MET A 1 382 ? 28.687 -14.213 -24.892 1.00 94.50 382 MET A O 1
ATOM 3088 N N . ILE A 1 383 ? 30.453 -15.443 -25.503 1.00 95.38 383 ILE A N 1
ATOM 3089 C CA . ILE A 1 383 ? 31.418 -14.664 -24.716 1.00 95.38 383 ILE A CA 1
ATOM 3090 C C . ILE A 1 383 ? 31.532 -13.231 -25.263 1.00 95.38 383 ILE A C 1
ATOM 3092 O O . ILE A 1 383 ? 31.653 -12.288 -24.478 1.00 95.38 383 ILE A O 1
ATOM 3096 N N . LEU A 1 384 ? 31.484 -13.038 -26.587 1.00 96.25 384 LEU A N 1
ATOM 3097 C CA . LEU A 1 384 ? 31.475 -11.703 -27.196 1.00 96.25 384 LEU A CA 1
ATOM 3098 C C . LEU A 1 384 ? 30.204 -10.928 -26.827 1.00 96.25 384 LEU A C 1
ATOM 3100 O O . LEU A 1 384 ? 30.309 -9.782 -26.381 1.00 96.25 384 LEU A O 1
ATOM 3104 N N . LYS A 1 385 ? 29.030 -11.563 -26.925 1.00 96.88 385 LYS A N 1
ATOM 3105 C CA . LYS A 1 385 ? 27.749 -10.967 -26.509 1.00 96.88 385 LYS A CA 1
ATOM 3106 C C . LYS A 1 385 ? 27.744 -10.614 -25.022 1.00 96.88 385 LYS A C 1
ATOM 3108 O O . LYS A 1 385 ? 27.405 -9.492 -24.661 1.00 96.88 385 LYS A O 1
ATOM 3113 N N . LEU A 1 386 ? 28.230 -11.507 -24.160 1.00 97.06 386 LEU A N 1
ATOM 3114 C CA . LEU A 1 386 ? 28.365 -11.266 -22.723 1.00 97.06 386 LEU A CA 1
ATOM 3115 C C . LEU A 1 386 ? 29.267 -10.071 -22.415 1.00 97.06 386 LEU A C 1
ATOM 3117 O O . LEU A 1 386 ? 28.914 -9.223 -21.600 1.00 97.06 386 LEU A O 1
ATOM 3121 N N . LYS A 1 387 ? 30.419 -9.965 -23.085 1.00 97.00 387 LYS A N 1
ATOM 3122 C CA . LYS A 1 387 ? 31.309 -8.807 -22.936 1.00 97.00 387 LYS A CA 1
ATOM 3123 C C . LYS A 1 387 ? 30.636 -7.510 -23.369 1.00 97.00 387 LYS A C 1
ATOM 3125 O O . LYS A 1 387 ? 30.834 -6.489 -22.709 1.00 97.00 387 LYS A O 1
ATOM 3130 N N . ARG A 1 388 ? 29.872 -7.542 -24.465 1.00 97.50 388 ARG A N 1
ATOM 3131 C CA . ARG A 1 388 ? 29.130 -6.379 -24.960 1.00 97.50 388 ARG A CA 1
ATOM 3132 C C . ARG A 1 388 ? 28.041 -5.965 -23.972 1.00 97.50 388 ARG A C 1
ATOM 3134 O O . ARG A 1 388 ? 28.004 -4.803 -23.580 1.00 97.50 388 ARG A O 1
ATOM 3141 N N . ALA A 1 389 ? 27.250 -6.918 -23.483 1.00 97.31 389 ALA A N 1
ATOM 3142 C CA . ALA A 1 389 ? 26.225 -6.682 -22.472 1.00 97.31 389 ALA A CA 1
ATOM 3143 C C . ALA A 1 389 ? 26.823 -6.122 -21.173 1.00 97.31 389 ALA A C 1
ATOM 3145 O O . ALA A 1 389 ? 26.380 -5.085 -20.687 1.00 97.31 389 ALA A O 1
ATOM 3146 N N . ALA A 1 390 ? 27.897 -6.733 -20.660 1.00 96.94 390 ALA A N 1
ATOM 3147 C CA . ALA A 1 390 ? 28.601 -6.262 -19.468 1.00 96.94 390 ALA A CA 1
ATOM 3148 C C . ALA A 1 390 ? 29.133 -4.833 -19.612 1.00 96.94 390 ALA A C 1
ATOM 3150 O O . ALA A 1 390 ? 29.211 -4.106 -18.630 1.00 96.94 390 ALA A O 1
ATOM 3151 N N . TYR A 1 391 ? 29.536 -4.436 -20.820 1.00 97.56 391 TYR A N 1
ATOM 3152 C CA . TYR A 1 391 ? 30.043 -3.094 -21.091 1.00 97.56 391 TYR A CA 1
ATOM 3153 C C . TYR A 1 391 ? 28.924 -2.041 -21.118 1.00 97.56 391 TYR A C 1
ATOM 3155 O O . TYR A 1 391 ? 29.126 -0.921 -20.653 1.00 97.56 391 TYR A O 1
ATOM 3163 N N . LEU A 1 392 ? 27.740 -2.408 -21.617 1.00 97.56 392 LEU A N 1
ATOM 3164 C CA . LEU A 1 392 ? 26.599 -1.504 -21.776 1.00 97.56 392 LEU A CA 1
ATOM 3165 C C . LEU A 1 392 ? 25.620 -1.506 -20.585 1.00 97.56 392 LEU A C 1
ATOM 3167 O O . LEU A 1 392 ? 24.835 -0.570 -20.460 1.00 97.56 392 LEU A O 1
ATOM 3171 N N . CYS A 1 393 ? 25.670 -2.495 -19.681 1.00 93.88 393 CYS A N 1
ATOM 3172 C CA . CYS A 1 393 ? 24.640 -2.760 -18.654 1.00 93.88 393 CYS A CA 1
ATOM 3173 C C . CYS A 1 393 ? 24.321 -1.606 -17.684 1.00 93.88 393 CYS A C 1
ATOM 3175 O O . CYS A 1 393 ? 23.293 -1.629 -17.005 1.00 93.88 393 CYS A O 1
ATOM 3177 N N . LYS A 1 394 ? 25.201 -0.605 -17.588 1.00 95.38 394 LYS A N 1
ATOM 3178 C CA . LYS A 1 394 ? 25.030 0.581 -16.733 1.00 95.38 394 LYS A CA 1
ATOM 3179 C C . LYS A 1 394 ? 24.910 1.888 -17.503 1.00 95.38 394 LYS A C 1
ATOM 3181 O O . LYS A 1 394 ? 24.719 2.928 -16.884 1.00 95.38 394 LYS A O 1
ATOM 3186 N N . ALA A 1 395 ? 25.065 1.866 -18.823 1.00 96.38 395 ALA A N 1
ATOM 3187 C CA . ALA A 1 395 ? 25.147 3.078 -19.631 1.00 96.38 395 ALA A CA 1
ATOM 3188 C C . ALA A 1 395 ? 23.838 3.880 -19.646 1.00 96.38 395 ALA A C 1
ATOM 3190 O O . ALA A 1 395 ? 23.858 5.103 -19.787 1.00 96.38 395 ALA A O 1
ATOM 3191 N N . ASP A 1 396 ? 22.711 3.204 -19.438 1.00 96.19 396 ASP A N 1
ATOM 3192 C CA . ASP A 1 396 ? 21.390 3.813 -19.372 1.00 96.19 396 ASP A CA 1
ATOM 3193 C C . ASP A 1 396 ? 21.214 4.744 -18.163 1.00 96.19 396 ASP A C 1
ATOM 3195 O O . ASP A 1 396 ? 20.429 5.682 -18.237 1.00 96.19 396 ASP A O 1
ATOM 3199 N N . MET A 1 397 ? 22.018 4.594 -17.103 1.00 94.88 397 MET A N 1
ATOM 3200 C CA . MET A 1 397 ? 22.085 5.552 -15.986 1.00 94.88 397 MET A CA 1
ATOM 3201 C C . MET A 1 397 ? 22.427 6.976 -16.435 1.00 94.88 397 MET A C 1
ATOM 3203 O O . MET A 1 397 ? 22.115 7.941 -15.748 1.00 94.88 397 MET A O 1
ATOM 3207 N N . MET A 1 398 ? 23.100 7.120 -17.577 1.00 96.12 398 MET A N 1
ATOM 3208 C 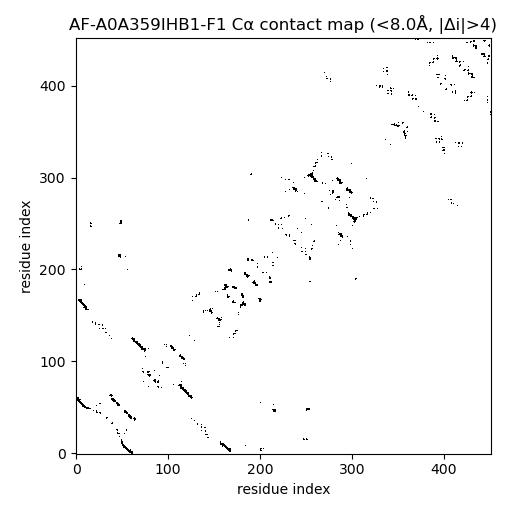CA . MET A 1 398 ? 23.482 8.423 -18.120 1.00 96.12 398 MET A CA 1
ATOM 3209 C C . MET A 1 398 ? 22.432 8.998 -19.077 1.00 96.12 398 MET A C 1
ATOM 3211 O O . MET A 1 398 ? 22.702 9.992 -19.751 1.00 96.12 398 MET A O 1
ATOM 3215 N N . THR A 1 399 ? 21.267 8.362 -19.184 1.00 96.62 399 THR A N 1
ATOM 3216 C CA . THR A 1 399 ? 20.153 8.827 -20.016 1.00 96.62 399 THR A CA 1
ATOM 3217 C C . THR A 1 399 ? 19.250 9.739 -19.195 1.00 96.62 399 THR A C 1
ATOM 3219 O O . THR A 1 399 ? 19.099 9.567 -17.984 1.00 96.62 399 THR A O 1
ATOM 3222 N N . ASN A 1 400 ? 18.684 10.760 -19.826 1.00 96.25 400 ASN A N 1
ATOM 3223 C CA . ASN A 1 400 ? 17.837 11.731 -19.144 1.00 96.25 400 ASN A CA 1
ATOM 3224 C C . ASN A 1 400 ? 16.564 11.067 -18.613 1.00 96.25 400 ASN A C 1
ATOM 3226 O O . ASN A 1 400 ? 16.149 11.361 -17.495 1.00 96.25 400 ASN A O 1
ATOM 3230 N N . LEU A 1 401 ? 15.988 10.129 -19.372 1.00 95.62 401 LEU A N 1
ATOM 3231 C CA . LEU A 1 401 ? 14.757 9.457 -18.973 1.00 95.62 401 LEU A CA 1
ATOM 3232 C C . LEU A 1 401 ? 14.948 8.604 -17.712 1.00 95.62 401 LEU A C 1
ATOM 3234 O O . LEU A 1 401 ? 14.103 8.650 -16.826 1.00 95.62 401 LEU A O 1
ATOM 3238 N N . VAL A 1 402 ? 16.058 7.865 -17.602 1.00 95.31 402 VAL A N 1
ATOM 3239 C CA . VAL A 1 402 ? 16.363 7.075 -16.393 1.00 95.31 402 VAL A CA 1
ATOM 3240 C C . VAL A 1 402 ? 16.718 7.982 -15.216 1.00 95.31 402 VAL A C 1
ATOM 3242 O O . VAL A 1 402 ? 16.373 7.661 -14.086 1.00 95.31 402 VAL A O 1
ATOM 3245 N N . ASN A 1 403 ? 17.350 9.134 -15.456 1.00 92.81 403 ASN A N 1
ATOM 3246 C CA . ASN A 1 403 ? 17.602 10.104 -14.389 1.00 92.81 403 ASN A CA 1
ATOM 3247 C C . ASN A 1 403 ? 16.307 10.700 -13.808 1.00 92.81 403 ASN A C 1
ATOM 3249 O O . ASN A 1 403 ? 16.249 10.944 -12.603 1.00 92.81 403 ASN A O 1
ATOM 3253 N N . GLU A 1 404 ? 15.276 10.920 -14.632 1.00 92.00 404 GLU A N 1
ATOM 3254 C CA . GLU A 1 404 ? 13.947 11.336 -14.152 1.00 92.00 404 GLU A CA 1
ATOM 3255 C C . GLU A 1 404 ? 13.174 10.163 -13.518 1.00 92.00 404 GLU A C 1
ATOM 3257 O O . GLU A 1 404 ? 12.511 10.344 -12.497 1.00 92.00 404 GLU A O 1
ATOM 3262 N N . PHE A 1 405 ? 13.279 8.959 -14.092 1.00 91.06 405 PHE A N 1
ATOM 3263 C CA . PHE A 1 405 ? 12.566 7.752 -13.661 1.00 91.06 405 PHE A CA 1
ATOM 3264 C C . PHE A 1 405 ? 13.544 6.593 -13.435 1.00 91.06 405 PHE A C 1
ATOM 3266 O O . PHE A 1 405 ? 13.768 5.754 -14.314 1.00 91.06 405 PHE A O 1
ATOM 3273 N N . ASN A 1 406 ? 14.130 6.527 -12.239 1.00 91.00 406 ASN A N 1
ATOM 3274 C CA . ASN A 1 406 ? 15.145 5.522 -11.904 1.00 91.00 406 ASN A CA 1
ATOM 3275 C C . ASN A 1 406 ? 14.604 4.081 -11.983 1.00 91.00 406 ASN A C 1
ATOM 3277 O O . ASN A 1 406 ? 15.366 3.139 -12.188 1.00 91.00 406 ASN A O 1
ATOM 3281 N N . GLU A 1 407 ? 13.289 3.898 -11.861 1.00 90.56 407 GLU A N 1
ATOM 3282 C CA . GLU A 1 407 ? 12.586 2.618 -11.988 1.00 90.56 407 GLU A CA 1
ATOM 3283 C C . GLU A 1 407 ? 12.707 2.017 -13.398 1.00 90.56 407 GLU A C 1
ATOM 3285 O O . GLU A 1 407 ? 12.532 0.812 -13.578 1.00 90.56 407 GLU A O 1
ATOM 3290 N N . LEU A 1 408 ? 13.028 2.846 -14.398 1.00 93.81 408 LEU A N 1
ATOM 3291 C CA . LEU A 1 408 ? 13.209 2.444 -15.793 1.00 93.81 408 LEU A CA 1
ATOM 3292 C C . LEU A 1 408 ? 14.619 1.928 -16.112 1.00 93.81 408 LEU A C 1
ATOM 3294 O O . LEU A 1 408 ? 14.893 1.541 -17.254 1.00 93.81 408 LEU A O 1
ATOM 3298 N N . GLN A 1 409 ? 15.509 1.903 -15.122 1.00 93.56 409 GLN A N 1
ATOM 3299 C CA . GLN A 1 409 ? 16.854 1.365 -15.267 1.00 93.56 409 GLN A CA 1
ATOM 3300 C C . GLN A 1 409 ? 16.822 -0.115 -15.711 1.00 93.56 409 GLN A C 1
ATOM 3302 O O . GLN A 1 409 ? 15.985 -0.911 -15.284 1.00 93.56 409 GLN A O 1
ATOM 3307 N N . GLY A 1 410 ? 17.720 -0.490 -16.616 1.00 94.19 410 GLY A N 1
ATOM 3308 C CA . GLY A 1 410 ? 17.781 -1.774 -17.314 1.00 94.19 410 GLY A CA 1
ATOM 3309 C C . GLY A 1 410 ? 16.762 -1.892 -18.446 1.00 94.19 410 GLY A C 1
ATOM 3310 O O . GLY A 1 410 ? 17.117 -2.246 -19.571 1.00 94.19 410 GLY A O 1
ATOM 3311 N N . VAL A 1 411 ? 15.497 -1.554 -18.176 1.00 95.12 411 VAL A N 1
ATOM 3312 C CA . VAL A 1 411 ? 14.411 -1.596 -19.171 1.00 95.12 411 VAL A CA 1
ATOM 3313 C C . VAL A 1 411 ? 14.703 -0.640 -20.321 1.00 95.12 411 VAL A C 1
ATOM 3315 O O . VAL A 1 411 ? 14.689 -1.047 -21.481 1.00 95.12 411 VAL A O 1
ATOM 3318 N N . MET A 1 412 ? 15.034 0.613 -20.016 1.00 96.75 412 MET A N 1
ATOM 3319 C CA . MET A 1 412 ? 15.377 1.584 -21.052 1.00 96.75 412 MET A CA 1
ATOM 3320 C C . MET A 1 412 ? 16.723 1.279 -21.700 1.00 96.75 412 MET A C 1
ATOM 3322 O O . MET A 1 412 ? 16.857 1.472 -22.904 1.00 96.75 412 MET A O 1
ATOM 3326 N N . GLY A 1 413 ? 17.674 0.697 -20.960 1.00 96.56 413 GLY A N 1
ATOM 3327 C CA . GLY A 1 413 ? 18.900 0.145 -21.539 1.00 96.56 413 GLY A CA 1
ATOM 3328 C C . GLY A 1 413 ? 18.623 -0.827 -22.689 1.00 96.56 413 GLY A C 1
ATOM 3329 O O . GLY A 1 413 ? 19.220 -0.686 -23.754 1.00 96.56 413 GLY A O 1
ATOM 3330 N N . LYS A 1 414 ? 17.657 -1.742 -22.529 1.00 96.69 414 LYS A N 1
ATOM 3331 C CA . LYS A 1 414 ? 17.201 -2.630 -23.611 1.00 96.69 414 LYS A CA 1
ATOM 3332 C C . LYS A 1 414 ? 16.642 -1.852 -24.805 1.00 96.69 414 LYS A C 1
ATOM 3334 O O . LYS A 1 414 ? 17.021 -2.136 -25.939 1.00 96.69 414 LYS A O 1
ATOM 3339 N N . TYR A 1 415 ? 15.742 -0.894 -24.576 1.00 96.88 415 TYR A N 1
ATOM 3340 C CA . TYR A 1 415 ? 15.136 -0.107 -25.659 1.00 96.88 415 TYR A CA 1
ATOM 3341 C C . TYR A 1 415 ? 16.177 0.691 -26.450 1.00 96.88 415 TYR A C 1
ATOM 3343 O O . TYR A 1 415 ? 16.140 0.679 -27.680 1.00 96.88 415 TYR A O 1
ATOM 3351 N N . TYR A 1 416 ? 17.123 1.331 -25.761 1.00 97.81 416 TYR A N 1
ATOM 3352 C CA . TYR A 1 416 ? 18.205 2.076 -26.399 1.00 97.81 416 TYR A CA 1
ATOM 3353 C C . TYR A 1 416 ? 19.171 1.156 -27.148 1.00 97.81 416 TYR A C 1
ATOM 3355 O O . TYR A 1 416 ? 19.500 1.435 -28.293 1.00 97.81 416 TYR A O 1
ATOM 3363 N N . ALA A 1 417 ? 19.551 0.013 -26.569 1.00 97.38 417 ALA A N 1
ATOM 3364 C CA . ALA A 1 417 ? 20.398 -0.964 -27.251 1.00 97.38 417 ALA A CA 1
ATOM 3365 C C . ALA A 1 417 ? 19.753 -1.492 -28.546 1.00 97.38 417 ALA A C 1
ATOM 3367 O O . ALA A 1 417 ? 20.415 -1.563 -29.579 1.00 97.38 417 ALA A O 1
ATOM 3368 N N . LEU A 1 418 ? 18.452 -1.809 -28.522 1.00 97.19 418 LEU A N 1
ATOM 3369 C CA . LEU A 1 418 ? 17.722 -2.231 -29.723 1.00 97.19 418 LEU A CA 1
ATOM 3370 C C . LEU A 1 418 ? 17.638 -1.118 -30.773 1.00 97.19 418 LEU A C 1
ATOM 3372 O O . LEU A 1 418 ? 17.787 -1.398 -31.961 1.00 97.19 418 LEU A O 1
ATOM 3376 N N . HIS A 1 419 ? 17.405 0.126 -30.346 1.00 96.44 419 HIS A N 1
ATOM 3377 C CA . HIS A 1 419 ? 17.409 1.287 -31.237 1.00 96.44 419 HIS A CA 1
ATOM 3378 C C . HIS A 1 419 ? 18.777 1.488 -31.906 1.00 96.44 419 HIS A C 1
ATOM 3380 O O . HIS A 1 419 ? 18.846 1.749 -33.105 1.00 96.44 419 HIS A O 1
ATOM 3386 N N . ASP A 1 420 ? 19.859 1.302 -31.151 1.00 97.25 420 ASP A N 1
ATOM 3387 C CA . ASP A 1 420 ? 21.234 1.475 -31.625 1.00 97.25 420 ASP A CA 1
ATOM 3388 C C . ASP A 1 420 ? 21.741 0.297 -32.480 1.00 97.25 420 ASP A C 1
ATOM 3390 O O . ASP A 1 420 ? 22.854 0.345 -33.006 1.00 97.25 420 ASP A O 1
ATOM 3394 N N . GLY A 1 421 ? 20.927 -0.751 -32.656 1.00 97.06 421 GLY A N 1
ATOM 3395 C CA . GLY A 1 421 ? 21.237 -1.905 -33.502 1.00 97.06 421 GLY A CA 1
ATOM 3396 C C . GLY A 1 421 ? 22.029 -3.020 -32.813 1.00 97.06 421 GLY A C 1
ATOM 3397 O O . GLY A 1 421 ? 22.626 -3.847 -33.502 1.00 97.06 421 GLY A O 1
ATOM 3398 N N . GLU A 1 422 ? 22.046 -3.066 -31.478 1.00 97.62 422 GLU A N 1
ATOM 3399 C CA . GLU A 1 422 ? 22.661 -4.165 -30.724 1.00 97.62 422 GLU A CA 1
ATOM 3400 C C . GLU A 1 422 ? 21.911 -5.494 -30.917 1.00 97.62 422 GLU A C 1
ATOM 3402 O O . GLU A 1 422 ? 20.714 -5.543 -31.222 1.00 97.62 422 GLU A O 1
ATOM 3407 N N . ASP A 1 423 ? 22.620 -6.602 -30.686 1.00 97.12 423 ASP A N 1
ATOM 3408 C CA . ASP A 1 423 ? 22.033 -7.942 -30.705 1.00 97.12 423 ASP A CA 1
ATOM 3409 C C . ASP A 1 423 ? 20.911 -8.073 -29.652 1.00 97.12 423 ASP A C 1
ATOM 3411 O O . ASP A 1 423 ? 21.008 -7.553 -28.537 1.00 97.12 423 ASP A O 1
ATOM 3415 N N . LYS A 1 424 ? 19.833 -8.792 -29.991 1.00 96.19 424 LYS A N 1
ATOM 3416 C CA . LYS A 1 424 ? 18.665 -8.951 -29.110 1.00 96.19 424 LYS A CA 1
ATOM 3417 C C . LYS A 1 424 ? 19.012 -9.605 -27.773 1.00 96.19 424 LYS A C 1
ATOM 3419 O O . LYS A 1 424 ? 18.424 -9.229 -26.764 1.00 96.19 424 LYS A O 1
ATOM 3424 N N . GLU A 1 425 ? 19.942 -10.559 -27.754 1.00 95.56 425 GLU A N 1
ATOM 3425 C CA . GLU A 1 425 ? 20.390 -11.221 -26.524 1.00 95.56 425 GLU A CA 1
ATOM 3426 C C . GLU A 1 425 ? 21.201 -10.260 -25.650 1.00 95.56 425 GLU A C 1
ATOM 3428 O O . GLU A 1 425 ? 21.051 -10.261 -24.430 1.00 95.56 425 GLU A O 1
ATOM 3433 N N . VAL A 1 426 ? 22.003 -9.384 -26.267 1.00 96.88 426 VAL A N 1
ATOM 3434 C CA . VAL A 1 426 ? 22.706 -8.304 -25.558 1.00 96.88 426 VAL A CA 1
ATOM 3435 C C . VAL A 1 426 ? 21.692 -7.340 -24.950 1.00 96.88 426 VAL A C 1
ATOM 3437 O O . VAL A 1 426 ? 21.749 -7.066 -23.755 1.00 96.88 426 VAL A O 1
ATOM 3440 N N . ALA A 1 427 ? 20.733 -6.856 -25.740 1.00 96.88 427 ALA A N 1
ATOM 3441 C CA . ALA A 1 427 ? 19.727 -5.916 -25.262 1.00 96.88 427 ALA A CA 1
ATOM 3442 C C . ALA A 1 427 ? 18.846 -6.506 -24.147 1.00 96.88 427 ALA A C 1
ATOM 3444 O O . ALA A 1 427 ? 18.525 -5.810 -23.187 1.00 96.88 427 ALA A O 1
ATOM 3445 N N . GLU A 1 428 ? 18.472 -7.786 -24.232 1.00 95.81 428 GLU A N 1
ATOM 3446 C CA . GLU A 1 428 ? 17.725 -8.450 -23.160 1.00 95.81 428 GLU A CA 1
ATOM 3447 C C . GLU A 1 428 ? 18.554 -8.562 -21.874 1.00 95.81 428 GLU A C 1
ATOM 3449 O O . GLU A 1 428 ? 18.042 -8.252 -20.797 1.00 95.81 428 GLU A O 1
ATOM 3454 N N . ALA A 1 429 ? 19.844 -8.893 -21.989 1.00 95.69 429 ALA A N 1
ATOM 3455 C CA . ALA A 1 429 ? 20.751 -8.995 -20.850 1.00 95.69 429 ALA A CA 1
ATOM 3456 C C . ALA A 1 429 ? 20.911 -7.675 -20.079 1.00 95.69 429 ALA A C 1
ATOM 3458 O O . ALA A 1 429 ? 21.070 -7.680 -18.860 1.00 95.69 429 ALA A O 1
ATOM 3459 N N . LEU A 1 430 ? 20.825 -6.525 -20.759 1.00 95.38 430 LEU A N 1
ATOM 3460 C CA . LEU A 1 430 ? 20.832 -5.203 -20.112 1.00 95.38 430 LEU A CA 1
ATOM 3461 C C . LEU A 1 430 ? 19.661 -5.029 -19.138 1.00 95.38 430 LEU A C 1
ATOM 3463 O O . LEU A 1 430 ? 19.821 -4.397 -18.094 1.00 95.38 430 LEU A O 1
ATOM 3467 N N . ARG A 1 431 ? 18.503 -5.616 -19.454 1.00 94.50 431 ARG A N 1
ATOM 3468 C CA . ARG A 1 431 ? 17.335 -5.621 -18.573 1.00 94.50 431 ARG A CA 1
ATOM 3469 C C . ARG A 1 431 ? 17.482 -6.661 -17.467 1.00 94.50 431 ARG A C 1
ATOM 3471 O O . ARG A 1 431 ? 17.244 -6.345 -16.302 1.00 94.50 431 ARG A O 1
ATOM 3478 N N . THR A 1 432 ? 17.844 -7.896 -17.813 1.00 94.12 432 THR A N 1
ATOM 3479 C CA . THR A 1 432 ? 17.869 -9.010 -16.853 1.00 94.12 432 THR A CA 1
ATOM 3480 C C . THR A 1 432 ? 19.029 -8.936 -15.870 1.00 94.12 432 THR A C 1
ATOM 3482 O O . THR A 1 432 ? 18.877 -9.438 -14.766 1.00 94.12 432 THR A O 1
ATOM 3485 N N . TYR A 1 433 ? 20.101 -8.199 -16.178 1.00 91.69 433 TYR A N 1
ATOM 3486 C CA . TYR A 1 433 ? 21.183 -7.875 -15.238 1.00 91.69 433 TYR A CA 1
ATOM 3487 C C . TYR A 1 433 ? 20.698 -7.284 -13.900 1.00 91.69 433 TYR A C 1
ATOM 3489 O O . TYR A 1 433 ? 21.348 -7.420 -12.866 1.00 91.69 433 TYR A O 1
ATOM 3497 N N . TYR A 1 434 ? 19.559 -6.589 -13.902 1.00 90.88 434 TYR A N 1
ATOM 3498 C CA . TYR A 1 434 ? 19.003 -5.995 -12.686 1.00 90.88 434 TYR A CA 1
ATOM 3499 C C . TYR A 1 434 ? 18.209 -6.985 -11.831 1.00 90.88 434 TYR A C 1
ATOM 3501 O O . TYR A 1 434 ? 17.787 -6.628 -10.733 1.00 90.88 434 TYR A O 1
ATOM 3509 N N . LEU A 1 435 ? 17.985 -8.206 -12.316 1.00 91.69 435 LEU A N 1
ATOM 3510 C CA . LEU A 1 435 ? 17.221 -9.230 -11.620 1.00 91.69 435 LEU A CA 1
ATOM 3511 C C . LEU A 1 435 ? 18.133 -10.116 -10.749 1.00 91.69 435 LEU A C 1
ATOM 3513 O O . LEU A 1 435 ? 19.208 -10.507 -11.198 1.00 91.69 435 LEU A O 1
ATOM 3517 N N . PRO A 1 436 ? 17.696 -10.513 -9.539 1.00 91.50 436 PRO A N 1
ATOM 3518 C CA . PRO A 1 436 ? 16.492 -10.055 -8.843 1.00 91.50 436 PRO A CA 1
ATOM 3519 C C . PRO A 1 436 ? 16.711 -8.670 -8.205 1.00 91.50 436 PRO A C 1
ATOM 3521 O O . PRO A 1 436 ? 17.727 -8.433 -7.551 1.00 91.50 436 PRO A O 1
ATOM 3524 N N . ARG A 1 437 ? 15.735 -7.760 -8.324 1.00 84.25 437 ARG A N 1
ATOM 3525 C CA . ARG A 1 437 ? 15.851 -6.399 -7.757 1.00 84.25 437 ARG A CA 1
ATOM 3526 C C . ARG A 1 437 ? 15.653 -6.375 -6.243 1.00 84.25 437 ARG A C 1
ATOM 3528 O O . ARG A 1 437 ? 16.158 -5.491 -5.554 1.00 84.25 437 ARG A O 1
ATOM 3535 N N . PHE A 1 438 ? 14.910 -7.344 -5.722 1.00 83.44 438 PHE A N 1
ATOM 3536 C CA . PHE A 1 438 ? 14.619 -7.516 -4.304 1.00 83.44 438 PHE A CA 1
ATOM 3537 C C . PHE A 1 438 ? 14.446 -9.000 -3.968 1.00 83.44 438 PHE A C 1
ATOM 3539 O O . PHE A 1 438 ? 14.352 -9.860 -4.844 1.00 83.44 438 PHE A O 1
ATOM 3546 N N . SER A 1 439 ? 14.412 -9.314 -2.673 1.00 83.94 439 SER A N 1
ATOM 3547 C CA . SER A 1 439 ? 14.208 -10.687 -2.210 1.00 83.94 439 SER A CA 1
ATOM 3548 C C . SER A 1 439 ? 12.861 -11.231 -2.694 1.00 83.94 439 SER A C 1
ATOM 3550 O O . SER A 1 439 ? 11.820 -10.733 -2.278 1.00 83.94 439 SER A O 1
ATOM 3552 N N . GLY A 1 440 ? 12.890 -12.295 -3.497 1.00 83.25 440 GLY A N 1
ATOM 3553 C CA . GLY A 1 440 ? 11.690 -12.923 -4.057 1.00 83.25 440 GLY A CA 1
ATOM 3554 C C . GLY A 1 440 ? 11.286 -12.414 -5.445 1.00 83.25 440 GLY A C 1
ATOM 3555 O O . GLY A 1 440 ? 10.276 -12.879 -5.962 1.00 83.25 440 GLY A O 1
ATOM 3556 N N . ASP A 1 441 ? 12.057 -11.502 -6.051 1.00 87.12 441 ASP A N 1
ATOM 3557 C CA . ASP A 1 441 ? 11.879 -11.114 -7.457 1.00 87.12 441 ASP A CA 1
ATOM 3558 C C . ASP A 1 441 ? 12.257 -12.272 -8.404 1.00 87.12 441 ASP A C 1
ATOM 3560 O O . ASP A 1 441 ? 12.903 -13.253 -8.019 1.00 87.12 441 ASP A O 1
ATOM 3564 N N . SER A 1 442 ? 11.854 -12.145 -9.666 1.00 89.62 442 SER A N 1
ATOM 3565 C CA . SER A 1 442 ? 12.202 -13.092 -10.724 1.00 89.62 442 SER A CA 1
ATOM 3566 C C . SER A 1 442 ? 13.715 -13.151 -10.933 1.00 89.62 442 SER A C 1
ATOM 3568 O O . SER A 1 442 ? 14.406 -12.143 -10.810 1.00 89.62 442 SER A O 1
ATOM 3570 N N . LEU A 1 443 ? 14.227 -14.330 -11.284 1.00 93.31 443 LEU A N 1
ATOM 3571 C CA . LEU A 1 443 ? 15.637 -14.520 -11.630 1.00 93.31 443 LEU A CA 1
ATOM 3572 C C . LEU A 1 443 ? 15.849 -14.362 -13.147 1.00 93.31 443 LEU A C 1
ATOM 3574 O O . LEU A 1 443 ? 14.918 -14.626 -13.918 1.00 93.31 443 LEU A O 1
ATOM 3578 N N . PRO A 1 444 ? 17.059 -13.978 -13.595 1.00 92.81 444 PRO A N 1
ATOM 3579 C CA . PRO A 1 444 ? 17.412 -13.991 -15.010 1.00 92.81 444 PRO A CA 1
ATOM 3580 C C . PRO A 1 444 ? 17.197 -15.384 -15.619 1.00 92.81 444 PRO A C 1
ATOM 3582 O O . PRO A 1 444 ? 17.608 -16.402 -15.054 1.00 92.81 444 PRO A O 1
ATOM 3585 N N . THR A 1 445 ? 16.542 -15.438 -16.778 1.00 90.31 445 THR A N 1
ATOM 3586 C CA . THR A 1 445 ? 16.295 -16.698 -17.503 1.00 90.31 445 THR A CA 1
ATOM 3587 C C . THR A 1 445 ? 17.264 -16.903 -18.661 1.00 90.31 445 THR A C 1
ATOM 3589 O O . THR A 1 445 ? 17.476 -18.039 -19.079 1.00 90.31 445 THR A O 1
ATOM 3592 N N . ASP A 1 446 ? 17.883 -15.831 -19.152 1.00 90.56 446 ASP A N 1
ATOM 3593 C CA . ASP A 1 446 ? 18.916 -15.879 -20.174 1.00 90.56 446 ASP A CA 1
ATOM 3594 C C . ASP A 1 446 ? 20.304 -16.094 -19.552 1.00 90.56 446 ASP A C 1
ATOM 3596 O O . ASP A 1 446 ? 20.621 -15.585 -18.477 1.00 90.56 446 ASP A O 1
ATOM 3600 N N . ILE A 1 447 ? 21.156 -16.853 -20.245 1.00 92.69 447 ILE A N 1
ATOM 3601 C CA . ILE A 1 447 ? 22.477 -17.235 -19.727 1.00 92.69 447 ILE A CA 1
ATOM 3602 C C . ILE A 1 447 ? 23.402 -16.027 -19.527 1.00 92.69 447 ILE A C 1
ATOM 3604 O O . ILE A 1 447 ? 24.263 -16.054 -18.652 1.00 92.69 447 ILE A O 1
ATOM 3608 N N . ILE A 1 448 ? 23.234 -14.964 -20.321 1.00 93.94 448 ILE A N 1
ATOM 3609 C CA . ILE A 1 448 ? 24.064 -13.761 -20.230 1.00 93.94 448 ILE A CA 1
ATOM 3610 C C . ILE A 1 448 ? 23.741 -13.023 -18.928 1.00 93.94 448 ILE A C 1
ATOM 3612 O O . ILE A 1 448 ? 24.643 -12.786 -18.129 1.00 93.94 448 ILE A O 1
ATOM 3616 N N . GLY A 1 449 ? 22.466 -12.734 -18.679 1.00 91.88 449 GLY A N 1
ATOM 3617 C CA . GLY A 1 449 ? 21.976 -12.116 -17.452 1.00 91.88 449 GLY A CA 1
ATOM 3618 C C . GLY A 1 449 ? 22.173 -12.974 -16.203 1.00 91.88 449 GLY A C 1
ATOM 3619 O O . GLY A 1 449 ? 22.262 -12.424 -15.121 1.00 91.88 449 GLY A O 1
ATOM 3620 N N . GLN A 1 450 ? 22.280 -14.303 -16.318 1.00 92.75 450 GLN A N 1
ATOM 3621 C CA . GLN A 1 450 ? 22.638 -15.171 -15.183 1.00 92.75 450 GLN A CA 1
ATOM 3622 C C . GLN A 1 450 ? 24.114 -15.070 -14.777 1.00 92.75 450 GLN A C 1
ATOM 3624 O O . GLN A 1 450 ? 24.452 -15.328 -13.622 1.00 92.75 450 GLN A O 1
ATOM 3629 N N . ILE A 1 451 ? 25.002 -14.779 -15.732 1.00 93.12 451 ILE A N 1
ATOM 3630 C CA . ILE A 1 451 ? 26.443 -14.647 -15.475 1.00 93.12 451 ILE A CA 1
ATOM 3631 C C . ILE A 1 451 ? 26.784 -13.246 -14.950 1.00 93.12 451 ILE A C 1
ATOM 3633 O O . ILE A 1 451 ? 27.734 -13.112 -14.173 1.00 93.12 451 ILE A O 1
ATOM 3637 N N . LEU A 1 452 ? 26.065 -12.219 -15.417 1.00 90.25 452 LEU A N 1
ATOM 3638 C CA . LEU A 1 452 ? 26.237 -10.829 -14.986 1.00 90.25 452 LEU A CA 1
ATOM 3639 C C . LEU A 1 452 ? 25.564 -10.572 -13.637 1.00 90.25 452 LEU A C 1
ATOM 3641 O O . LEU A 1 452 ? 26.191 -9.839 -12.832 1.00 90.25 452 LEU A O 1
#